Protein AF-K3X1Y2-F1 (afdb_monomer_lite)

Organism: Globisporangium ultimum (strain ATCC 200006 / CBS 805.95 / DAOM BR144) (NCBI:txid431595)

pLDDT: mean 75.15, std 17.42, range [36.97, 98.25]

InterPro domains:
  IPR013087 Zinc finger C2H2-type [PS00028] (235-256)
  IPR013087 Zinc finger C2H2-type [PS50157] (233-261)

Radius of gyration: 47.46 Å; chains: 1; bounding box: 99×83×150 Å

Structure (mmCIF, N/CA/C/O backbone):
data_AF-K3X1Y2-F1
#
_entry.id   AF-K3X1Y2-F1
#
loop_
_atom_site.group_PDB
_atom_site.id
_atom_site.type_symbol
_atom_site.label_atom_id
_atom_site.label_alt_id
_atom_site.label_comp_id
_atom_site.label_asym_id
_atom_site.label_entity_id
_atom_site.label_seq_id
_atom_site.pdbx_PDB_ins_code
_atom_site.Cartn_x
_atom_site.Cartn_y
_atom_site.Cartn_z
_atom_site.occupancy
_atom_site.B_iso_or_equiv
_atom_site.auth_seq_id
_atom_site.auth_comp_id
_atom_site.auth_asym_id
_atom_site.auth_atom_id
_atom_site.pdbx_PDB_model_num
ATOM 1 N N . MET A 1 1 ? 2.860 46.162 -14.986 1.00 41.25 1 MET A N 1
ATOM 2 C CA . MET A 1 1 ? 1.521 46.408 -14.408 1.00 41.25 1 MET A CA 1
ATOM 3 C C . MET A 1 1 ? 0.760 45.089 -14.364 1.00 41.25 1 MET A C 1
ATOM 5 O O . MET A 1 1 ? 0.280 44.643 -15.394 1.00 41.25 1 MET A O 1
ATOM 9 N N . LYS A 1 2 ? 0.745 44.403 -13.215 1.00 38.88 2 LYS A N 1
ATOM 10 C CA . LYS A 1 2 ? -0.015 43.159 -13.008 1.00 38.88 2 LYS A CA 1
ATOM 11 C C . LYS A 1 2 ? -1.015 43.423 -11.889 1.00 38.88 2 LYS A C 1
ATOM 13 O O . LYS A 1 2 ? -0.621 43.798 -10.790 1.00 38.88 2 LYS A O 1
ATOM 18 N N . THR A 1 3 ? -2.294 43.310 -12.218 1.00 49.97 3 THR A N 1
ATOM 19 C CA . THR A 1 3 ? -3.430 43.583 -11.338 1.00 49.97 3 THR A CA 1
ATOM 20 C C . THR A 1 3 ? -3.532 42.518 -10.253 1.00 49.97 3 THR A C 1
ATOM 22 O O . THR A 1 3 ? -3.735 41.336 -10.533 1.00 49.97 3 THR A O 1
ATOM 25 N N . SER A 1 4 ? -3.390 42.962 -9.011 1.00 41.72 4 SER A N 1
ATOM 26 C CA . SER A 1 4 ? -3.621 42.234 -7.770 1.00 41.72 4 SER A CA 1
ATOM 27 C C . SER A 1 4 ? -5.099 41.852 -7.644 1.00 41.72 4 SER A C 1
ATOM 29 O O . SER A 1 4 ? -5.947 42.653 -7.258 1.00 41.72 4 SER A O 1
ATOM 31 N N . SER A 1 5 ? -5.419 40.603 -7.982 1.00 47.81 5 SER A N 1
ATOM 32 C CA . SER A 1 5 ? -6.754 40.044 -7.777 1.00 47.81 5 SER A CA 1
ATOM 33 C C . SER A 1 5 ? -6.904 39.630 -6.310 1.00 47.81 5 SER A C 1
ATOM 35 O O . SER A 1 5 ? -6.429 38.582 -5.875 1.00 47.81 5 SER A O 1
ATOM 37 N N . SER A 1 6 ? -7.513 40.524 -5.532 1.00 52.84 6 SER A N 1
ATOM 38 C CA . SER A 1 6 ? -7.870 40.333 -4.127 1.00 52.84 6 SER A CA 1
ATOM 39 C C . SER A 1 6 ? -8.936 39.237 -4.003 1.00 52.84 6 SER A C 1
ATOM 41 O O . SER A 1 6 ? -10.128 39.469 -4.209 1.00 52.84 6 SER A O 1
ATOM 43 N N . ARG A 1 7 ? -8.508 38.010 -3.682 1.00 48.50 7 ARG A N 1
ATOM 44 C CA . ARG A 1 7 ? -9.407 36.933 -3.254 1.00 48.50 7 ARG A CA 1
ATOM 45 C C . ARG A 1 7 ? -9.869 37.231 -1.829 1.00 48.50 7 ARG A C 1
ATOM 47 O O . ARG A 1 7 ? -9.180 36.906 -0.867 1.00 48.50 7 ARG A O 1
ATOM 54 N N . ARG A 1 8 ? -11.051 37.840 -1.693 1.00 50.69 8 ARG A N 1
ATOM 55 C CA . ARG A 1 8 ? -11.809 37.847 -0.434 1.00 50.69 8 ARG A CA 1
ATOM 56 C C . ARG A 1 8 ? -12.130 36.401 -0.060 1.00 50.69 8 ARG A C 1
ATOM 58 O O . ARG A 1 8 ? -13.026 35.788 -0.636 1.00 50.69 8 ARG A O 1
ATOM 65 N N . ALA A 1 9 ? -11.375 35.859 0.890 1.00 50.19 9 ALA A N 1
ATOM 66 C CA . ALA A 1 9 ? -11.729 34.634 1.581 1.00 50.19 9 ALA A CA 1
ATOM 67 C C . ALA A 1 9 ? -13.025 34.896 2.360 1.00 50.19 9 ALA A C 1
ATOM 69 O O . ALA A 1 9 ? -13.038 35.613 3.360 1.00 50.19 9 ALA A O 1
ATOM 70 N N . ASN A 1 10 ? -14.140 34.369 1.853 1.00 51.22 10 ASN A N 1
ATOM 71 C CA . ASN A 1 10 ? -15.389 34.313 2.596 1.00 51.22 10 ASN A CA 1
ATOM 72 C C . ASN A 1 10 ? -15.176 33.370 3.784 1.00 51.22 10 ASN A C 1
ATOM 74 O O . ASN A 1 10 ? -15.303 32.155 3.637 1.00 51.22 10 ASN A O 1
ATOM 78 N N . ASN A 1 11 ? -14.869 33.938 4.952 1.00 47.56 11 ASN A N 1
ATOM 79 C CA . ASN A 1 11 ? -14.969 33.274 6.249 1.00 47.56 11 ASN A CA 1
ATOM 80 C C . ASN A 1 11 ? -16.443 32.933 6.513 1.00 47.56 11 ASN A C 1
ATOM 82 O O . ASN A 1 11 ? -17.141 33.616 7.261 1.00 47.56 11 ASN A O 1
ATOM 86 N N . ARG A 1 12 ? -16.952 31.889 5.853 1.00 53.38 12 ARG A N 1
ATOM 87 C CA . ARG A 1 12 ? -18.190 31.240 6.270 1.00 53.38 12 ARG A CA 1
ATOM 88 C C . ARG A 1 12 ? -17.865 30.508 7.559 1.00 53.38 12 ARG A C 1
ATOM 90 O O . ARG A 1 12 ? -17.148 29.512 7.538 1.00 53.38 12 ARG A O 1
ATOM 97 N N . VAL A 1 13 ? -18.375 31.038 8.667 1.00 62.00 13 VAL A N 1
ATOM 98 C CA . VAL A 1 13 ? -18.453 30.318 9.938 1.00 62.00 13 VAL A CA 1
ATOM 99 C C . VAL A 1 13 ? -19.019 28.928 9.622 1.00 62.00 13 VAL A C 1
ATOM 101 O O . VAL A 1 13 ? -20.068 28.865 8.970 1.00 62.00 13 VAL A O 1
ATOM 104 N N . PRO A 1 14 ? -18.324 27.832 9.978 1.00 59.53 14 PRO A N 1
ATOM 105 C CA . PRO A 1 14 ? -18.828 26.493 9.722 1.00 59.53 14 PRO A CA 1
ATOM 106 C C . PRO A 1 14 ? -20.204 26.397 10.372 1.00 59.53 14 PRO A C 1
ATOM 108 O O . PRO A 1 14 ? -20.348 26.629 11.574 1.00 59.53 14 PRO A O 1
ATOM 111 N N . ALA A 1 15 ? -21.227 26.153 9.550 1.00 64.62 15 ALA A N 1
ATOM 112 C CA . ALA A 1 15 ? -22.578 25.953 10.041 1.00 64.62 15 ALA A CA 1
ATOM 113 C C . ALA A 1 15 ? -22.507 24.868 11.116 1.00 64.62 15 ALA A C 1
ATOM 115 O O . ALA A 1 15 ? -21.937 23.802 10.869 1.00 64.62 15 ALA A O 1
ATOM 116 N N . ALA A 1 16 ? -23.016 25.175 12.314 1.00 59.22 16 ALA A N 1
ATOM 117 C CA . ALA A 1 16 ? -23.060 24.206 13.396 1.00 59.22 16 ALA A CA 1
ATOM 118 C C . ALA A 1 16 ? -23.652 22.900 12.842 1.00 59.22 16 ALA A C 1
ATOM 120 O O . ALA A 1 16 ? -24.638 22.969 12.096 1.00 59.22 16 ALA A O 1
ATOM 121 N N . PRO A 1 17 ? -23.035 21.741 13.138 1.00 60.00 17 PRO A N 1
ATOM 122 C CA . PRO A 1 17 ? -23.469 20.475 12.575 1.00 60.00 17 PRO A CA 1
ATOM 123 C C . PRO A 1 17 ? -24.973 20.329 12.815 1.00 60.00 17 PRO A C 1
ATOM 125 O O . PRO A 1 17 ? -25.437 20.671 13.911 1.00 60.00 17 PRO A O 1
ATOM 128 N N . PRO A 1 18 ? -25.742 19.905 11.796 1.00 55.44 18 PRO A N 1
ATOM 129 C CA . PRO A 1 18 ? -27.187 19.812 11.897 1.00 55.44 18 PRO A CA 1
ATOM 130 C C . PRO A 1 18 ? -27.520 18.962 13.117 1.00 55.44 18 PRO A C 1
ATOM 132 O O . PRO A 1 18 ? -27.262 17.760 13.148 1.00 55.44 18 PRO A O 1
ATOM 135 N N . ARG A 1 19 ? -28.044 19.611 14.161 1.00 52.03 19 ARG A N 1
ATOM 136 C CA . ARG A 1 19 ? -28.538 18.902 15.335 1.00 52.03 19 ARG A CA 1
ATOM 137 C C . ARG A 1 19 ? -29.664 18.013 14.846 1.00 52.03 19 ARG A C 1
ATOM 139 O O . ARG A 1 19 ? -30.581 18.494 14.180 1.00 52.03 19 ARG A O 1
ATOM 146 N N . PHE A 1 20 ? -29.560 16.726 15.144 1.00 48.69 20 PHE A N 1
ATOM 147 C CA . PHE A 1 20 ? -30.565 15.748 14.770 1.00 48.69 20 PHE A CA 1
ATOM 148 C C . PHE A 1 20 ? -31.905 16.167 15.397 1.00 48.69 20 PHE A C 1
ATOM 150 O O . PHE A 1 20 ? -32.106 16.065 16.604 1.00 48.69 20 PHE A O 1
ATOM 157 N N . CYS A 1 21 ? -32.788 16.754 14.587 1.00 51.03 21 CYS A N 1
ATOM 158 C CA . CYS A 1 21 ? -34.097 17.218 15.021 1.00 51.03 21 CYS A CA 1
ATOM 159 C C . CYS A 1 21 ? -35.076 16.063 14.836 1.00 51.03 21 CYS A C 1
ATOM 161 O O . CYS A 1 21 ? -35.530 15.784 13.723 1.00 51.03 21 CYS A O 1
ATOM 163 N N . TRP A 1 22 ? -35.384 15.367 15.929 1.00 53.59 22 TRP A N 1
ATOM 164 C CA . TRP A 1 22 ? -36.475 14.404 15.945 1.00 53.59 22 TRP A CA 1
ATOM 165 C C . TRP A 1 22 ? -37.784 15.146 15.646 1.00 53.59 22 TRP A C 1
ATOM 167 O O . TRP A 1 22 ? -38.179 16.046 16.387 1.00 53.59 22 TRP A O 1
ATOM 177 N N . ARG A 1 23 ? -38.460 14.797 14.542 1.00 52.69 23 ARG A N 1
ATOM 178 C CA . ARG A 1 23 ? -39.838 15.254 14.307 1.00 52.69 23 ARG A CA 1
ATOM 179 C C . ARG A 1 23 ? -40.718 14.669 15.405 1.00 52.69 23 ARG A C 1
ATOM 181 O O . ARG A 1 23 ? -40.729 13.454 15.585 1.00 52.69 23 ARG A O 1
ATOM 188 N N . GLU A 1 24 ? -41.468 15.514 16.104 1.00 49.50 24 GLU A N 1
ATOM 189 C CA . GLU A 1 24 ? -42.432 15.050 17.099 1.00 49.50 24 GLU A CA 1
ATOM 190 C C . GLU A 1 24 ? -43.492 14.168 16.428 1.00 49.50 24 GLU A C 1
ATOM 192 O O . GLU A 1 24 ? -44.312 14.641 15.640 1.00 49.50 24 GLU A O 1
ATOM 197 N N . ARG A 1 25 ? -43.489 12.874 16.752 1.00 53.34 25 ARG A N 1
ATOM 198 C CA . ARG A 1 25 ? -44.651 12.006 16.559 1.00 53.34 25 ARG A CA 1
ATOM 199 C C . ARG A 1 25 ? -45.376 11.878 17.893 1.00 53.34 25 ARG A C 1
ATOM 201 O O . ARG A 1 25 ? -44.753 11.700 18.931 1.00 53.34 25 ARG A O 1
ATOM 208 N N . THR A 1 26 ? -46.699 11.994 17.865 1.00 56.84 26 THR A N 1
ATOM 209 C CA . THR A 1 26 ? -47.581 12.016 19.047 1.00 56.84 26 THR A CA 1
ATOM 210 C C . THR A 1 26 ? -48.055 10.625 19.479 1.00 56.84 26 THR A C 1
ATOM 212 O O . THR A 1 26 ? -49.059 10.494 20.181 1.00 56.84 26 THR A O 1
ATOM 215 N N . GLU A 1 27 ? -47.365 9.569 19.056 1.00 64.44 27 GLU A N 1
ATOM 216 C CA . GLU A 1 27 ? -47.792 8.198 19.318 1.00 64.44 27 GLU A CA 1
ATOM 217 C C . GLU A 1 27 ? -47.586 7.829 20.797 1.00 64.44 27 GLU A C 1
ATOM 219 O O . GLU A 1 27 ? -46.585 8.174 21.427 1.00 64.44 27 GLU A O 1
ATOM 224 N N . LYS A 1 28 ? -48.574 7.142 21.384 1.00 72.31 28 LYS A N 1
ATOM 225 C CA . LYS A 1 28 ? -48.505 6.689 22.779 1.00 72.31 28 LYS A CA 1
ATOM 226 C C . LYS A 1 28 ? -47.437 5.600 22.923 1.00 72.31 28 LYS A C 1
ATOM 228 O O . LYS A 1 28 ? -47.372 4.681 22.111 1.00 72.31 28 LYS A O 1
ATOM 233 N N . VAL A 1 29 ? -46.651 5.666 24.000 1.00 74.56 29 VAL A N 1
ATOM 234 C CA . VAL A 1 29 ? -45.627 4.660 24.328 1.00 74.56 29 VAL A CA 1
ATOM 235 C C . VAL A 1 29 ? -46.273 3.285 24.511 1.00 74.56 29 VAL A C 1
ATOM 237 O O . VAL A 1 29 ? -47.171 3.112 25.339 1.00 74.56 29 VAL A O 1
ATOM 240 N N . ASN A 1 30 ? -45.802 2.287 23.759 1.00 81.00 30 ASN A N 1
ATOM 241 C CA . ASN A 1 30 ? -46.252 0.906 23.908 1.00 81.00 30 ASN A CA 1
ATOM 242 C C . ASN A 1 30 ? -45.519 0.228 25.078 1.00 81.00 30 ASN A C 1
ATOM 244 O O . ASN A 1 30 ? -44.522 -0.474 24.904 1.00 81.00 30 ASN A O 1
ATOM 248 N N . TRP A 1 31 ? -46.037 0.429 26.290 1.00 79.50 31 TRP A N 1
ATOM 249 C CA . TRP A 1 31 ? -45.464 -0.118 27.525 1.00 79.50 31 TRP A CA 1
ATOM 250 C C . TRP A 1 31 ? -45.366 -1.646 27.552 1.00 79.50 31 TRP A C 1
ATOM 252 O O . TRP A 1 31 ? -44.505 -2.181 28.245 1.00 79.50 31 TRP A O 1
ATOM 262 N N . ARG A 1 32 ? -46.212 -2.366 26.799 1.00 82.06 32 ARG A N 1
ATOM 263 C CA . ARG A 1 32 ? -46.119 -3.834 26.700 1.00 82.06 32 ARG A CA 1
ATOM 264 C C . ARG A 1 32 ? -44.834 -4.259 26.007 1.00 82.06 32 ARG A C 1
ATOM 266 O O . ARG A 1 32 ? -44.197 -5.208 26.443 1.00 82.06 32 ARG A O 1
ATOM 273 N N . MET A 1 33 ? -44.451 -3.524 24.968 1.00 80.56 33 MET A N 1
ATOM 274 C CA . MET A 1 33 ? -43.222 -3.779 24.234 1.00 80.56 33 MET A CA 1
ATOM 275 C C . MET A 1 33 ? -42.004 -3.464 25.105 1.00 80.56 33 MET A C 1
ATOM 277 O O . MET A 1 33 ? -41.124 -4.300 25.249 1.00 80.56 33 MET A O 1
ATOM 281 N N . LEU A 1 34 ? -42.001 -2.316 25.790 1.00 78.88 34 LEU A N 1
ATOM 282 C CA . LEU A 1 34 ? -40.912 -1.963 26.708 1.00 78.88 34 LEU A CA 1
ATOM 283 C C . LEU A 1 34 ? -40.792 -2.916 27.903 1.00 78.88 34 LEU A C 1
ATOM 285 O O . LEU A 1 34 ? -39.684 -3.183 28.345 1.00 78.88 34 LEU A O 1
ATOM 289 N N . ARG A 1 35 ? -41.898 -3.479 28.405 1.00 82.31 35 ARG A N 1
ATOM 290 C CA . ARG A 1 35 ? -41.845 -4.521 29.447 1.00 82.31 35 ARG A CA 1
ATOM 291 C C . ARG A 1 35 ? -41.225 -5.829 28.968 1.00 82.31 35 ARG A C 1
ATOM 293 O O . ARG A 1 35 ? -40.680 -6.555 29.789 1.00 82.31 35 ARG A O 1
ATOM 300 N N . ALA A 1 36 ? -41.324 -6.139 27.677 1.00 84.81 36 ALA A N 1
ATOM 301 C CA . ALA A 1 36 ? -40.681 -7.314 27.097 1.00 84.81 36 ALA A CA 1
ATOM 302 C C . ALA A 1 36 ? -39.165 -7.118 26.901 1.00 84.81 36 ALA A C 1
ATOM 304 O O . ALA A 1 36 ? -38.450 -8.090 26.665 1.00 84.81 36 ALA A O 1
ATOM 305 N N . LEU A 1 37 ? -38.664 -5.881 27.020 1.00 81.69 37 LEU A N 1
ATOM 306 C CA . LEU A 1 37 ? -37.241 -5.582 26.937 1.00 81.69 37 LEU A CA 1
ATOM 307 C C . LEU A 1 37 ? -36.532 -6.041 28.219 1.00 81.69 37 LEU A C 1
ATOM 309 O O . LEU A 1 37 ? -36.634 -5.409 29.271 1.00 81.69 37 LEU A O 1
ATOM 313 N N . HIS A 1 38 ? -35.774 -7.132 28.124 1.00 84.00 38 HIS A N 1
ATOM 314 C CA . HIS A 1 38 ? -34.967 -7.624 29.237 1.00 84.00 38 HIS A CA 1
ATOM 315 C C . HIS A 1 38 ? -33.691 -6.780 29.391 1.00 84.00 38 HIS A C 1
ATOM 317 O O . HIS A 1 38 ? -32.647 -7.079 28.812 1.00 84.00 38 HIS A O 1
ATOM 323 N N . LEU A 1 39 ? -33.783 -5.700 30.171 1.00 71.69 39 LEU A N 1
ATOM 324 C CA . LEU A 1 39 ? -32.690 -4.749 30.423 1.00 71.69 39 LEU A CA 1
ATOM 325 C C . LEU A 1 39 ? -31.332 -5.387 30.737 1.00 71.69 39 LEU A C 1
ATOM 327 O O . LEU A 1 39 ? -30.339 -4.989 30.122 1.00 71.69 39 LEU A O 1
ATOM 331 N N . PRO A 1 40 ? -31.259 -6.357 31.670 1.00 77.00 40 PRO A N 1
ATOM 332 C CA . PRO A 1 40 ? -29.990 -6.975 32.026 1.00 77.00 40 PRO A CA 1
ATOM 333 C C . PRO A 1 40 ? -29.325 -7.671 30.839 1.00 77.00 40 PRO A C 1
ATOM 335 O O . PRO A 1 40 ? -28.105 -7.626 30.720 1.00 77.00 40 PRO A O 1
ATOM 338 N N . ASP A 1 41 ? -30.108 -8.257 29.930 1.00 78.31 41 ASP A N 1
ATOM 339 C CA . ASP A 1 41 ? -29.567 -8.943 28.753 1.00 78.31 41 ASP A CA 1
ATOM 340 C C . ASP A 1 41 ? -29.036 -7.954 27.722 1.00 78.31 41 ASP A C 1
ATOM 342 O O . ASP A 1 41 ? -27.989 -8.202 27.128 1.00 78.31 41 ASP A O 1
ATOM 346 N N . VAL A 1 42 ? -29.718 -6.821 27.537 1.00 74.06 42 VAL A N 1
ATOM 347 C CA . VAL A 1 42 ? -29.262 -5.742 26.647 1.00 74.06 42 VAL A CA 1
ATOM 348 C C . VAL A 1 42 ? -27.926 -5.185 27.137 1.00 74.06 42 VAL A C 1
ATOM 350 O O . VAL A 1 42 ? -26.981 -5.075 26.359 1.00 74.06 42 VAL A O 1
ATOM 353 N N . ILE A 1 43 ? -27.822 -4.897 28.439 1.00 70.56 43 ILE A N 1
ATOM 354 C CA . ILE A 1 43 ? -26.587 -4.391 29.052 1.00 70.56 43 ILE A CA 1
ATOM 355 C C . ILE A 1 43 ? -25.473 -5.441 28.970 1.00 70.56 43 ILE A C 1
ATOM 357 O O . ILE A 1 43 ? -24.353 -5.118 28.588 1.00 70.56 43 ILE A O 1
ATOM 361 N N . LYS A 1 44 ? -25.775 -6.706 29.291 1.00 72.81 44 LYS A N 1
ATOM 362 C CA . LYS A 1 44 ? -24.792 -7.798 29.306 1.00 72.81 44 LYS A CA 1
ATOM 363 C C . LYS A 1 44 ? -24.252 -8.130 27.916 1.00 72.81 44 LYS A C 1
ATOM 365 O O . LYS A 1 44 ? -23.083 -8.482 27.795 1.00 72.81 44 LYS A O 1
ATOM 370 N N . ARG A 1 45 ? -25.093 -8.064 26.880 1.00 76.62 45 ARG A N 1
ATOM 371 C CA . ARG A 1 45 ? -24.681 -8.344 25.497 1.00 76.62 45 ARG A CA 1
ATOM 372 C C . ARG A 1 45 ? -23.934 -7.175 24.866 1.00 76.62 45 ARG A C 1
ATOM 374 O O . ARG A 1 45 ? -23.127 -7.416 23.979 1.00 76.62 45 ARG A O 1
ATOM 381 N N . GLY A 1 46 ? -24.219 -5.939 25.284 1.00 69.12 46 GLY A N 1
ATOM 382 C CA . GLY A 1 46 ? -23.624 -4.736 24.694 1.00 69.12 46 GLY A CA 1
ATOM 383 C C . GLY A 1 46 ? -23.954 -4.545 23.208 1.00 69.12 46 GLY A C 1
ATOM 384 O O . GLY A 1 46 ? -23.350 -3.698 22.559 1.00 69.12 46 GLY A O 1
ATOM 385 N N . ASP A 1 47 ? -24.893 -5.327 22.668 1.00 74.19 47 ASP A N 1
ATOM 386 C CA . ASP A 1 47 ? -25.261 -5.309 21.259 1.00 74.19 47 ASP A CA 1
ATOM 387 C C . ASP A 1 47 ? -26.422 -4.322 21.032 1.00 74.19 47 ASP A C 1
ATOM 389 O O . ASP A 1 47 ? -27.550 -4.572 21.479 1.00 74.19 47 ASP A O 1
ATOM 393 N N . PRO A 1 48 ? -26.182 -3.195 20.337 1.00 67.94 48 PRO A N 1
ATOM 394 C CA . PRO A 1 48 ? -27.204 -2.186 20.089 1.00 67.94 48 PRO A CA 1
ATOM 395 C C . PRO A 1 48 ? -28.320 -2.674 19.158 1.00 67.94 48 PRO A C 1
ATOM 397 O O . PRO A 1 48 ? -29.411 -2.102 19.168 1.00 67.94 48 PRO A O 1
ATOM 400 N N . SER A 1 49 ? -28.098 -3.755 18.406 1.00 76.94 49 SER A N 1
ATOM 401 C CA . SER A 1 49 ? -29.095 -4.370 17.519 1.00 76.94 49 SER A CA 1
ATOM 402 C C . SER A 1 49 ? -30.323 -4.856 18.297 1.00 76.94 49 SER A C 1
ATOM 404 O O . SER A 1 49 ? -31.445 -4.835 17.799 1.00 76.94 49 SER A O 1
ATOM 406 N N . VAL A 1 50 ? -30.141 -5.220 19.571 1.00 81.25 50 VAL A N 1
ATOM 407 C CA . VAL A 1 50 ? -31.229 -5.660 20.459 1.00 81.25 50 VAL A CA 1
ATOM 408 C C . VAL A 1 50 ? -32.201 -4.515 20.774 1.00 81.25 50 VAL A C 1
ATOM 410 O O . VAL A 1 50 ? -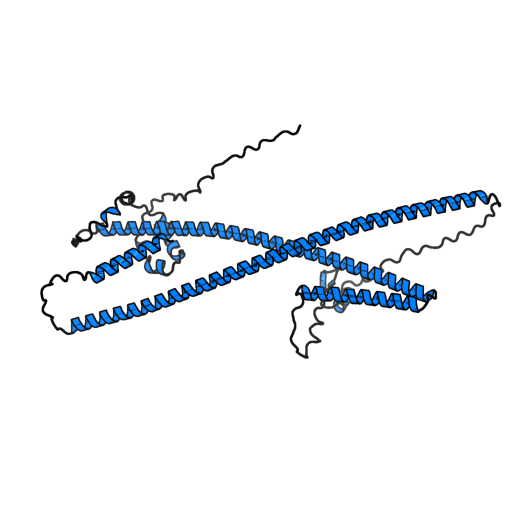33.377 -4.758 21.046 1.00 81.25 50 VAL A O 1
ATOM 413 N N . LEU A 1 51 ? -31.736 -3.263 20.708 1.00 78.56 51 LEU A N 1
ATOM 414 C CA . LEU A 1 51 ? -32.571 -2.078 20.897 1.00 78.56 51 LEU A CA 1
ATOM 415 C C . LEU A 1 51 ? -33.294 -1.660 19.615 1.00 78.56 51 LEU A C 1
ATOM 417 O O . LEU A 1 51 ? -34.299 -0.963 19.716 1.00 78.56 51 LEU A O 1
ATOM 421 N N . GLU A 1 52 ? -32.843 -2.092 18.434 1.00 80.19 52 GLU A N 1
ATOM 422 C CA . GLU A 1 52 ? -33.355 -1.652 17.127 1.00 80.19 52 GLU A CA 1
ATOM 423 C C . GLU A 1 52 ? -34.888 -1.775 16.976 1.00 80.19 52 GLU A C 1
ATOM 425 O O . GLU A 1 52 ? -35.512 -0.788 16.574 1.00 80.19 52 GLU A O 1
ATOM 430 N N . PRO A 1 53 ? -35.551 -2.873 17.407 1.00 84.62 53 PRO A N 1
ATOM 431 C CA . PRO A 1 53 ? -37.016 -2.974 17.368 1.00 84.62 53 PRO A CA 1
ATOM 432 C C . PRO A 1 53 ? -37.729 -1.956 18.274 1.00 84.62 53 PRO A C 1
ATOM 434 O O . PRO A 1 53 ? -38.896 -1.630 18.064 1.00 84.62 53 PRO A O 1
ATOM 437 N N . TYR A 1 54 ? -37.033 -1.456 19.296 1.00 81.69 54 TYR A N 1
ATOM 438 C CA . TYR A 1 54 ? -37.550 -0.556 20.326 1.00 81.69 54 TYR A CA 1
ATOM 439 C C . TYR A 1 54 ? -37.176 0.906 20.073 1.00 81.69 54 TYR A C 1
ATOM 441 O O . TYR A 1 54 ? -37.832 1.789 20.627 1.00 81.69 54 TYR A O 1
ATOM 449 N N . VAL A 1 55 ? -36.171 1.172 19.224 1.00 81.00 55 VAL A N 1
ATOM 450 C CA . VAL A 1 55 ? -35.626 2.511 18.948 1.00 81.00 55 VAL A CA 1
ATOM 451 C C . VAL A 1 55 ? -36.733 3.489 18.595 1.00 81.00 55 VAL A C 1
ATOM 453 O O . VAL A 1 55 ? -36.809 4.529 19.233 1.00 81.00 55 VAL A O 1
ATOM 456 N N . LEU A 1 56 ? -37.628 3.152 17.659 1.00 77.25 56 LEU A N 1
ATOM 457 C CA . LEU A 1 56 ? -38.732 4.037 17.260 1.00 77.25 56 LEU A CA 1
ATOM 458 C C . LEU A 1 56 ? -39.635 4.398 18.453 1.00 77.25 56 LEU A C 1
ATOM 460 O O . LEU A 1 56 ? -39.992 5.554 18.653 1.00 77.25 56 LEU A O 1
ATOM 464 N N . HIS A 1 57 ? -39.985 3.425 19.289 1.00 78.88 57 HIS A N 1
ATOM 465 C CA . HIS A 1 57 ? -40.882 3.663 20.419 1.00 78.88 57 HIS A CA 1
ATOM 466 C C . HIS A 1 57 ? -40.211 4.423 21.568 1.00 78.88 57 HIS A C 1
ATOM 468 O O . HIS A 1 57 ? -40.887 5.153 22.290 1.00 78.88 57 HIS A O 1
ATOM 474 N N . LEU A 1 58 ? -38.896 4.267 21.727 1.00 77.25 58 LEU A N 1
ATOM 475 C CA . LEU A 1 58 ? -38.094 4.983 22.712 1.00 77.25 58 LEU A CA 1
ATOM 476 C C . LEU A 1 58 ? -37.827 6.425 22.277 1.00 77.25 58 LEU A C 1
ATOM 478 O O . LEU A 1 58 ? -38.055 7.345 23.060 1.00 77.25 58 LEU A O 1
ATOM 482 N N . THR A 1 59 ? -37.399 6.649 21.034 1.00 71.56 59 THR A N 1
ATOM 483 C CA . THR A 1 59 ? -37.023 7.981 20.529 1.00 71.56 59 THR A CA 1
ATOM 484 C C . THR A 1 59 ? -38.216 8.912 20.359 1.00 71.56 59 THR A C 1
ATOM 486 O O . THR A 1 59 ? -38.069 10.116 20.553 1.00 71.56 59 THR A O 1
ATOM 489 N N . PHE A 1 60 ? -39.411 8.382 20.080 1.00 74.38 60 PHE A N 1
ATOM 490 C CA . PHE A 1 60 ? -40.630 9.188 19.942 1.00 74.38 60 PHE A CA 1
ATOM 491 C C . PHE A 1 60 ? -41.486 9.275 21.215 1.00 74.38 60 PHE A C 1
ATOM 493 O O . PHE A 1 60 ? -42.529 9.928 21.210 1.00 74.38 60 PHE A O 1
ATOM 500 N N . ALA A 1 61 ? -41.060 8.665 22.324 1.00 75.19 61 ALA A N 1
ATOM 501 C CA . ALA A 1 61 ? -41.767 8.778 23.595 1.00 75.19 61 ALA A CA 1
ATOM 502 C C . ALA A 1 61 ? -41.733 10.226 24.121 1.00 75.19 61 ALA A C 1
ATOM 504 O O . ALA A 1 61 ? -40.696 10.716 24.575 1.00 75.19 61 ALA A O 1
ATOM 505 N N . ARG A 1 62 ? -42.884 10.913 24.107 1.00 70.00 62 ARG A N 1
ATOM 506 C CA . ARG A 1 62 ? -43.030 12.223 24.757 1.00 70.00 62 ARG A CA 1
ATOM 507 C C . ARG A 1 62 ? -42.948 12.060 26.271 1.00 70.00 62 ARG A C 1
ATOM 509 O O . ARG A 1 62 ? -43.855 11.507 26.888 1.00 70.00 62 ARG A O 1
ATOM 516 N N . LEU A 1 63 ? -41.877 12.583 26.857 1.00 67.25 63 LEU A N 1
ATOM 517 C CA . LEU A 1 63 ? -41.758 12.713 28.303 1.00 67.25 63 LEU A CA 1
ATOM 518 C C . LEU A 1 63 ? -42.786 13.740 28.808 1.00 67.25 63 LEU A C 1
ATOM 520 O O . LEU A 1 63 ? -42.939 14.799 28.192 1.00 67.25 63 LEU A O 1
ATOM 524 N N . PRO A 1 64 ? -43.495 13.469 29.917 1.00 72.31 64 PRO A N 1
ATOM 525 C CA . PRO A 1 64 ? -44.369 14.449 30.544 1.00 72.31 64 PRO A CA 1
ATOM 526 C C . PRO A 1 64 ? -43.593 15.736 30.836 1.00 72.31 64 PRO A C 1
ATOM 528 O O . PRO A 1 64 ? -42.507 15.687 31.418 1.00 72.31 64 PRO A O 1
ATOM 531 N N . VAL A 1 65 ? -44.162 16.892 30.486 1.00 65.25 65 VAL A N 1
ATOM 532 C CA . VAL A 1 65 ? -43.541 18.220 30.682 1.00 65.25 65 VAL A CA 1
ATOM 533 C C . VAL A 1 65 ? -43.114 18.439 32.144 1.00 65.25 65 VAL A C 1
ATOM 535 O O . VAL A 1 65 ? -42.084 19.052 32.416 1.00 65.25 65 VAL A O 1
ATOM 538 N N . SER A 1 66 ? -43.839 17.833 33.090 1.00 58.03 66 SER A N 1
ATOM 539 C CA . SER A 1 66 ? -43.535 17.839 34.525 1.00 58.03 66 SER A CA 1
ATOM 540 C C . SER A 1 66 ? -42.226 17.133 34.909 1.00 58.03 66 SER A C 1
ATOM 542 O O . SER A 1 66 ? -41.663 17.444 35.951 1.00 58.03 66 SER A O 1
ATOM 544 N N . THR A 1 67 ? -41.724 16.198 34.098 1.00 54.53 67 THR A N 1
ATOM 545 C CA . THR A 1 67 ? -40.444 15.501 34.345 1.00 54.53 67 THR A CA 1
ATOM 546 C C . THR A 1 67 ? -39.242 16.201 33.712 1.00 54.53 67 THR A C 1
ATOM 548 O O . THR A 1 67 ? -38.137 16.095 34.235 1.00 54.53 67 THR A O 1
ATOM 551 N N . ALA A 1 68 ? -39.447 16.977 32.643 1.00 53.34 68 ALA A N 1
ATOM 552 C CA . ALA A 1 68 ? -38.376 17.732 31.989 1.00 53.34 68 ALA A CA 1
ATOM 553 C C . ALA A 1 68 ? -37.927 18.957 32.811 1.00 53.34 68 ALA A C 1
ATOM 555 O O . ALA A 1 68 ? -36.756 19.320 32.783 1.00 53.34 68 ALA A O 1
ATOM 556 N N . SER A 1 69 ? -38.843 19.563 33.577 1.00 51.78 69 SER A N 1
ATOM 557 C CA . SER A 1 69 ? -38.572 20.759 34.389 1.00 51.78 69 SER A CA 1
ATOM 558 C C . SER A 1 69 ? -37.813 20.482 35.694 1.00 51.78 69 SER A C 1
ATOM 560 O O . SER A 1 69 ? -37.228 21.409 36.241 1.00 51.78 69 SER A O 1
ATOM 562 N N . VAL A 1 70 ? -37.830 19.248 36.213 1.00 51.81 70 VAL A N 1
ATOM 563 C CA . VAL A 1 70 ? -37.252 18.913 37.535 1.00 51.81 70 VAL A CA 1
ATOM 564 C C . VAL A 1 70 ? -35.811 18.387 37.428 1.00 51.81 70 VAL A C 1
ATOM 566 O O . VAL A 1 70 ? -35.087 18.353 38.415 1.00 51.81 70 VAL A O 1
ATOM 569 N N . ALA A 1 71 ? -35.345 18.039 36.224 1.00 50.84 71 ALA A N 1
ATOM 570 C CA . ALA A 1 71 ? -33.958 17.623 35.987 1.00 50.84 71 ALA A CA 1
ATOM 571 C C . ALA A 1 71 ? -32.954 18.799 35.925 1.00 50.84 71 ALA A C 1
ATOM 573 O O . ALA A 1 71 ? -31.759 18.577 35.736 1.00 50.84 71 ALA A O 1
ATOM 574 N N . GLY A 1 72 ? -33.422 20.045 36.067 1.00 50.09 72 GLY A N 1
ATOM 575 C CA . GLY A 1 72 ? -32.580 21.237 36.132 1.00 50.09 72 GLY A CA 1
ATOM 576 C C . GLY A 1 72 ? -32.200 21.585 37.572 1.00 50.09 72 GLY A C 1
ATOM 577 O O . GLY A 1 72 ? -33.059 21.989 38.344 1.00 50.09 72 GLY A O 1
ATOM 578 N N . ALA A 1 73 ? -30.911 21.450 37.890 1.00 53.81 73 ALA A N 1
ATOM 579 C CA . ALA A 1 73 ? -30.189 21.977 39.060 1.00 53.81 73 ALA A CA 1
ATOM 580 C C . ALA A 1 73 ? -30.599 21.506 40.480 1.00 53.81 73 ALA A C 1
ATOM 582 O O . ALA A 1 73 ? -29.716 21.090 41.226 1.00 53.81 73 ALA A O 1
ATOM 583 N N . ASP A 1 74 ? -31.879 21.464 40.856 1.00 51.97 74 ASP A N 1
ATOM 584 C CA . ASP A 1 74 ? -32.271 21.330 42.278 1.00 51.97 74 ASP A CA 1
ATOM 585 C C . ASP A 1 74 ? -32.452 19.879 42.769 1.00 51.97 74 ASP A C 1
ATOM 587 O O . ASP A 1 74 ? -32.556 19.610 43.970 1.00 51.97 74 ASP A O 1
ATOM 591 N N . ALA A 1 75 ? -32.477 18.902 41.857 1.00 52.22 75 ALA A N 1
ATOM 592 C CA . ALA A 1 75 ? -32.708 17.499 42.211 1.00 52.22 75 ALA A CA 1
ATOM 593 C C . ALA A 1 75 ? -31.480 16.800 42.825 1.00 52.22 75 ALA A C 1
ATOM 595 O O . ALA A 1 75 ? -31.654 15.847 43.584 1.00 52.22 75 ALA A O 1
ATOM 596 N N . MET A 1 76 ? -30.250 17.257 42.552 1.00 52.44 76 MET A N 1
ATOM 597 C CA . MET A 1 76 ? -29.047 16.655 43.152 1.00 52.44 76 MET A CA 1
ATOM 598 C C . MET A 1 76 ? -28.795 17.122 44.591 1.00 52.44 76 MET A C 1
ATOM 600 O O . MET A 1 76 ? -28.259 16.351 45.385 1.00 52.44 76 MET A O 1
ATOM 604 N N . GLU A 1 77 ? -29.230 18.327 44.971 1.00 53.03 77 GLU A N 1
ATOM 605 C CA . GLU A 1 77 ? -28.939 18.879 46.303 1.00 53.03 77 GLU A CA 1
ATOM 606 C C . GLU A 1 77 ? -29.785 18.234 47.421 1.00 53.03 77 GLU A C 1
ATOM 608 O O . GLU A 1 77 ? -29.358 18.146 48.574 1.00 53.03 77 GLU A O 1
ATOM 613 N N . ASN A 1 78 ? -30.949 17.668 47.083 1.00 50.03 78 ASN A N 1
ATOM 614 C CA . ASN A 1 78 ? -31.841 17.027 48.057 1.00 50.03 78 ASN A CA 1
ATOM 615 C C . ASN A 1 78 ? -31.586 15.527 48.285 1.00 50.03 78 ASN A C 1
ATOM 617 O O . ASN A 1 78 ? -32.085 14.972 49.266 1.00 50.03 78 ASN A O 1
ATOM 621 N N . VAL A 1 79 ? -30.769 14.862 47.458 1.00 55.78 79 VAL A N 1
ATOM 622 C CA . VAL A 1 79 ? -30.431 13.435 47.651 1.00 55.78 79 VAL A CA 1
ATOM 623 C C . VAL A 1 79 ? -29.529 13.232 48.876 1.00 55.78 79 VAL A C 1
ATOM 625 O O . VAL A 1 79 ? -29.593 12.190 49.521 1.00 55.78 79 VAL A O 1
ATOM 628 N N . HIS A 1 80 ? -28.734 14.233 49.264 1.00 53.34 80 HIS A N 1
ATOM 629 C CA . HIS A 1 80 ? -27.815 14.120 50.405 1.00 53.34 80 HIS A CA 1
ATOM 630 C C . HIS A 1 80 ? -28.427 14.471 51.769 1.00 53.34 80 HIS A C 1
ATOM 632 O O . HIS A 1 80 ? -27.819 14.175 52.795 1.00 53.34 80 HIS A O 1
ATOM 638 N N . ARG A 1 81 ? -29.630 15.064 51.830 1.00 50.06 81 ARG A N 1
ATOM 639 C CA . ARG A 1 81 ? -30.198 15.569 53.098 1.00 50.06 81 ARG A CA 1
ATOM 640 C C . ARG A 1 81 ? -31.376 14.756 53.660 1.00 50.06 81 ARG A C 1
ATOM 642 O O . ARG A 1 81 ? -31.901 15.108 54.711 1.00 50.06 81 ARG A O 1
ATOM 649 N N . GLY A 1 82 ? -31.777 13.656 53.017 1.00 46.53 82 GLY A N 1
ATOM 650 C CA . GLY A 1 82 ? -33.032 12.959 53.336 1.00 46.53 82 GLY A CA 1
ATOM 651 C C . GLY A 1 82 ? -32.982 11.431 53.334 1.00 46.53 82 GLY A C 1
ATOM 652 O O . GLY A 1 82 ? -33.931 10.807 52.879 1.00 46.53 82 GLY A O 1
ATOM 653 N N . ALA A 1 83 ? -31.916 10.802 53.834 1.00 48.72 83 ALA A N 1
ATOM 654 C CA . ALA A 1 83 ? -31.785 9.338 53.810 1.00 48.72 83 ALA A CA 1
ATOM 655 C C . ALA A 1 83 ? -32.612 8.573 54.871 1.00 48.72 83 ALA A C 1
ATOM 657 O O . ALA A 1 83 ? -32.553 7.350 54.895 1.00 48.72 83 ALA A O 1
ATOM 658 N N . ASN A 1 84 ? -33.383 9.234 55.751 1.00 48.81 84 ASN A N 1
ATOM 659 C CA . ASN A 1 84 ? -33.916 8.560 56.951 1.00 48.81 84 ASN A CA 1
ATOM 660 C C . ASN A 1 84 ? -35.430 8.680 57.196 1.00 48.81 84 ASN A C 1
ATOM 662 O O . ASN A 1 84 ? -35.889 8.601 58.335 1.00 48.81 84 ASN A O 1
ATOM 666 N N . ARG A 1 85 ? -36.237 8.873 56.146 1.00 45.97 85 ARG A N 1
ATOM 667 C CA . ARG A 1 85 ? -37.704 8.911 56.284 1.00 45.97 85 ARG A CA 1
ATOM 668 C C . ARG A 1 85 ? -38.445 8.169 55.171 1.00 45.97 85 ARG A C 1
ATOM 670 O O . ARG A 1 85 ? -39.441 8.661 54.659 1.00 45.97 85 ARG A O 1
ATOM 677 N N . TYR A 1 86 ? -38.001 6.960 54.834 1.00 45.03 86 TYR A N 1
ATOM 678 C CA . TYR A 1 86 ? -38.848 6.014 54.102 1.00 45.03 86 TYR A CA 1
ATOM 679 C C . TYR A 1 86 ? -39.772 5.305 55.092 1.00 45.03 86 TYR A C 1
ATOM 681 O O . TYR A 1 86 ? -39.526 4.191 55.545 1.00 45.03 86 TYR A O 1
ATOM 689 N N . ARG A 1 87 ? -40.834 6.016 55.477 1.00 48.62 87 ARG A N 1
ATOM 690 C CA . ARG A 1 87 ? -42.027 5.390 56.037 1.00 48.62 87 ARG A CA 1
ATOM 691 C C . ARG A 1 87 ? -42.716 4.718 54.850 1.00 48.62 87 ARG A C 1
ATOM 693 O O . ARG A 1 87 ? -43.109 5.413 53.919 1.00 48.62 87 ARG A O 1
ATOM 700 N N . TYR A 1 88 ? -42.761 3.389 54.858 1.00 47.44 88 TYR A N 1
ATOM 701 C CA . TYR A 1 88 ? -43.572 2.594 53.940 1.00 47.44 88 TYR A CA 1
ATOM 702 C C . TYR A 1 88 ? -45.031 3.022 54.122 1.00 47.44 88 TYR A C 1
ATOM 704 O O . TYR A 1 88 ? -45.680 2.606 55.076 1.00 47.44 88 TYR A O 1
ATOM 712 N N . ASP A 1 89 ? -45.504 3.930 53.275 1.00 44.78 89 ASP A N 1
ATOM 713 C CA . ASP A 1 89 ? -46.922 4.233 53.137 1.00 44.78 89 ASP A CA 1
ATOM 714 C C . ASP A 1 89 ? -47.374 3.520 51.858 1.00 44.78 89 ASP A C 1
ATOM 716 O O . ASP A 1 89 ? -47.090 3.954 50.742 1.00 44.78 89 ASP A O 1
ATOM 720 N N . GLU A 1 90 ? -47.961 2.336 52.031 1.00 54.38 90 GLU A N 1
ATOM 721 C CA . GLU A 1 90 ? -48.305 1.344 50.995 1.00 54.38 90 GLU A CA 1
ATOM 722 C C . GLU A 1 90 ? -49.478 1.769 50.077 1.00 54.38 90 GLU A C 1
ATOM 724 O O . GLU A 1 90 ? -50.140 0.929 49.471 1.00 54.38 90 GLU A O 1
ATOM 729 N N . GLY A 1 91 ? -49.779 3.064 49.960 1.00 53.66 91 GLY A N 1
ATOM 730 C CA . GLY A 1 91 ? -51.113 3.506 49.543 1.00 53.66 91 GLY A CA 1
ATOM 731 C C . GLY A 1 91 ? -51.324 3.956 48.098 1.00 53.66 91 GLY A C 1
ATOM 732 O O . GLY A 1 91 ? -52.450 3.851 47.620 1.00 53.66 91 GLY A O 1
ATOM 733 N N . ASP A 1 92 ? -50.321 4.478 47.387 1.00 53.81 92 ASP A N 1
ATOM 734 C CA . ASP A 1 92 ? -50.595 5.147 46.105 1.00 53.81 92 ASP A CA 1
ATOM 735 C C . ASP A 1 92 ? -49.544 4.831 45.032 1.00 53.81 92 ASP A C 1
ATOM 737 O O . ASP A 1 92 ? -48.387 5.251 45.099 1.00 53.81 92 ASP A O 1
ATOM 741 N N . GLY A 1 93 ? -49.960 4.075 44.010 1.00 58.06 93 GLY A N 1
ATOM 742 C CA . GLY A 1 93 ? -49.144 3.588 42.886 1.00 58.06 93 GLY A CA 1
ATOM 743 C C . GLY A 1 93 ? -48.612 4.675 41.938 1.00 58.06 93 GLY A C 1
ATOM 744 O O . GLY A 1 93 ? -48.248 4.391 40.797 1.00 58.06 93 GLY A O 1
ATOM 745 N N . THR A 1 94 ? -48.564 5.928 42.381 1.00 56.56 94 THR A N 1
ATOM 746 C CA . THR A 1 94 ? -48.085 7.091 41.628 1.00 56.56 94 THR A CA 1
ATOM 747 C C . THR A 1 94 ? -46.555 7.206 41.608 1.00 56.56 94 THR A C 1
ATOM 749 O O . THR A 1 94 ? -46.000 7.803 40.680 1.00 56.56 94 THR A O 1
ATOM 752 N N . TYR A 1 95 ? -45.845 6.571 42.550 1.00 54.12 95 TYR A N 1
ATOM 753 C CA . TYR A 1 95 ? -44.372 6.551 42.588 1.00 54.12 95 TYR A CA 1
ATOM 754 C C . TYR A 1 95 ? -43.734 5.734 41.454 1.00 54.12 95 TYR A C 1
ATOM 756 O O . TYR A 1 95 ? -42.648 6.078 40.980 1.00 54.12 95 TYR A O 1
ATOM 764 N N . ASP A 1 96 ? -44.428 4.715 40.948 1.00 61.06 96 ASP A N 1
ATOM 765 C CA . ASP A 1 96 ? -43.884 3.792 39.945 1.00 61.06 96 ASP A CA 1
ATOM 766 C C . ASP A 1 96 ? -43.760 4.443 38.550 1.00 61.06 96 ASP A C 1
ATOM 768 O O . ASP A 1 96 ? -42.871 4.132 37.752 1.00 61.06 96 ASP A O 1
ATOM 772 N N . GLN A 1 97 ? -44.601 5.442 38.261 1.00 60.97 97 GLN A N 1
ATOM 773 C CA . GLN A 1 97 ? -44.594 6.126 36.966 1.00 60.97 97 GLN A CA 1
ATOM 774 C C . GLN A 1 97 ? -43.414 7.090 36.794 1.00 60.97 97 GLN A C 1
ATOM 776 O O . GLN A 1 97 ? -42.903 7.220 35.681 1.00 60.97 97 GLN A O 1
ATOM 781 N N . ARG A 1 98 ? -42.941 7.756 37.861 1.00 64.56 98 ARG A N 1
ATOM 782 C CA . ARG A 1 98 ? -41.767 8.651 37.764 1.00 64.56 98 ARG A CA 1
ATOM 783 C C . ARG A 1 98 ? -40.499 7.875 37.417 1.00 64.56 98 ARG A C 1
ATOM 785 O O . ARG A 1 98 ? -39.729 8.326 36.571 1.00 64.56 98 ARG A O 1
ATOM 792 N N . ASN A 1 99 ? -40.326 6.694 38.007 1.00 68.25 99 ASN A N 1
ATOM 793 C CA . ASN A 1 99 ? -39.185 5.823 37.725 1.00 68.25 99 ASN A CA 1
ATOM 794 C C . ASN A 1 99 ? -39.230 5.277 36.290 1.00 68.25 99 ASN A C 1
ATOM 796 O O . ASN A 1 99 ? -38.204 5.247 35.612 1.00 68.25 99 ASN A O 1
ATOM 800 N N . ALA A 1 100 ? -40.419 4.939 35.779 1.00 74.12 100 ALA A N 1
ATOM 801 C CA . ALA A 1 100 ? -40.581 4.475 34.402 1.00 74.12 100 ALA A CA 1
ATOM 802 C C . ALA A 1 100 ? -40.151 5.528 33.360 1.00 74.12 100 ALA A C 1
ATOM 804 O O . ALA A 1 100 ? -39.459 5.199 32.396 1.00 74.12 100 ALA A O 1
ATOM 805 N N . TRP A 1 101 ? -40.499 6.803 33.558 1.00 74.94 101 TRP A N 1
ATOM 806 C CA . TRP A 1 101 ? -40.096 7.880 32.643 1.00 74.94 101 TRP A CA 1
ATOM 807 C C . TRP A 1 101 ? -38.599 8.198 32.701 1.00 74.94 101 TRP A C 1
ATOM 809 O O . TRP A 1 101 ? -37.999 8.494 31.667 1.00 74.94 101 TRP A O 1
ATOM 819 N N . PHE A 1 102 ? -37.975 8.083 33.876 1.00 77.19 102 PHE A N 1
ATOM 820 C CA . PHE A 1 102 ? -36.523 8.212 34.012 1.00 77.19 102 PHE A CA 1
ATOM 821 C C . PHE A 1 102 ? -35.782 7.123 33.222 1.00 77.19 102 PHE A C 1
ATOM 823 O O . PHE A 1 102 ? -34.851 7.422 32.473 1.00 77.19 102 PHE A O 1
ATOM 830 N N . ILE A 1 103 ? -36.259 5.877 33.300 1.00 76.62 103 ILE A N 1
ATOM 831 C CA . ILE A 1 103 ? -35.732 4.753 32.516 1.00 76.62 103 ILE A CA 1
ATOM 832 C C . ILE A 1 103 ? -35.884 5.020 31.012 1.00 76.62 103 ILE A C 1
ATOM 834 O O . ILE A 1 103 ? -34.920 4.869 30.263 1.00 76.62 103 ILE A O 1
ATOM 838 N N . VAL A 1 104 ? -37.054 5.489 30.560 1.00 78.88 104 VAL A N 1
ATOM 839 C CA . VAL A 1 104 ? -37.274 5.869 29.151 1.00 78.88 104 VAL A CA 1
ATOM 840 C C . VAL A 1 104 ? -36.287 6.952 28.701 1.00 78.88 104 VAL A C 1
ATOM 842 O O . VAL A 1 104 ? -35.746 6.857 27.600 1.00 78.88 104 VAL A O 1
ATOM 845 N N . ARG A 1 105 ? -35.981 7.948 29.545 1.00 82.62 105 ARG A N 1
ATOM 846 C CA . ARG A 1 105 ? -34.992 8.984 29.208 1.00 82.62 105 ARG A CA 1
ATOM 847 C C . ARG A 1 105 ? -33.570 8.430 29.106 1.00 82.62 105 ARG A C 1
ATOM 849 O O . ARG A 1 105 ? -32.854 8.810 28.182 1.00 82.62 105 ARG A O 1
ATOM 856 N N . ILE A 1 106 ? -33.167 7.530 30.003 1.00 79.44 106 ILE A N 1
ATOM 857 C CA . ILE A 1 106 ? -31.869 6.841 29.904 1.00 79.44 106 ILE A CA 1
ATOM 858 C C . ILE A 1 106 ? -31.776 6.089 28.574 1.00 79.44 106 ILE A C 1
ATOM 860 O O . ILE A 1 106 ? -30.770 6.197 27.878 1.00 79.44 106 ILE A O 1
ATOM 864 N N . PHE A 1 107 ? -32.842 5.396 28.173 1.00 78.94 107 PHE A N 1
ATOM 865 C CA . PHE A 1 107 ? -32.881 4.703 26.888 1.00 78.94 107 PHE A CA 1
ATOM 866 C C . PHE A 1 107 ? -32.801 5.624 25.681 1.00 78.94 107 PHE A C 1
ATOM 868 O O . PHE A 1 107 ? -32.117 5.293 24.713 1.00 78.94 107 PHE A O 1
ATOM 875 N N . GLN A 1 108 ? -33.471 6.774 25.726 1.00 81.19 108 GLN A N 1
ATOM 876 C CA . GLN A 1 108 ? -33.352 7.788 24.683 1.00 81.19 108 GLN A CA 1
ATOM 877 C C . GLN A 1 108 ? -31.908 8.269 24.548 1.00 81.19 108 GLN A C 1
ATOM 879 O O . GLN A 1 108 ? -31.376 8.245 23.446 1.00 81.19 108 GLN A O 1
ATOM 884 N N . LEU A 1 109 ? -31.255 8.622 25.659 1.00 79.06 109 LEU A N 1
ATOM 885 C CA . LEU A 1 109 ? -29.858 9.065 25.658 1.00 79.06 109 LEU A CA 1
ATOM 886 C C . LEU A 1 109 ? -28.903 7.969 25.167 1.00 79.06 109 LEU A C 1
ATOM 888 O O . LEU A 1 109 ? -28.014 8.247 24.367 1.00 79.06 109 LEU A O 1
ATOM 892 N N . ALA A 1 110 ? -29.108 6.720 25.594 1.00 76.88 110 ALA A N 1
ATOM 893 C CA . ALA A 1 110 ? -28.324 5.582 25.120 1.00 76.88 110 ALA A CA 1
ATOM 894 C C . ALA A 1 110 ? -28.498 5.373 23.607 1.00 76.88 110 ALA A C 1
ATOM 896 O O . ALA A 1 110 ? -27.522 5.176 22.890 1.00 76.88 110 ALA A O 1
ATOM 897 N N . THR A 1 111 ? -29.729 5.485 23.105 1.00 77.75 111 THR A N 1
ATOM 898 C CA . THR A 1 111 ? -30.033 5.368 21.672 1.00 77.75 111 THR A CA 1
ATOM 899 C C . THR A 1 111 ? -29.431 6.525 20.871 1.00 77.75 111 THR A C 1
ATOM 901 O O . THR A 1 111 ? -28.834 6.298 19.822 1.00 77.75 111 THR A O 1
ATOM 904 N N . GLU A 1 112 ? -29.535 7.762 21.364 1.00 80.69 112 GLU A N 1
ATOM 905 C CA . GLU A 1 112 ? -28.910 8.946 20.761 1.00 80.69 112 GLU A CA 1
ATOM 906 C C . GLU A 1 112 ? -27.384 8.794 20.690 1.00 80.69 112 GLU A C 1
ATOM 908 O O . GLU A 1 112 ? -26.793 9.048 19.641 1.00 80.69 112 GLU A O 1
ATOM 913 N N . TYR A 1 113 ? -26.751 8.325 21.769 1.00 75.69 113 TYR A N 1
ATOM 914 C CA . TYR A 1 113 ? -25.312 8.066 21.809 1.00 75.69 113 TYR A CA 1
ATOM 915 C C . TYR A 1 113 ? -24.895 6.961 20.830 1.00 75.69 113 TYR A C 1
ATOM 917 O O . TYR A 1 113 ? -23.926 7.130 20.095 1.00 75.69 113 TYR A O 1
ATOM 925 N N . LEU A 1 114 ? -25.649 5.862 20.750 1.00 73.12 114 LEU A N 1
ATOM 926 C CA . LEU A 1 114 ? -25.392 4.781 19.793 1.00 73.12 114 LEU A CA 1
ATOM 927 C C . LEU A 1 114 ? -25.510 5.253 18.340 1.00 73.12 114 LEU A C 1
ATOM 929 O O . LEU A 1 114 ? -24.658 4.931 17.513 1.00 73.12 114 LEU A O 1
ATOM 933 N N . LEU A 1 115 ? -26.533 6.051 18.024 1.00 73.75 115 LEU A N 1
ATOM 934 C CA . LEU A 1 115 ? -26.696 6.643 16.695 1.00 73.75 115 LEU A CA 1
ATOM 935 C C . LEU A 1 115 ? -25.569 7.632 16.377 1.00 73.75 115 LEU A C 1
ATOM 937 O O . LEU A 1 115 ? -25.065 7.640 15.254 1.00 73.75 115 LEU A O 1
ATOM 941 N N . PHE A 1 116 ? -25.135 8.425 17.360 1.00 75.69 116 PHE A N 1
ATOM 942 C CA . PHE A 1 116 ? -23.980 9.308 17.226 1.00 75.69 116 PHE A CA 1
ATOM 943 C C . PHE A 1 116 ? -22.700 8.517 16.925 1.00 75.69 116 PHE A C 1
ATOM 945 O O . PHE A 1 116 ? -22.033 8.811 15.931 1.00 75.69 116 PHE A O 1
ATOM 952 N N . MET A 1 117 ? -22.399 7.480 17.711 1.00 71.81 117 MET A N 1
ATOM 953 C CA . MET A 1 117 ? -21.243 6.605 17.494 1.00 71.81 117 MET A CA 1
ATOM 954 C C . MET A 1 117 ? -21.285 5.968 16.105 1.00 71.81 117 MET A C 1
ATOM 956 O O . MET A 1 117 ? -20.338 6.117 15.342 1.00 71.81 117 MET A O 1
ATOM 960 N N . ARG A 1 118 ? -22.430 5.403 15.704 1.00 74.00 118 ARG A N 1
ATOM 961 C CA . ARG A 1 118 ? -22.613 4.802 14.375 1.00 74.00 118 ARG A CA 1
ATOM 962 C C . ARG A 1 118 ? -22.453 5.813 13.234 1.00 74.00 118 ARG A C 1
ATOM 964 O O . ARG A 1 118 ? -21.907 5.477 12.187 1.00 74.00 118 ARG A O 1
ATOM 971 N N . SER A 1 119 ? -22.907 7.055 13.417 1.00 73.19 119 SER A N 1
ATOM 972 C CA . SER A 1 119 ? -22.702 8.119 12.425 1.00 73.19 119 SER A CA 1
ATOM 973 C C . SER A 1 119 ? -21.224 8.496 12.287 1.00 73.19 119 SER A C 1
ATOM 975 O O . SER A 1 119 ? -20.741 8.693 11.171 1.00 73.19 119 SER A O 1
ATOM 977 N N . ARG A 1 120 ? -20.487 8.528 13.405 1.00 76.94 120 ARG A N 1
ATOM 978 C CA . ARG A 1 120 ? -19.046 8.786 13.428 1.00 76.94 120 ARG A CA 1
ATOM 979 C C . ARG A 1 120 ? -18.278 7.637 12.781 1.00 76.94 120 ARG A C 1
ATOM 981 O O . ARG A 1 120 ? -17.446 7.892 11.915 1.00 76.94 120 ARG A O 1
ATOM 988 N N . ASP A 1 121 ? -18.608 6.397 13.119 1.00 76.38 121 ASP A N 1
ATOM 989 C CA . ASP A 1 121 ? -18.005 5.207 12.517 1.00 76.38 121 ASP A CA 1
ATOM 990 C C . ASP A 1 121 ? -18.255 5.169 11.007 1.00 76.38 121 ASP A C 1
ATOM 992 O O . ASP A 1 121 ? -17.341 4.873 10.247 1.00 76.38 121 ASP A O 1
ATOM 996 N N . GLY A 1 122 ? -19.438 5.593 10.548 1.00 77.81 122 GLY A N 1
ATOM 997 C CA . GLY A 1 122 ? -19.717 5.788 9.125 1.00 77.81 122 GLY A CA 1
ATOM 998 C C . GLY A 1 122 ? -18.746 6.765 8.453 1.00 77.81 122 GLY A C 1
ATOM 999 O O . GLY A 1 122 ? -18.220 6.467 7.386 1.00 77.81 122 GLY A O 1
ATOM 1000 N N . THR A 1 123 ? -18.443 7.906 9.083 1.00 78.12 123 THR A N 1
ATOM 1001 C CA . THR A 1 123 ? -17.459 8.861 8.531 1.00 78.12 123 THR A CA 1
ATOM 1002 C C . THR A 1 123 ? -16.028 8.326 8.537 1.00 78.12 123 THR A C 1
ATOM 1004 O O . THR A 1 123 ? -15.279 8.584 7.593 1.00 78.12 123 THR A O 1
ATOM 1007 N N . VAL A 1 124 ? -15.647 7.565 9.568 1.00 74.38 124 VAL A N 1
ATOM 1008 C CA . VAL A 1 124 ? -14.322 6.935 9.662 1.00 74.38 124 VAL A CA 1
ATOM 1009 C C . VAL A 1 124 ? -14.179 5.857 8.592 1.00 74.38 124 VAL A C 1
ATOM 1011 O O . VAL A 1 124 ? -13.196 5.870 7.857 1.00 74.38 124 VAL A O 1
ATOM 1014 N N . LEU A 1 125 ? -15.183 4.992 8.429 1.00 66.50 125 LEU A N 1
ATOM 1015 C CA . LEU A 1 125 ? -15.213 3.967 7.385 1.00 66.50 125 LEU A CA 1
ATOM 1016 C C . LEU A 1 125 ? -15.155 4.579 5.984 1.00 66.50 125 LEU A C 1
ATOM 1018 O O . LEU A 1 125 ? -14.394 4.104 5.149 1.00 66.50 125 LEU A O 1
ATOM 1022 N N . GLU A 1 126 ? -15.891 5.663 5.729 1.00 81.12 126 GLU A N 1
ATOM 1023 C CA . GLU A 1 126 ? -15.847 6.345 4.431 1.00 81.12 126 GLU A CA 1
ATOM 1024 C C . GLU A 1 126 ? -14.478 6.995 4.166 1.00 81.12 126 GLU A C 1
ATOM 1026 O O . GLU A 1 126 ? -14.033 7.079 3.022 1.00 81.12 126 GLU A O 1
ATOM 1031 N N . THR A 1 127 ? -13.789 7.443 5.220 1.00 86.75 127 THR A N 1
ATOM 1032 C CA . THR A 1 127 ? -12.420 7.971 5.124 1.00 86.75 127 THR A CA 1
ATOM 1033 C C . THR A 1 127 ? -11.429 6.850 4.818 1.00 86.75 127 THR A C 1
ATOM 1035 O O . THR A 1 127 ? -10.699 6.951 3.836 1.00 86.75 127 THR A O 1
ATOM 1038 N N . MET A 1 128 ? -11.474 5.744 5.567 1.00 71.19 128 MET A N 1
ATOM 1039 C CA . MET A 1 128 ? -10.626 4.572 5.318 1.00 71.19 128 MET A CA 1
ATOM 1040 C C . MET A 1 128 ? -10.866 3.962 3.936 1.00 71.19 128 MET A C 1
ATOM 1042 O O . MET A 1 128 ? -9.922 3.563 3.263 1.00 71.19 128 MET A O 1
ATOM 1046 N N . LYS A 1 129 ? -12.116 3.941 3.463 1.00 80.88 129 LYS A N 1
ATOM 1047 C CA . LYS A 1 129 ? -12.452 3.492 2.110 1.00 80.88 129 LYS A CA 1
ATOM 1048 C C . LYS A 1 129 ? -11.774 4.352 1.038 1.00 80.88 129 LYS A C 1
ATOM 1050 O O . LYS A 1 129 ? -11.210 3.809 0.097 1.00 80.88 129 LYS A O 1
ATOM 1055 N N . LYS A 1 130 ? -11.781 5.681 1.191 1.00 88.44 130 LYS A N 1
ATOM 1056 C CA . LYS A 1 130 ? -11.086 6.593 0.263 1.00 88.44 130 LYS A CA 1
ATOM 1057 C C . LYS A 1 130 ? -9.569 6.428 0.300 1.00 88.44 130 LYS A C 1
ATOM 1059 O O . LYS A 1 130 ? -8.928 6.554 -0.740 1.00 88.44 130 LYS A O 1
ATOM 1064 N N . GLU A 1 131 ? -8.998 6.177 1.475 1.00 81.69 131 GLU A N 1
ATOM 1065 C CA . GLU A 1 131 ? -7.568 5.880 1.622 1.00 81.69 131 GLU A CA 1
ATOM 1066 C C . GLU A 1 131 ? -7.201 4.560 0.935 1.00 81.69 131 GLU A C 1
ATOM 1068 O O . GLU A 1 131 ? -6.198 4.504 0.226 1.00 81.69 131 GLU A O 1
ATOM 1073 N N . LEU A 1 132 ? -8.048 3.534 1.057 1.00 80.75 132 LEU A N 1
ATOM 1074 C CA . LEU A 1 132 ? -7.879 2.262 0.356 1.00 80.75 132 LEU A CA 1
ATOM 1075 C C . LEU A 1 132 ? -7.934 2.447 -1.170 1.00 80.75 132 LEU A C 1
ATOM 1077 O O . LEU A 1 132 ? -7.013 2.027 -1.861 1.00 80.75 132 LEU A O 1
ATOM 1081 N N . GLU A 1 133 ? -8.941 3.158 -1.689 1.00 86.94 133 GLU A N 1
ATOM 1082 C CA . GLU A 1 133 ? -9.071 3.476 -3.124 1.00 86.94 133 GLU A CA 1
ATOM 1083 C C . GLU A 1 133 ? -7.902 4.331 -3.662 1.00 86.94 133 GLU A C 1
ATOM 1085 O O . GLU A 1 133 ? -7.593 4.318 -4.857 1.00 86.94 133 GLU A O 1
ATOM 1090 N N . LEU A 1 134 ? -7.256 5.139 -2.815 1.00 90.12 134 LEU A N 1
ATOM 1091 C CA . LEU A 1 134 ? -6.037 5.864 -3.180 1.00 90.12 134 LEU A CA 1
ATOM 1092 C C . LEU A 1 134 ? -4.834 4.916 -3.244 1.00 90.12 134 LEU A C 1
ATOM 1094 O O . LEU A 1 134 ? -4.123 4.920 -4.245 1.00 90.12 134 LEU A O 1
ATOM 1098 N N . CYS A 1 135 ? -4.661 4.073 -2.226 1.00 80.38 135 CYS A N 1
ATOM 1099 C CA . CYS A 1 135 ? -3.585 3.088 -2.160 1.00 80.38 135 CYS A CA 1
ATOM 1100 C C . CYS A 1 135 ? -3.635 2.103 -3.342 1.00 80.38 135 CYS A C 1
ATOM 1102 O O . CYS A 1 135 ? -2.615 1.840 -3.973 1.00 80.38 135 CYS A O 1
ATOM 1104 N N . GLU A 1 136 ? -4.826 1.622 -3.711 1.00 80.75 136 GLU A N 1
ATOM 1105 C CA . GLU A 1 136 ? -5.020 0.747 -4.875 1.00 80.75 136 GLU A CA 1
ATOM 1106 C C . GLU A 1 136 ? -4.576 1.419 -6.184 1.00 80.75 136 GLU A C 1
ATOM 1108 O O . GLU A 1 136 ? -3.861 0.806 -6.980 1.00 80.75 136 GLU A O 1
ATOM 1113 N N . ARG A 1 137 ? -4.917 2.699 -6.388 1.00 90.56 137 ARG A N 1
ATOM 1114 C CA . ARG A 1 137 ? -4.472 3.465 -7.567 1.00 90.56 137 ARG A CA 1
ATOM 1115 C C . ARG A 1 137 ? -2.961 3.662 -7.599 1.00 90.56 137 ARG A C 1
ATOM 1117 O O . ARG A 1 137 ? -2.358 3.543 -8.666 1.00 90.56 137 ARG A O 1
ATOM 1124 N N . ASP A 1 138 ? -2.349 3.933 -6.451 1.00 80.81 138 ASP A N 1
ATOM 1125 C CA . ASP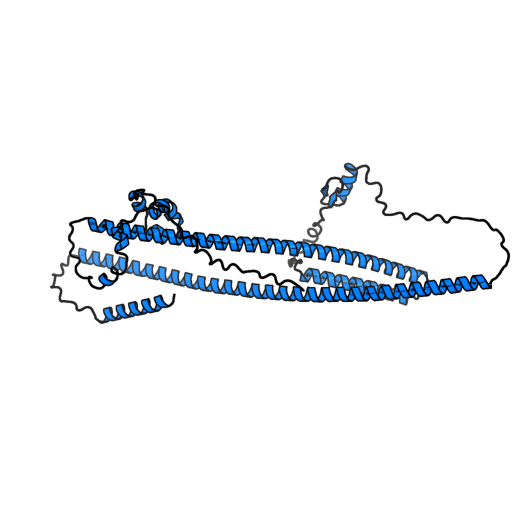 A 1 138 ? -0.897 4.064 -6.352 1.00 80.81 138 ASP A CA 1
ATOM 1126 C C . ASP A 1 138 ? -0.217 2.727 -6.693 1.00 80.81 138 ASP A C 1
ATOM 1128 O O . ASP A 1 138 ? 0.724 2.697 -7.491 1.00 80.81 138 ASP A O 1
ATOM 1132 N N . CYS A 1 139 ? -0.732 1.599 -6.185 1.00 74.56 139 CYS A N 1
ATOM 1133 C CA . CYS A 1 139 ? -0.261 0.260 -6.548 1.00 74.56 139 CYS A CA 1
ATOM 1134 C C . CYS A 1 139 ? -0.358 -0.004 -8.059 1.00 74.56 139 CYS A C 1
ATOM 1136 O O . CYS A 1 139 ? 0.613 -0.470 -8.663 1.00 74.56 139 CYS A O 1
ATOM 1138 N N . GLU A 1 140 ? -1.487 0.319 -8.695 1.00 83.75 140 GLU A N 1
ATOM 1139 C CA . GLU A 1 140 ? -1.653 0.195 -10.150 1.00 83.75 140 GLU A CA 1
ATOM 1140 C C . GLU A 1 140 ? -0.635 1.050 -10.919 1.00 83.75 140 GLU A C 1
ATOM 1142 O O . GLU A 1 140 ? -0.031 0.588 -11.897 1.00 83.75 140 GLU A O 1
ATOM 1147 N N . GLU A 1 141 ? -0.382 2.280 -10.464 1.00 88.81 141 GLU A N 1
ATOM 1148 C CA . GLU A 1 141 ? 0.615 3.156 -11.071 1.00 88.81 141 GLU A CA 1
ATOM 1149 C C . GLU A 1 141 ? 2.034 2.586 -10.929 1.00 88.81 141 GLU A C 1
ATOM 1151 O O . GLU A 1 141 ? 2.793 2.566 -11.908 1.00 88.81 141 GLU A O 1
ATOM 1156 N N . PHE A 1 142 ? 2.398 2.070 -9.753 1.00 79.00 142 PHE A N 1
ATOM 1157 C CA . PHE A 1 142 ? 3.688 1.416 -9.528 1.00 79.00 142 PHE A CA 1
ATOM 1158 C C . PHE A 1 142 ? 3.873 0.190 -10.426 1.00 79.00 142 PHE A C 1
ATOM 1160 O O . PHE A 1 142 ? 4.939 0.029 -11.035 1.00 79.00 142 PHE A O 1
ATOM 1167 N N . VAL A 1 143 ? 2.842 -0.642 -10.590 1.00 77.94 143 VAL A N 1
ATOM 1168 C CA . VAL A 1 143 ? 2.868 -1.791 -11.511 1.00 77.94 143 VAL A CA 1
ATOM 1169 C C . VAL A 1 143 ? 3.070 -1.321 -12.954 1.00 77.94 143 VAL A C 1
ATOM 1171 O O . VAL A 1 143 ? 3.930 -1.850 -13.667 1.00 77.94 143 VAL A O 1
ATOM 1174 N N . ALA A 1 144 ? 2.357 -0.277 -13.386 1.00 86.19 144 ALA A N 1
ATOM 1175 C CA . ALA A 1 144 ? 2.497 0.285 -14.727 1.00 86.19 144 ALA A CA 1
ATOM 1176 C C . ALA A 1 144 ? 3.893 0.890 -14.973 1.00 86.19 144 ALA A C 1
ATOM 1178 O O . ALA A 1 144 ? 4.486 0.681 -16.039 1.00 86.19 144 ALA A O 1
ATOM 1179 N N . ARG A 1 145 ? 4.456 1.617 -13.998 1.00 85.75 145 ARG A N 1
ATOM 1180 C CA . ARG A 1 145 ? 5.831 2.145 -14.061 1.00 85.75 145 ARG A CA 1
ATOM 1181 C C . ARG A 1 145 ? 6.845 1.006 -14.140 1.00 85.75 145 ARG A C 1
ATOM 1183 O O . ARG A 1 145 ? 7.716 1.030 -15.010 1.00 85.75 145 ARG A O 1
ATOM 1190 N N . THR A 1 146 ? 6.688 -0.023 -13.313 1.00 80.81 146 THR A N 1
ATOM 1191 C CA . THR A 1 146 ? 7.546 -1.217 -13.318 1.00 80.81 146 THR A CA 1
ATOM 1192 C C . THR A 1 146 ? 7.508 -1.929 -14.670 1.00 80.81 146 THR A C 1
ATOM 1194 O O . THR A 1 146 ? 8.554 -2.291 -15.211 1.00 80.81 146 THR A O 1
ATOM 1197 N N . ALA A 1 147 ? 6.330 -2.069 -15.285 1.00 82.00 147 ALA A N 1
ATOM 1198 C CA . ALA A 1 147 ? 6.194 -2.648 -16.621 1.00 82.00 147 ALA A CA 1
ATOM 1199 C C . ALA A 1 147 ? 6.935 -1.828 -17.695 1.00 82.00 147 ALA A C 1
ATOM 1201 O O . ALA A 1 147 ? 7.648 -2.400 -18.524 1.00 82.00 147 ALA A O 1
ATOM 1202 N N . LYS A 1 148 ? 6.839 -0.490 -17.653 1.00 90.81 148 LYS A N 1
ATOM 1203 C CA . LYS A 1 148 ? 7.587 0.401 -18.562 1.00 90.81 148 LYS A CA 1
ATOM 1204 C C . LYS A 1 148 ? 9.098 0.237 -18.402 1.00 90.81 148 LYS A C 1
ATOM 1206 O O . LYS A 1 148 ? 9.810 0.162 -19.403 1.00 90.81 148 LYS A O 1
ATOM 1211 N N . TRP A 1 149 ? 9.592 0.156 -17.167 1.00 82.88 149 TRP A N 1
ATOM 1212 C CA . TRP A 1 149 ? 11.012 -0.080 -16.895 1.00 82.88 149 TRP A CA 1
ATOM 1213 C C . TRP A 1 149 ? 11.478 -1.451 -17.389 1.00 82.88 149 TRP A C 1
ATOM 1215 O O . TRP A 1 149 ? 12.516 -1.530 -18.045 1.00 82.88 149 TRP A O 1
ATOM 1225 N N . LYS A 1 150 ? 10.681 -2.508 -17.181 1.00 79.94 150 LYS A N 1
ATOM 1226 C CA . LYS A 1 150 ? 10.959 -3.848 -17.722 1.00 79.94 150 LYS A CA 1
ATOM 1227 C C . LYS A 1 150 ? 11.052 -3.833 -19.252 1.00 79.94 150 LYS A C 1
ATOM 1229 O O . LYS A 1 150 ? 11.961 -4.446 -19.806 1.00 79.94 150 LYS A O 1
ATOM 1234 N N . GLU A 1 151 ? 10.178 -3.107 -19.949 1.00 87.62 151 GLU A N 1
ATOM 1235 C CA . GLU A 1 151 ? 10.244 -3.012 -21.414 1.00 87.62 151 GLU A CA 1
ATOM 1236 C C . GLU A 1 151 ? 11.462 -2.211 -21.902 1.00 87.62 151 GLU A C 1
ATOM 1238 O O . GLU A 1 151 ? 12.136 -2.625 -22.849 1.00 87.62 151 GLU A O 1
ATOM 1243 N N . ARG A 1 152 ? 11.821 -1.113 -21.220 1.00 86.12 152 ARG A N 1
ATOM 1244 C CA . ARG A 1 152 ? 13.064 -0.375 -21.513 1.00 86.12 152 ARG A CA 1
ATOM 1245 C C . ARG A 1 152 ? 14.300 -1.247 -21.312 1.00 86.12 152 ARG A C 1
ATOM 1247 O O . ARG A 1 152 ? 15.163 -1.261 -22.187 1.00 86.12 152 ARG A O 1
ATOM 1254 N N . ALA A 1 153 ? 14.359 -2.008 -20.219 1.00 77.75 153 ALA A N 1
ATOM 1255 C CA . ALA A 1 153 ? 15.449 -2.943 -19.949 1.00 77.75 153 ALA A CA 1
ATOM 1256 C C . ALA A 1 153 ? 15.567 -4.000 -21.061 1.00 77.75 153 ALA A C 1
ATOM 1258 O O . ALA A 1 153 ? 16.644 -4.180 -21.623 1.00 77.75 153 ALA A O 1
ATOM 1259 N N . ARG A 1 154 ? 14.445 -4.602 -21.487 1.00 85.75 154 ARG A N 1
ATOM 1260 C CA . ARG A 1 154 ? 14.413 -5.547 -22.621 1.00 85.75 154 ARG A CA 1
ATOM 1261 C C . ARG A 1 154 ? 14.889 -4.919 -23.930 1.00 85.75 154 ARG A C 1
ATOM 1263 O O . ARG A 1 154 ? 15.559 -5.579 -24.722 1.00 85.75 154 ARG A O 1
ATOM 1270 N N . SER A 1 155 ? 14.531 -3.664 -24.197 1.00 89.31 155 SER A N 1
ATOM 1271 C CA . SER A 1 155 ? 15.025 -2.939 -25.373 1.00 89.31 155 SER A CA 1
ATOM 1272 C C . SER A 1 155 ? 16.537 -2.702 -25.295 1.00 89.31 155 SER A C 1
ATOM 1274 O O . SER A 1 155 ? 17.236 -2.915 -26.287 1.00 89.31 155 SER A O 1
ATOM 1276 N N . GLY A 1 156 ? 17.048 -2.323 -24.120 1.00 82.88 156 GLY A N 1
ATOM 1277 C CA . GLY A 1 156 ? 18.483 -2.205 -23.853 1.00 82.88 156 GLY A CA 1
ATOM 1278 C C . GLY A 1 156 ? 19.220 -3.523 -24.095 1.00 82.88 156 GLY A C 1
ATOM 1279 O O . GLY A 1 156 ? 20.192 -3.553 -24.846 1.00 82.88 156 GLY A O 1
ATOM 1280 N N . ASP A 1 157 ? 18.696 -4.638 -23.582 1.00 79.69 157 ASP A N 1
ATOM 1281 C CA . ASP A 1 157 ? 19.263 -5.973 -23.802 1.00 79.69 157 ASP A CA 1
ATOM 1282 C C . ASP A 1 157 ? 19.321 -6.340 -25.294 1.00 79.69 157 ASP A C 1
ATOM 1284 O O . ASP A 1 157 ? 20.331 -6.863 -25.773 1.00 79.69 157 ASP A O 1
ATOM 1288 N N . LYS A 1 158 ? 18.279 -6.010 -26.072 1.00 89.69 158 LYS A N 1
ATOM 1289 C CA . LYS A 1 158 ? 18.282 -6.203 -27.534 1.00 89.69 158 LYS A CA 1
ATOM 1290 C C . LYS A 1 158 ? 19.370 -5.369 -28.220 1.00 89.69 158 LYS A C 1
ATOM 1292 O O . LYS A 1 158 ? 19.979 -5.843 -29.178 1.00 89.69 158 LYS A O 1
ATOM 1297 N N . GLN A 1 159 ? 19.617 -4.135 -27.774 1.00 87.19 159 GLN A N 1
ATOM 1298 C CA . GLN A 1 159 ? 20.689 -3.294 -28.321 1.00 87.19 159 GLN A CA 1
ATOM 1299 C C . GLN A 1 159 ? 22.074 -3.853 -27.978 1.00 87.19 159 GLN A C 1
ATOM 1301 O O . GLN A 1 159 ? 22.924 -3.940 -28.863 1.00 87.19 159 GLN A O 1
ATOM 1306 N N . VAL A 1 160 ? 22.276 -4.309 -26.740 1.00 81.31 160 VAL A N 1
ATOM 1307 C CA . VAL A 1 160 ? 23.523 -4.957 -26.307 1.00 81.31 160 VAL A CA 1
ATOM 1308 C C . VAL A 1 160 ? 23.797 -6.219 -27.127 1.00 81.31 160 VAL A C 1
ATOM 1310 O O . VAL A 1 160 ? 24.914 -6.404 -27.604 1.00 81.31 160 VAL A O 1
ATOM 1313 N N . GLN A 1 161 ? 22.783 -7.052 -27.381 1.00 82.62 161 GLN A N 1
ATOM 1314 C CA . GLN A 1 161 ? 22.924 -8.230 -28.248 1.00 82.62 161 GLN A CA 1
ATOM 1315 C C . GLN A 1 161 ? 23.320 -7.858 -29.683 1.00 82.62 161 GLN A C 1
ATOM 1317 O O . GLN A 1 161 ? 24.203 -8.492 -30.261 1.00 82.62 161 GLN A O 1
ATOM 1322 N N . LYS A 1 162 ? 22.711 -6.811 -30.258 1.00 90.06 162 LYS A N 1
ATOM 1323 C CA . LYS A 1 162 ? 23.094 -6.309 -31.588 1.00 90.06 162 LYS A CA 1
ATOM 1324 C C . LYS A 1 162 ? 24.543 -5.824 -31.611 1.00 90.06 162 LYS A C 1
ATOM 1326 O O . LYS A 1 162 ? 25.271 -6.173 -32.535 1.00 90.06 162 LYS A O 1
ATOM 1331 N N . LEU A 1 163 ? 24.971 -5.064 -30.601 1.00 85.25 163 LEU A N 1
ATOM 1332 C CA . LEU A 1 163 ? 26.352 -4.589 -30.489 1.00 85.25 163 LEU A CA 1
ATOM 1333 C C . LEU A 1 163 ? 27.332 -5.760 -30.369 1.00 85.25 163 LEU A C 1
ATOM 1335 O O . LEU A 1 163 ? 28.341 -5.793 -31.067 1.00 85.25 163 LEU A O 1
ATOM 1339 N N . HIS A 1 164 ? 27.002 -6.757 -29.548 1.00 80.88 164 HIS A N 1
ATOM 1340 C CA . HIS A 1 164 ? 27.793 -7.975 -29.418 1.00 80.88 164 HIS A CA 1
ATOM 1341 C C . HIS A 1 164 ? 27.934 -8.706 -30.761 1.00 80.88 164 HIS A C 1
ATOM 1343 O O . HIS A 1 164 ? 29.038 -9.095 -31.131 1.00 80.88 164 HIS A O 1
ATOM 1349 N N . GLN A 1 165 ? 26.852 -8.825 -31.539 1.00 89.19 165 GLN A N 1
ATOM 1350 C CA . GLN A 1 165 ? 26.896 -9.426 -32.874 1.00 89.19 165 GLN A CA 1
ATOM 1351 C C . GLN A 1 165 ? 27.789 -8.640 -33.845 1.00 89.19 165 GLN A C 1
ATOM 1353 O O . GLN A 1 165 ? 28.533 -9.242 -34.621 1.00 89.19 165 GLN A O 1
ATOM 1358 N N . VAL A 1 166 ? 27.731 -7.305 -33.810 1.00 85.94 166 VAL A N 1
ATOM 1359 C CA . VAL A 1 166 ? 28.613 -6.446 -34.615 1.00 85.94 166 VAL A CA 1
ATOM 1360 C C . VAL A 1 166 ? 30.072 -6.681 -34.229 1.00 85.94 166 VAL A C 1
ATOM 1362 O O . VAL A 1 166 ? 30.897 -6.903 -35.112 1.00 85.94 166 VAL A O 1
ATOM 1365 N N . LEU A 1 167 ? 30.388 -6.715 -32.933 1.00 80.38 167 LEU A N 1
ATOM 1366 C CA . LEU A 1 167 ? 31.750 -6.959 -32.451 1.00 80.38 167 LEU A CA 1
ATOM 1367 C C . LEU A 1 167 ? 32.260 -8.358 -32.827 1.00 80.38 167 LEU A C 1
ATOM 1369 O O . LEU A 1 167 ? 33.402 -8.487 -33.261 1.00 80.38 167 LEU A O 1
ATOM 1373 N N . GLN A 1 168 ? 31.412 -9.388 -32.759 1.00 80.81 168 GLN A N 1
ATOM 1374 C CA . GLN A 1 168 ? 31.750 -10.725 -33.260 1.00 80.81 168 GLN A CA 1
ATOM 1375 C C . GLN A 1 168 ? 32.051 -10.722 -34.765 1.00 80.81 168 GLN A C 1
ATOM 1377 O O . GLN A 1 168 ? 32.986 -11.383 -35.214 1.00 80.81 168 GLN A O 1
ATOM 1382 N N . ASN A 1 169 ? 31.272 -9.987 -35.563 1.00 82.69 169 ASN A N 1
ATOM 1383 C CA . ASN A 1 169 ? 31.513 -9.883 -37.002 1.00 82.69 169 ASN A CA 1
ATOM 1384 C C . ASN A 1 169 ? 32.831 -9.152 -37.300 1.00 82.69 169 ASN A C 1
ATOM 1386 O O . ASN A 1 169 ? 33.568 -9.577 -38.186 1.00 82.69 169 ASN A O 1
ATOM 1390 N N . VAL A 1 170 ? 33.157 -8.099 -36.542 1.00 80.06 170 VAL A N 1
ATOM 1391 C CA . VAL A 1 170 ? 34.448 -7.398 -36.641 1.00 80.06 170 VAL A CA 1
ATOM 1392 C C . VAL A 1 170 ? 35.603 -8.335 -36.290 1.00 80.06 170 VAL A C 1
ATOM 1394 O O . VAL A 1 170 ? 36.563 -8.405 -37.050 1.00 80.06 170 VAL A O 1
ATOM 1397 N N . ALA A 1 171 ? 35.496 -9.108 -35.205 1.00 76.06 171 ALA A N 1
ATOM 1398 C CA . ALA A 1 171 ? 36.514 -10.090 -34.828 1.00 76.06 171 ALA A CA 1
ATOM 1399 C C . ALA A 1 171 ? 36.762 -11.120 -35.948 1.00 76.06 171 ALA A C 1
ATOM 1401 O O . ALA A 1 171 ? 37.910 -11.363 -36.319 1.00 76.06 171 ALA A O 1
ATOM 1402 N N . LYS A 1 172 ? 35.693 -11.644 -36.568 1.00 81.44 172 LYS A N 1
ATOM 1403 C CA . LYS A 1 172 ? 35.788 -12.548 -37.729 1.00 81.44 172 LYS A CA 1
ATOM 1404 C C . LYS A 1 172 ? 36.464 -11.894 -38.938 1.00 81.44 172 LYS A C 1
ATOM 1406 O O . LYS A 1 172 ? 37.282 -12.530 -39.594 1.00 81.44 172 LYS A O 1
ATOM 1411 N N . LEU A 1 173 ? 36.142 -10.636 -39.246 1.00 76.06 173 LEU A N 1
ATOM 1412 C CA . LEU A 1 173 ? 36.776 -9.906 -40.352 1.00 76.06 173 LEU A CA 1
ATOM 1413 C C . LEU A 1 173 ? 38.271 -9.671 -40.099 1.00 76.06 173 LEU A C 1
ATOM 1415 O O . LEU A 1 173 ? 39.074 -9.862 -41.010 1.00 76.06 173 LEU A O 1
ATOM 1419 N N . LEU A 1 174 ? 38.648 -9.317 -38.866 1.00 77.81 174 LEU A N 1
ATOM 1420 C CA . LEU A 1 174 ? 40.049 -9.168 -38.463 1.00 77.81 174 LEU A CA 1
ATOM 1421 C C . LEU A 1 174 ? 40.816 -10.490 -38.601 1.00 77.81 174 LEU A C 1
ATOM 1423 O O . LEU A 1 174 ? 41.946 -10.495 -39.085 1.00 77.81 174 LEU A O 1
ATOM 1427 N N . GLN A 1 175 ? 40.181 -11.612 -38.257 1.00 78.25 175 GLN A N 1
ATOM 1428 C CA . GLN A 1 175 ? 40.752 -12.946 -38.437 1.00 78.25 175 GLN A CA 1
ATOM 1429 C C . GLN A 1 175 ? 41.004 -13.282 -39.918 1.00 78.25 175 GLN A C 1
ATOM 1431 O O . GLN A 1 175 ? 42.034 -13.865 -40.246 1.00 78.25 175 GLN A O 1
ATOM 1436 N N . ILE A 1 176 ? 40.104 -12.875 -40.824 1.00 77.38 176 ILE A N 1
ATOM 1437 C CA . ILE A 1 176 ? 40.252 -13.085 -42.277 1.00 77.38 176 ILE A CA 1
ATOM 1438 C C . ILE A 1 176 ? 41.373 -12.213 -42.866 1.00 77.38 176 ILE A C 1
ATOM 1440 O O . ILE A 1 176 ? 42.092 -12.665 -43.753 1.00 77.38 176 ILE A O 1
ATOM 1444 N N . GLN A 1 177 ? 41.546 -10.979 -42.385 1.00 76.38 177 GLN A N 1
ATOM 1445 C CA . GLN A 1 177 ? 42.548 -10.038 -42.909 1.00 76.38 177 GLN A CA 1
ATOM 1446 C C . GLN A 1 177 ? 43.971 -10.251 -42.363 1.00 76.38 177 GLN A C 1
ATOM 1448 O O . GLN A 1 177 ? 44.852 -9.432 -42.615 1.00 76.38 177 GLN A O 1
ATOM 1453 N N . GLY A 1 178 ? 44.223 -11.349 -41.642 1.00 71.81 178 GLY A N 1
ATOM 1454 C CA . GLY A 1 178 ? 45.556 -11.668 -41.130 1.00 71.81 178 GLY A CA 1
ATOM 1455 C C . GLY A 1 178 ? 45.992 -10.789 -39.957 1.00 71.81 178 GLY A C 1
ATOM 1456 O O . GLY A 1 178 ? 47.192 -10.625 -39.733 1.00 71.81 178 GLY A O 1
ATOM 1457 N N . ALA A 1 179 ? 45.044 -10.228 -39.194 1.00 71.94 179 ALA A N 1
ATOM 1458 C CA . ALA A 1 179 ? 45.374 -9.629 -37.906 1.00 71.94 179 ALA A CA 1
ATOM 1459 C C . ALA A 1 179 ? 46.078 -10.673 -37.022 1.00 71.94 179 ALA A C 1
ATOM 1461 O O . ALA A 1 179 ? 45.760 -11.865 -37.072 1.00 71.94 179 ALA A O 1
ATOM 1462 N N . THR A 1 180 ? 47.051 -10.241 -36.214 1.00 73.81 180 THR A N 1
ATOM 1463 C CA . THR A 1 180 ? 47.817 -11.155 -35.359 1.00 73.81 180 THR A CA 1
ATOM 1464 C C . THR A 1 180 ? 46.857 -11.970 -34.480 1.00 73.81 180 THR A C 1
ATOM 1466 O O . THR A 1 180 ? 46.014 -11.365 -33.812 1.00 73.81 180 THR A O 1
ATOM 1469 N N . PRO A 1 181 ? 46.969 -13.313 -34.421 1.00 75.50 181 PRO A N 1
ATOM 1470 C CA . PRO A 1 181 ? 46.044 -14.178 -33.671 1.00 75.50 181 PRO A CA 1
ATOM 1471 C C . PRO A 1 181 ? 45.827 -13.750 -32.210 1.00 75.50 181 PRO A C 1
ATOM 1473 O O . PRO A 1 181 ? 44.740 -13.905 -31.662 1.00 75.50 181 PRO A O 1
ATOM 1476 N N . SER A 1 182 ? 46.850 -13.132 -31.610 1.00 76.94 182 SER A N 1
ATOM 1477 C CA . SER A 1 182 ? 46.809 -12.527 -30.274 1.00 76.94 182 SER A CA 1
ATOM 1478 C C . SER A 1 182 ? 45.753 -11.415 -30.134 1.00 76.94 182 SER A C 1
ATOM 1480 O O . SER A 1 182 ? 45.024 -11.367 -29.143 1.00 76.94 182 SER A O 1
ATOM 1482 N N . SER A 1 183 ? 45.603 -10.551 -31.143 1.00 71.31 183 SER A N 1
ATOM 1483 C CA . SER A 1 183 ? 44.618 -9.459 -31.129 1.00 71.31 183 SER A CA 1
ATOM 1484 C C . SER A 1 183 ? 43.177 -9.973 -31.210 1.00 71.31 183 SER A C 1
ATOM 1486 O O . SER A 1 183 ? 42.310 -9.492 -30.481 1.00 71.31 183 SER A O 1
ATOM 1488 N N . VAL A 1 184 ? 42.934 -11.012 -32.016 1.00 74.38 184 VAL A N 1
ATOM 1489 C CA . VAL A 1 184 ? 41.623 -11.669 -32.132 1.00 74.38 184 VAL A CA 1
ATOM 1490 C C . VAL A 1 184 ? 41.256 -12.376 -30.822 1.00 74.38 184 VAL A C 1
ATOM 1492 O O . VAL A 1 184 ? 40.170 -12.140 -30.297 1.00 74.38 184 VAL A O 1
ATOM 1495 N N . ALA A 1 185 ? 42.181 -13.142 -30.231 1.00 76.19 185 ALA A N 1
ATOM 1496 C CA . ALA A 1 185 ? 41.964 -13.816 -28.947 1.00 76.19 185 ALA A CA 1
ATOM 1497 C C . ALA A 1 185 ? 41.686 -12.826 -27.800 1.00 76.19 185 ALA A C 1
ATOM 1499 O O . ALA A 1 185 ? 40.834 -13.072 -26.943 1.00 76.19 185 ALA A O 1
ATOM 1500 N N . THR A 1 186 ? 42.357 -11.670 -27.802 1.00 75.75 186 THR A N 1
ATOM 1501 C CA . THR A 1 186 ? 42.122 -10.608 -26.809 1.00 75.75 186 THR A CA 1
ATOM 1502 C C . THR A 1 186 ? 40.711 -10.027 -26.943 1.00 75.75 186 THR A C 1
ATOM 1504 O O . THR A 1 186 ? 40.015 -9.864 -25.942 1.00 75.75 186 THR A O 1
ATOM 1507 N N . ILE A 1 187 ? 40.244 -9.772 -28.172 1.00 74.88 187 ILE A N 1
ATOM 1508 C CA . ILE A 1 187 ? 38.882 -9.276 -28.427 1.00 74.88 187 ILE A CA 1
ATOM 1509 C C . ILE A 1 187 ? 37.832 -10.319 -28.016 1.00 74.88 187 ILE A C 1
ATOM 1511 O O . ILE A 1 187 ? 36.856 -9.969 -27.353 1.00 74.88 187 ILE A O 1
ATOM 1515 N N . GLU A 1 188 ? 38.028 -11.597 -28.349 1.00 76.38 188 GLU A N 1
ATOM 1516 C CA . GLU A 1 188 ? 37.121 -12.681 -27.943 1.00 76.38 188 GLU A CA 1
ATOM 1517 C C . GLU A 1 188 ? 37.029 -12.822 -26.417 1.00 76.38 188 GLU A C 1
ATOM 1519 O O . GLU A 1 188 ? 35.933 -12.978 -25.869 1.00 76.38 188 GLU A O 1
ATOM 1524 N N . THR A 1 189 ? 38.159 -12.700 -25.717 1.00 79.50 189 THR A N 1
ATOM 1525 C CA . THR A 1 189 ? 38.210 -12.775 -24.250 1.00 79.50 189 THR A CA 1
ATOM 1526 C C . THR A 1 189 ? 37.453 -11.608 -23.616 1.00 79.50 189 THR A C 1
ATOM 1528 O O . THR A 1 189 ? 36.581 -11.831 -22.775 1.00 79.50 189 THR A O 1
ATOM 1531 N N . LEU A 1 190 ? 37.691 -10.376 -24.084 1.00 75.00 190 LEU A N 1
ATOM 1532 C CA . LEU A 1 190 ? 36.983 -9.181 -23.607 1.00 75.00 190 LEU A CA 1
ATOM 1533 C C . LEU A 1 190 ? 35.468 -9.277 -23.850 1.00 75.00 190 LEU A C 1
ATOM 1535 O O . LEU A 1 190 ? 34.672 -8.920 -22.980 1.00 75.00 190 LEU A O 1
ATOM 1539 N N . LEU A 1 191 ? 35.047 -9.805 -25.003 1.00 77.94 191 LEU A N 1
ATOM 1540 C CA . LEU A 1 191 ? 33.630 -10.024 -25.305 1.00 77.94 191 LEU A CA 1
ATOM 1541 C C . LEU A 1 191 ? 32.991 -11.061 -24.374 1.00 77.94 191 LEU A C 1
ATOM 1543 O O . LEU A 1 191 ? 31.871 -10.855 -23.899 1.00 77.94 191 LEU A O 1
ATOM 1547 N N . THR A 1 192 ? 33.693 -12.157 -24.094 1.00 81.50 192 THR A N 1
ATOM 1548 C CA . THR A 1 192 ? 33.205 -13.240 -23.228 1.00 81.50 192 THR A CA 1
ATOM 1549 C C . THR A 1 192 ? 33.107 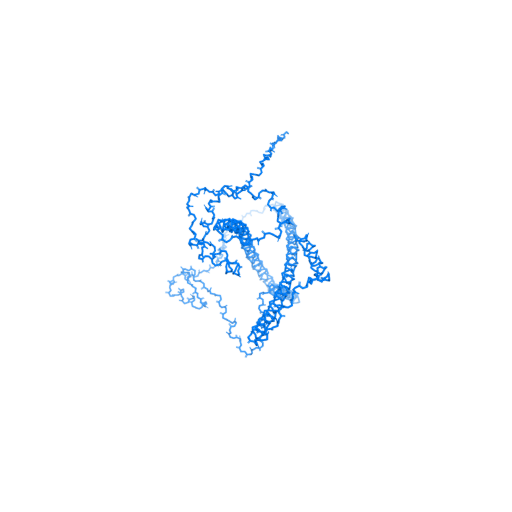-12.789 -21.769 1.00 81.50 192 THR A C 1
ATOM 1551 O O . THR A 1 192 ? 32.135 -13.107 -21.072 1.00 81.50 192 THR A O 1
ATOM 1554 N N . GLU A 1 193 ? 34.071 -11.992 -21.309 1.00 81.06 193 GLU A N 1
ATOM 1555 C CA . GLU A 1 193 ? 34.092 -11.437 -19.959 1.00 81.06 193 GLU A CA 1
ATOM 1556 C C . GLU A 1 193 ? 32.968 -10.412 -19.748 1.00 81.06 193 GLU A C 1
ATOM 1558 O O . GLU A 1 193 ? 32.253 -10.488 -18.747 1.00 81.06 193 GLU A O 1
ATOM 1563 N N . LEU A 1 194 ? 32.725 -9.520 -20.717 1.00 76.94 194 LEU A N 1
ATOM 1564 C CA . LEU A 1 194 ? 31.615 -8.560 -20.662 1.00 76.94 194 LEU A CA 1
ATOM 1565 C C . LEU A 1 194 ? 30.251 -9.260 -20.568 1.00 76.94 194 LEU A C 1
ATOM 1567 O O . LEU A 1 194 ? 29.434 -8.898 -19.718 1.00 76.94 194 LEU A O 1
ATOM 1571 N N . VAL A 1 195 ? 30.019 -10.308 -21.368 1.00 77.94 195 VAL A N 1
ATOM 1572 C CA . VAL A 1 195 ? 28.774 -11.099 -21.314 1.00 77.94 195 VAL A CA 1
ATOM 1573 C C . VAL A 1 195 ? 28.625 -11.811 -19.970 1.00 77.94 195 VAL A C 1
ATOM 1575 O O . VAL A 1 195 ? 27.544 -11.803 -19.378 1.00 77.94 195 VAL A O 1
ATOM 1578 N N . SER A 1 196 ? 29.703 -12.405 -19.459 1.00 79.19 196 SER A N 1
ATOM 1579 C CA . SER A 1 196 ? 29.693 -13.114 -18.175 1.00 79.19 196 SER A CA 1
ATOM 1580 C C . SER A 1 196 ? 29.425 -12.164 -17.008 1.00 79.19 196 SER A C 1
ATOM 1582 O O . SER A 1 196 ? 28.618 -12.463 -16.125 1.00 79.19 196 SER A O 1
ATOM 1584 N N . ARG A 1 197 ? 30.038 -10.977 -17.027 1.00 79.50 197 ARG A N 1
ATOM 1585 C CA . ARG A 1 197 ? 29.842 -9.929 -16.018 1.00 79.50 197 ARG A CA 1
ATOM 1586 C C . ARG A 1 197 ? 28.416 -9.380 -16.043 1.00 79.50 197 ARG A C 1
ATOM 1588 O O . ARG A 1 197 ? 27.837 -9.139 -14.984 1.00 79.50 197 ARG A O 1
ATOM 1595 N N . GLN A 1 198 ? 27.821 -9.249 -17.226 1.00 75.94 198 GLN A N 1
ATOM 1596 C CA . GLN A 1 198 ? 26.433 -8.816 -17.377 1.00 75.94 198 GLN A CA 1
ATOM 1597 C C . GLN A 1 198 ? 25.433 -9.890 -16.929 1.00 75.94 198 GLN A C 1
ATOM 1599 O O . GLN A 1 198 ? 24.496 -9.576 -16.199 1.00 75.94 198 GLN A O 1
ATOM 1604 N N . LYS A 1 199 ? 25.668 -11.169 -17.257 1.00 79.69 199 LYS A N 1
ATOM 1605 C CA . LYS A 1 199 ? 24.861 -12.287 -16.734 1.00 79.69 199 LYS A CA 1
ATOM 1606 C C . LYS A 1 199 ? 24.887 -12.351 -15.207 1.00 79.69 199 LYS A C 1
ATOM 1608 O O . LYS A 1 199 ? 23.831 -12.502 -14.603 1.00 79.69 199 LYS A O 1
ATOM 1613 N N . LYS A 1 200 ? 26.057 -12.176 -14.581 1.00 82.19 200 LYS A N 1
ATOM 1614 C CA . LYS A 1 200 ? 26.177 -12.127 -13.112 1.00 82.19 200 LYS A CA 1
ATOM 1615 C C . LYS A 1 200 ? 25.395 -10.958 -12.508 1.00 82.19 200 LYS A C 1
ATOM 1617 O O . LYS A 1 200 ? 24.672 -11.164 -11.539 1.00 82.19 200 LYS A O 1
ATOM 1622 N N . ARG A 1 201 ? 25.471 -9.760 -13.103 1.00 77.44 201 ARG A N 1
ATOM 1623 C CA . ARG A 1 201 ? 24.667 -8.600 -12.672 1.00 77.44 201 ARG A CA 1
ATOM 1624 C C . ARG A 1 201 ? 23.163 -8.862 -12.773 1.00 77.44 201 ARG A C 1
ATOM 1626 O O . ARG A 1 201 ? 22.443 -8.592 -11.819 1.00 77.44 201 ARG A O 1
ATOM 1633 N N . ASN A 1 202 ? 22.702 -9.441 -13.881 1.00 72.25 202 ASN A N 1
ATOM 1634 C CA . ASN A 1 202 ? 21.285 -9.764 -14.060 1.00 72.25 202 ASN A CA 1
ATOM 1635 C C . ASN A 1 202 ? 20.816 -10.870 -13.101 1.00 72.25 202 ASN A C 1
ATOM 1637 O O . ASN A 1 202 ? 19.701 -10.799 -12.593 1.00 72.25 202 ASN A O 1
ATOM 1641 N N . SER A 1 203 ? 21.662 -11.864 -12.816 1.00 78.69 203 SER A N 1
ATOM 1642 C CA . SER A 1 203 ? 21.372 -12.905 -11.823 1.00 78.69 203 SER A CA 1
ATOM 1643 C C . SER A 1 203 ? 21.237 -12.319 -10.419 1.00 78.69 203 SER A C 1
ATOM 1645 O O . SER A 1 203 ? 20.272 -12.613 -9.725 1.00 78.69 203 SER A O 1
ATOM 1647 N N . HIS A 1 204 ? 22.161 -11.441 -10.024 1.00 79.06 204 HIS A N 1
ATOM 1648 C CA . HIS A 1 204 ? 22.128 -10.790 -8.716 1.00 79.06 204 HIS A CA 1
ATOM 1649 C C . HIS A 1 204 ? 20.873 -9.923 -8.532 1.00 79.06 204 HIS A C 1
ATOM 1651 O O . HIS A 1 204 ? 20.322 -9.858 -7.438 1.00 79.06 204 HIS A O 1
ATOM 1657 N N . TYR A 1 205 ? 20.392 -9.273 -9.596 1.00 70.12 205 TYR A N 1
ATOM 1658 C CA . TYR A 1 205 ? 19.170 -8.466 -9.535 1.00 70.12 205 TYR A CA 1
ATOM 1659 C C . TYR A 1 205 ? 17.898 -9.318 -9.381 1.00 70.12 205 TYR A C 1
ATOM 1661 O O . TYR A 1 205 ? 16.957 -8.897 -8.720 1.00 70.12 205 TYR A O 1
ATOM 1669 N N . ARG A 1 206 ? 17.868 -10.531 -9.953 1.00 67.88 206 ARG A N 1
ATOM 1670 C CA . ARG A 1 206 ? 16.746 -11.472 -9.775 1.00 67.88 206 ARG A CA 1
ATOM 1671 C C . ARG A 1 206 ? 16.659 -12.012 -8.351 1.00 67.88 206 ARG A C 1
ATOM 1673 O O . ARG A 1 206 ? 15.563 -12.097 -7.818 1.00 67.88 206 ARG A O 1
ATOM 1680 N N . ILE A 1 207 ? 17.807 -12.314 -7.747 1.00 74.00 207 ILE A N 1
ATOM 1681 C CA . ILE A 1 207 ? 17.888 -12.785 -6.358 1.00 74.00 207 ILE A CA 1
ATOM 1682 C C . ILE A 1 207 ? 17.482 -11.662 -5.391 1.00 74.00 207 ILE A C 1
ATOM 1684 O O . ILE A 1 207 ? 16.676 -11.877 -4.496 1.00 74.00 207 ILE A O 1
ATOM 1688 N N . ALA A 1 208 ? 17.972 -10.436 -5.607 1.00 66.88 208 ALA A N 1
ATOM 1689 C CA . ALA A 1 208 ? 17.699 -9.304 -4.717 1.00 66.88 208 ALA A CA 1
ATOM 1690 C C . ALA A 1 208 ? 16.231 -8.834 -4.705 1.00 66.88 208 ALA A C 1
ATOM 1692 O O . ALA A 1 208 ? 15.802 -8.234 -3.725 1.00 66.88 208 ALA A O 1
ATOM 1693 N N . ASN A 1 209 ? 15.463 -9.092 -5.768 1.00 64.81 209 ASN A N 1
ATOM 1694 C CA . ASN A 1 209 ? 14.059 -8.677 -5.856 1.00 64.81 209 ASN A CA 1
ATOM 1695 C C . ASN A 1 209 ? 13.064 -9.721 -5.328 1.00 64.81 209 ASN A C 1
ATOM 1697 O O . ASN A 1 209 ? 11.865 -9.515 -5.478 1.00 64.81 209 ASN A O 1
ATOM 1701 N N . GLY A 1 210 ? 13.527 -10.823 -4.724 1.00 52.12 210 GLY A N 1
ATOM 1702 C CA . GLY A 1 210 ? 12.633 -11.796 -4.085 1.00 52.12 210 GLY A CA 1
ATOM 1703 C C . GLY A 1 210 ? 11.734 -12.577 -5.051 1.00 52.12 210 GLY A C 1
ATOM 1704 O O . GLY A 1 210 ? 10.819 -13.256 -4.607 1.00 52.12 210 GLY A O 1
ATOM 1705 N N . ASP A 1 211 ? 12.008 -12.527 -6.360 1.00 46.19 211 ASP A N 1
ATOM 1706 C CA . ASP A 1 211 ? 11.378 -13.412 -7.355 1.00 46.19 211 ASP A CA 1
ATOM 1707 C C . ASP A 1 211 ? 11.975 -14.841 -7.298 1.00 46.19 211 ASP A C 1
ATOM 1709 O O . ASP A 1 211 ? 11.594 -15.713 -8.080 1.00 46.19 211 ASP A O 1
ATOM 1713 N N . GLY A 1 212 ? 12.967 -15.065 -6.429 1.00 49.44 212 GLY A N 1
ATOM 1714 C CA . GLY A 1 212 ? 13.450 -16.386 -6.054 1.00 49.44 212 GLY A CA 1
ATOM 1715 C C . GLY A 1 212 ? 12.677 -16.859 -4.835 1.00 49.44 212 GLY A C 1
ATOM 1716 O O . GLY A 1 212 ? 13.066 -16.547 -3.715 1.00 49.44 212 GLY A O 1
ATOM 1717 N N . GLU A 1 213 ? 11.591 -17.595 -5.061 1.00 51.94 213 GLU A N 1
ATOM 1718 C CA . GLU A 1 213 ? 11.150 -18.573 -4.072 1.00 51.94 213 GLU A CA 1
ATOM 1719 C C . GLU A 1 213 ? 12.359 -19.473 -3.778 1.00 51.94 213 GLU A C 1
ATOM 1721 O O . GLU A 1 213 ? 12.900 -20.119 -4.679 1.00 51.94 213 GLU A O 1
ATOM 1726 N N . GLU A 1 214 ? 12.844 -19.412 -2.539 1.00 49.50 214 GLU A N 1
ATOM 1727 C CA . GLU A 1 214 ? 13.813 -20.346 -1.976 1.00 49.50 214 GLU A CA 1
ATOM 1728 C C . GLU A 1 214 ? 13.172 -21.741 -1.982 1.00 49.50 214 GLU A C 1
ATOM 1730 O O . GLU A 1 214 ? 12.503 -22.150 -1.037 1.00 49.50 214 GLU A O 1
ATOM 1735 N N . ASP A 1 215 ? 13.333 -22.458 -3.092 1.00 45.16 215 ASP A N 1
ATOM 1736 C CA . ASP A 1 215 ? 13.072 -23.894 -3.197 1.00 45.16 215 ASP A CA 1
ATOM 1737 C C . ASP A 1 215 ? 14.295 -24.641 -2.634 1.00 45.16 215 ASP A C 1
ATOM 1739 O O . ASP A 1 215 ? 15.020 -25.338 -3.341 1.00 45.16 215 ASP A O 1
ATOM 1743 N N . ASP A 1 216 ? 14.563 -24.421 -1.342 1.00 48.44 216 ASP A N 1
ATOM 1744 C CA . ASP A 1 216 ? 15.535 -25.169 -0.535 1.00 48.44 216 ASP A CA 1
ATOM 1745 C C . ASP A 1 216 ? 14.899 -26.481 -0.041 1.00 48.44 216 ASP A C 1
ATOM 1747 O O . ASP A 1 216 ? 14.843 -26.786 1.152 1.00 48.44 216 ASP A O 1
ATOM 1751 N N . LEU A 1 217 ? 14.401 -27.287 -0.979 1.00 52.47 217 LEU A N 1
ATOM 1752 C CA . LEU A 1 217 ? 14.107 -28.693 -0.734 1.00 52.47 217 LEU A CA 1
ATOM 1753 C C . LEU A 1 217 ? 15.030 -29.539 -1.605 1.00 52.47 217 LEU A C 1
ATOM 1755 O O . LEU A 1 217 ? 14.748 -29.836 -2.763 1.00 52.47 217 LEU A O 1
ATOM 1759 N N . GLU A 1 218 ? 16.145 -29.950 -0.997 1.00 53.16 218 GLU A N 1
ATOM 1760 C CA . GLU A 1 218 ? 16.949 -31.094 -1.421 1.00 53.16 218 GLU A CA 1
ATOM 1761 C C . GLU A 1 218 ? 16.045 -32.341 -1.499 1.00 53.16 218 GLU A C 1
ATOM 1763 O O . GLU A 1 218 ? 15.852 -33.075 -0.530 1.00 53.16 218 GLU A O 1
ATOM 1768 N N . GLY A 1 219 ? 15.439 -32.545 -2.667 1.00 44.66 219 GLY A N 1
ATOM 1769 C CA . GLY A 1 219 ? 14.617 -33.693 -3.025 1.00 44.66 219 GLY A CA 1
ATOM 1770 C C . GLY A 1 219 ? 14.954 -34.123 -4.448 1.00 44.66 219 GLY A C 1
ATOM 1771 O O . GLY A 1 219 ? 14.513 -33.509 -5.417 1.00 44.66 219 GLY A O 1
ATOM 1772 N N . ASP A 1 220 ? 15.765 -35.171 -4.536 1.00 51.16 220 ASP A N 1
ATOM 1773 C CA . ASP A 1 220 ? 16.350 -35.842 -5.706 1.00 51.16 220 ASP A CA 1
ATOM 1774 C C . ASP A 1 220 ? 15.318 -36.465 -6.682 1.00 51.16 220 ASP A C 1
ATOM 1776 O O . ASP A 1 220 ? 15.427 -37.631 -7.029 1.00 51.16 220 ASP A O 1
ATOM 1780 N N . ASP A 1 221 ? 14.280 -35.726 -7.102 1.00 51.38 221 ASP A N 1
ATOM 1781 C CA . ASP A 1 221 ? 13.235 -36.240 -8.017 1.00 51.38 221 ASP A CA 1
ATOM 1782 C C . ASP A 1 221 ? 12.439 -35.136 -8.777 1.00 51.38 221 ASP A C 1
ATOM 1784 O O . ASP A 1 221 ? 11.257 -35.294 -9.083 1.00 51.38 221 ASP A O 1
ATOM 1788 N N . SER A 1 222 ? 13.048 -33.982 -9.102 1.00 52.69 222 SER A N 1
ATOM 1789 C CA . SER A 1 222 ? 12.315 -32.801 -9.634 1.00 52.69 222 SER A CA 1
ATOM 1790 C C . SER A 1 222 ? 12.884 -32.152 -10.918 1.00 52.69 222 SER A C 1
ATOM 1792 O O . SER A 1 222 ? 12.434 -31.089 -11.350 1.00 52.69 222 SER A O 1
ATOM 1794 N N . GLU A 1 223 ? 13.815 -32.787 -11.642 1.00 51.84 223 GLU A N 1
ATOM 1795 C CA . GLU A 1 223 ? 14.296 -32.225 -12.927 1.00 51.84 223 GLU A CA 1
ATOM 1796 C C . GLU A 1 223 ? 13.227 -32.196 -14.053 1.00 51.84 223 GLU A C 1
ATOM 1798 O O . GLU A 1 223 ? 13.416 -31.537 -15.085 1.00 51.84 223 GLU A O 1
ATOM 1803 N N . ASP A 1 224 ? 12.065 -32.833 -13.858 1.00 55.16 224 ASP A N 1
ATOM 1804 C CA . ASP A 1 224 ? 10.998 -32.929 -14.866 1.00 55.16 224 ASP A CA 1
ATOM 1805 C C . ASP A 1 224 ? 9.827 -31.935 -14.701 1.00 55.16 224 ASP A C 1
ATOM 1807 O O . ASP A 1 224 ? 9.071 -31.709 -15.662 1.00 55.16 224 ASP A O 1
ATOM 1811 N N . GLU A 1 225 ? 9.683 -31.271 -13.548 1.00 49.78 225 GLU A N 1
ATOM 1812 C CA . GLU A 1 225 ? 8.542 -30.375 -13.286 1.00 49.78 225 GLU A CA 1
ATOM 1813 C C . GLU A 1 225 ? 8.853 -28.914 -13.676 1.00 49.78 225 GLU A C 1
ATOM 1815 O O . GLU A 1 225 ? 8.048 -28.247 -14.336 1.00 49.78 225 GLU A O 1
ATOM 1820 N N . GLN A 1 226 ? 10.075 -28.426 -13.432 1.00 49.47 226 GLN A N 1
ATOM 1821 C CA . GLN A 1 226 ? 10.471 -27.039 -13.746 1.00 49.47 226 GLN A CA 1
ATOM 1822 C C . GLN A 1 226 ? 10.640 -26.759 -15.258 1.00 49.47 226 GLN A C 1
ATOM 1824 O O . GLN A 1 226 ? 10.668 -25.607 -15.698 1.00 49.47 226 GLN A O 1
ATOM 1829 N N . LYS A 1 227 ? 10.608 -27.792 -16.115 1.00 53.31 227 LYS A N 1
ATOM 1830 C CA . LYS A 1 227 ? 10.505 -27.659 -17.586 1.00 53.31 227 LYS A CA 1
ATOM 1831 C C . LYS A 1 227 ? 9.078 -27.385 -18.096 1.00 53.31 227 LYS A C 1
ATOM 1833 O O . LYS A 1 227 ? 8.863 -27.316 -19.316 1.00 53.31 227 LYS A O 1
ATOM 1838 N N . ARG A 1 228 ? 8.081 -27.251 -17.208 1.00 52.25 228 ARG A N 1
ATOM 1839 C CA . ARG A 1 228 ? 6.654 -27.155 -17.573 1.00 52.25 228 ARG A CA 1
ATOM 1840 C C . ARG A 1 228 ? 6.018 -25.775 -17.468 1.00 52.25 228 ARG A C 1
ATOM 1842 O O . ARG A 1 228 ? 4.866 -25.654 -17.882 1.00 52.25 228 ARG A O 1
ATOM 1849 N N . ILE A 1 229 ? 6.744 -24.715 -17.107 1.00 51.00 229 ILE A N 1
ATOM 1850 C CA . ILE A 1 229 ? 6.270 -23.341 -17.364 1.00 51.00 229 ILE A CA 1
ATOM 1851 C C . ILE A 1 229 ? 6.519 -23.013 -18.844 1.00 51.00 229 ILE A C 1
ATOM 1853 O O . ILE A 1 229 ? 7.377 -22.225 -19.238 1.00 51.00 229 ILE A O 1
ATOM 1857 N N . LYS A 1 230 ? 5.786 -23.708 -19.715 1.00 55.12 230 LYS A N 1
ATOM 1858 C CA . LYS A 1 230 ? 5.733 -23.419 -21.144 1.00 55.12 230 LYS A CA 1
ATOM 1859 C C . LYS A 1 230 ? 4.856 -22.189 -21.295 1.00 55.12 230 LYS A C 1
ATOM 1861 O O . LYS A 1 230 ? 3.638 -22.305 -21.207 1.00 55.12 230 LYS A O 1
ATOM 1866 N N . GLU A 1 231 ? 5.484 -21.033 -21.514 1.00 64.50 231 GLU A N 1
ATOM 1867 C CA . GLU A 1 231 ? 4.817 -19.802 -21.949 1.00 64.50 231 GLU A CA 1
ATOM 1868 C C . GLU A 1 231 ? 3.702 -20.156 -22.939 1.00 64.50 231 GLU A C 1
ATOM 1870 O O . GLU A 1 231 ? 3.965 -20.664 -24.037 1.00 64.50 231 GLU A O 1
ATOM 1875 N N . ALA A 1 232 ? 2.450 -19.967 -22.519 1.00 64.50 232 ALA A N 1
ATOM 1876 C CA . ALA A 1 232 ? 1.306 -20.288 -23.347 1.00 64.50 232 ALA A CA 1
ATOM 1877 C C . ALA A 1 232 ? 1.358 -19.401 -24.596 1.00 64.50 232 ALA A C 1
ATOM 1879 O O . ALA A 1 232 ? 1.358 -18.173 -24.509 1.00 64.50 232 ALA A O 1
ATOM 1880 N N . ARG A 1 233 ? 1.459 -20.024 -25.773 1.00 83.81 233 ARG A N 1
ATOM 1881 C CA . ARG A 1 233 ? 1.637 -19.302 -27.037 1.00 83.81 233 ARG A CA 1
ATOM 1882 C C . ARG A 1 233 ? 0.288 -19.101 -27.702 1.00 83.81 233 ARG A C 1
ATOM 1884 O O . ARG A 1 233 ? -0.409 -20.077 -27.975 1.00 83.81 233 ARG A O 1
ATOM 1891 N N . GLN A 1 234 ? -0.062 -17.852 -27.982 1.00 94.12 234 GLN A N 1
ATOM 1892 C CA . GLN A 1 234 ? -1.312 -17.499 -28.644 1.00 94.12 234 GLN A CA 1
ATOM 1893 C C . GLN A 1 234 ? -1.167 -17.563 -30.171 1.00 94.12 234 GLN A C 1
ATOM 1895 O O . GLN A 1 234 ? -0.192 -17.063 -30.732 1.00 94.12 234 GLN A O 1
ATOM 1900 N N . CYS A 1 235 ? -2.135 -18.160 -30.867 1.00 93.50 235 CYS A N 1
ATOM 1901 C CA . CYS A 1 235 ? -2.253 -18.027 -32.317 1.00 93.50 235 CYS A CA 1
ATOM 1902 C C . CYS A 1 235 ? -2.703 -16.612 -32.668 1.00 93.50 235 CY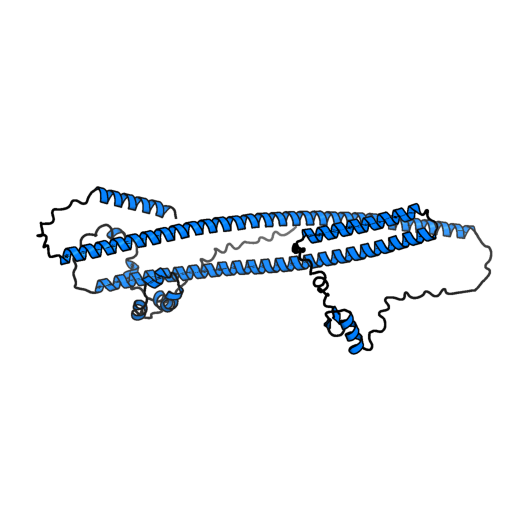S A C 1
ATOM 1904 O O . CYS A 1 235 ? -3.765 -16.180 -32.228 1.00 93.50 235 CYS A O 1
ATOM 1906 N N . PHE A 1 236 ? -1.931 -15.917 -33.500 1.00 87.44 236 PHE A N 1
ATOM 1907 C CA . PHE A 1 236 ? -2.232 -14.540 -33.889 1.00 87.44 236 PHE A CA 1
ATOM 1908 C C . PHE A 1 236 ? -3.522 -14.414 -34.716 1.00 87.44 236 PHE A C 1
ATOM 1910 O O . PHE A 1 236 ? -4.223 -13.416 -34.618 1.00 87.44 236 PHE A O 1
ATOM 1917 N N . TYR A 1 237 ? -3.867 -15.443 -35.492 1.00 88.88 237 TYR A N 1
ATOM 1918 C CA . TYR A 1 237 ? -5.019 -15.401 -36.393 1.00 88.88 237 TYR A CA 1
ATOM 1919 C C . TYR A 1 237 ? -6.359 -15.656 -35.698 1.00 88.88 237 TYR A C 1
ATOM 1921 O O . TYR A 1 237 ? -7.378 -15.120 -36.118 1.00 88.88 237 TYR A O 1
ATOM 1929 N N . CYS A 1 238 ? -6.386 -16.494 -34.657 1.00 94.06 238 CYS A N 1
ATOM 1930 C CA . CYS A 1 238 ? -7.639 -16.878 -33.994 1.00 94.06 238 CYS A CA 1
ATOM 1931 C C . CYS A 1 238 ? -7.641 -16.706 -32.469 1.00 94.06 238 CYS A C 1
ATOM 1933 O O . CYS A 1 238 ? -8.618 -17.069 -31.818 1.00 94.06 238 CYS A O 1
ATOM 1935 N N . GLY A 1 239 ? -6.551 -16.212 -31.877 1.00 92.25 239 GLY A N 1
ATOM 1936 C CA . GLY A 1 239 ? -6.450 -15.920 -30.447 1.00 92.25 239 GLY A CA 1
ATOM 1937 C C . GLY A 1 239 ? -6.364 -17.141 -29.522 1.00 92.25 239 GLY A C 1
ATOM 1938 O O . GLY A 1 239 ? -6.330 -16.967 -28.305 1.00 92.25 239 GLY A O 1
ATOM 1939 N N . LYS A 1 240 ? -6.324 -18.375 -30.043 1.00 95.00 240 LYS A N 1
ATOM 1940 C CA . LYS A 1 240 ? -6.268 -19.593 -29.211 1.00 95.00 240 LYS A CA 1
ATOM 1941 C C . LYS A 1 240 ? -4.902 -19.778 -28.555 1.00 95.00 240 LYS A C 1
ATOM 1943 O O . LYS A 1 240 ? -3.878 -19.620 -29.215 1.00 95.00 240 LYS A O 1
ATOM 1948 N N . MET A 1 241 ? -4.901 -20.164 -27.281 1.00 92.56 241 MET A N 1
ATOM 1949 C CA . MET A 1 241 ? -3.697 -20.427 -26.487 1.00 92.56 241 MET A CA 1
ATOM 1950 C C . MET A 1 241 ? -3.253 -21.887 -26.626 1.00 92.56 241 MET A C 1
ATOM 1952 O O . MET A 1 241 ? -4.080 -22.799 -26.600 1.00 92.56 241 MET A O 1
ATOM 1956 N N . PHE A 1 242 ? -1.947 -22.120 -26.756 1.00 92.88 242 PHE A N 1
ATOM 1957 C CA . PHE A 1 242 ? -1.359 -23.452 -26.892 1.00 92.88 242 PHE A CA 1
ATOM 1958 C C . PHE A 1 242 ? -0.241 -23.669 -25.876 1.00 92.88 242 PHE A C 1
ATOM 1960 O O . PHE A 1 242 ? 0.672 -22.855 -25.755 1.00 92.88 242 PHE A O 1
ATOM 1967 N N . ALA A 1 243 ? -0.265 -24.830 -25.219 1.00 85.75 243 ALA A N 1
ATOM 1968 C CA . ALA A 1 243 ? 0.748 -25.245 -24.248 1.00 85.75 243 ALA A CA 1
ATOM 1969 C C . ALA A 1 243 ? 2.113 -25.596 -24.879 1.00 85.75 243 ALA A C 1
ATOM 1971 O O . ALA A 1 243 ? 3.083 -25.848 -24.170 1.00 85.75 243 ALA A O 1
ATOM 1972 N N . SER A 1 244 ? 2.220 -25.673 -26.213 1.00 87.94 244 SER A N 1
ATOM 1973 C CA . SER A 1 244 ? 3.507 -25.873 -26.889 1.00 87.94 244 SER A CA 1
ATOM 1974 C C . SER A 1 244 ? 3.550 -25.256 -28.285 1.00 87.94 244 SER A C 1
ATOM 1976 O O . SER A 1 244 ? 2.546 -25.198 -29.002 1.00 87.94 244 SER A O 1
ATOM 1978 N N . ALA A 1 245 ? 4.755 -24.872 -28.715 1.00 88.31 245 ALA A N 1
ATOM 1979 C CA . ALA A 1 245 ? 5.011 -24.378 -30.068 1.00 88.31 245 ALA A CA 1
ATOM 1980 C C . ALA A 1 245 ? 4.654 -25.410 -31.156 1.00 88.31 245 ALA A C 1
ATOM 1982 O O . ALA A 1 245 ? 4.228 -25.040 -32.248 1.00 88.31 245 ALA A O 1
ATOM 1983 N N . VAL A 1 246 ? 4.781 -26.707 -30.856 1.00 90.88 246 VAL A N 1
ATOM 1984 C CA . VAL A 1 246 ? 4.445 -27.791 -31.791 1.00 90.88 246 VAL A CA 1
ATOM 1985 C C . VAL A 1 246 ? 2.938 -27.847 -32.039 1.00 90.88 246 VAL A C 1
ATOM 1987 O O . VAL A 1 246 ? 2.513 -28.001 -33.186 1.00 90.88 246 VAL A O 1
ATOM 1990 N N . TYR A 1 247 ? 2.120 -27.674 -30.995 1.00 93.62 247 TYR A N 1
ATOM 1991 C CA . TYR A 1 247 ? 0.664 -27.621 -31.141 1.00 93.62 247 TYR A CA 1
ATOM 1992 C C . TYR A 1 247 ? 0.204 -26.354 -31.856 1.00 93.62 247 TYR A C 1
ATOM 1994 O O . TYR A 1 247 ? -0.639 -26.452 -32.746 1.00 93.62 247 TYR A O 1
ATOM 2002 N N . LEU A 1 248 ? 0.816 -25.204 -31.558 1.00 94.44 248 LEU A N 1
ATOM 2003 C CA . LEU A 1 248 ? 0.562 -23.966 -32.294 1.00 94.44 248 LEU A CA 1
ATOM 2004 C C . LEU A 1 248 ? 0.890 -24.124 -33.790 1.00 94.44 248 LEU A C 1
ATOM 2006 O O . LEU A 1 248 ? 0.084 -23.770 -34.648 1.00 94.44 248 LEU A O 1
ATOM 2010 N N . LYS A 1 249 ? 2.031 -24.742 -34.124 1.00 92.31 249 LYS A N 1
ATOM 2011 C CA . LYS A 1 249 ? 2.432 -24.999 -35.516 1.00 92.31 249 LYS A CA 1
ATOM 2012 C C . LYS A 1 249 ? 1.476 -25.965 -36.224 1.00 92.31 249 LYS A C 1
ATOM 2014 O O . LYS A 1 249 ? 1.063 -25.695 -37.349 1.00 92.31 249 LYS A O 1
ATOM 2019 N N . LYS A 1 250 ? 1.073 -27.063 -35.571 1.00 95.00 250 LYS A N 1
ATOM 2020 C CA . LYS A 1 250 ? 0.049 -27.987 -36.103 1.00 95.00 250 LYS A CA 1
ATOM 2021 C C . LYS A 1 250 ? -1.297 -27.286 -36.302 1.00 95.00 250 LYS A C 1
ATOM 2023 O O . LYS A 1 250 ? -1.992 -27.573 -37.273 1.00 95.00 250 LYS A O 1
ATOM 2028 N N . HIS A 1 251 ? -1.657 -26.367 -35.410 1.00 94.62 251 HIS A N 1
ATOM 2029 C CA . HIS A 1 251 ? -2.861 -25.559 -35.533 1.00 94.62 251 HIS A CA 1
ATOM 2030 C C . HIS A 1 251 ? -2.795 -24.609 -36.738 1.00 94.62 251 HIS A C 1
ATOM 2032 O O . HIS A 1 251 ? -3.728 -24.627 -37.540 1.00 94.62 251 HIS A O 1
ATOM 2038 N N . HIS A 1 252 ? -1.689 -23.877 -36.934 1.00 94.31 252 HIS A N 1
ATOM 2039 C CA . HIS A 1 252 ? -1.478 -23.048 -38.130 1.00 94.31 252 HIS A CA 1
ATOM 2040 C C . HIS A 1 252 ? -1.618 -23.875 -39.412 1.00 94.31 252 HIS A C 1
ATOM 2042 O O . HIS A 1 252 ? -2.348 -23.490 -40.314 1.00 94.31 252 HIS A O 1
ATOM 2048 N N . LEU A 1 253 ? -1.013 -25.064 -39.465 1.00 92.06 253 LEU A N 1
ATOM 2049 C CA . LEU A 1 253 ? -1.088 -25.923 -40.651 1.00 92.06 253 LEU A CA 1
ATOM 2050 C C . LEU A 1 253 ? -2.498 -26.469 -40.934 1.00 92.06 253 LEU A C 1
ATOM 2052 O O . LEU A 1 253 ? -2.843 -26.665 -42.093 1.00 92.06 253 LEU A O 1
ATOM 2056 N N . ARG A 1 254 ? -3.315 -26.728 -39.904 1.00 95.25 254 ARG A N 1
ATOM 2057 C CA . ARG A 1 254 ? -4.662 -27.306 -40.075 1.00 95.25 254 ARG A CA 1
ATOM 2058 C C . ARG A 1 254 ? -5.764 -26.271 -40.271 1.00 95.25 254 ARG A C 1
ATOM 2060 O O . ARG A 1 254 ? -6.743 -26.560 -40.947 1.00 95.25 254 ARG A O 1
ATOM 2067 N N . ARG A 1 255 ? -5.667 -25.123 -39.600 1.00 93.75 255 ARG A N 1
ATOM 2068 C CA . ARG A 1 255 ? -6.732 -24.106 -39.541 1.00 93.75 255 ARG A CA 1
ATOM 2069 C C . ARG A 1 255 ? -6.388 -22.830 -40.309 1.00 93.75 255 ARG A C 1
ATOM 2071 O O . ARG A 1 255 ? -7.312 -22.115 -40.668 1.00 93.75 255 ARG A O 1
ATOM 2078 N N . HIS A 1 256 ? -5.107 -22.609 -40.615 1.00 90.75 256 HIS A N 1
ATOM 2079 C CA . HIS A 1 256 ? -4.609 -21.503 -41.442 1.00 90.75 256 HIS A CA 1
ATOM 2080 C C . HIS A 1 256 ? -3.756 -22.009 -42.634 1.00 90.75 256 HIS A C 1
ATOM 2082 O O . HIS A 1 256 ? -2.618 -21.558 -42.818 1.00 90.75 256 HIS A O 1
ATOM 2088 N N . PRO A 1 257 ? -4.249 -22.975 -43.447 1.00 76.25 257 PRO A N 1
ATOM 2089 C CA . PRO A 1 257 ? -3.526 -23.486 -44.610 1.00 76.25 257 PRO A CA 1
ATOM 2090 C C . PRO A 1 257 ? -3.509 -22.430 -45.729 1.00 76.25 257 PRO A C 1
ATOM 2092 O O . PRO A 1 257 ? -4.322 -22.451 -46.644 1.00 76.25 257 PRO A O 1
ATOM 2095 N N . GLY A 1 258 ? -2.599 -21.463 -45.633 1.00 72.81 258 GLY A N 1
ATOM 2096 C CA . GLY A 1 258 ? -2.436 -20.417 -46.648 1.00 72.81 258 GLY A CA 1
ATOM 2097 C C . GLY A 1 258 ? -1.507 -19.279 -46.236 1.00 72.81 258 GLY A C 1
ATOM 2098 O O . GLY A 1 258 ? -0.816 -18.720 -47.081 1.00 72.81 258 GLY A O 1
ATOM 2099 N N . GLU A 1 259 ? -1.412 -18.993 -44.937 1.00 62.00 259 GLU A N 1
ATOM 2100 C CA . GLU A 1 259 ? -0.693 -17.810 -44.434 1.00 62.00 259 GLU A CA 1
ATOM 2101 C C . GLU A 1 259 ? 0.728 -18.115 -43.934 1.00 62.00 259 GLU A C 1
ATOM 2103 O O . GLU A 1 259 ? 1.485 -17.213 -43.600 1.00 62.00 259 GLU A O 1
ATOM 2108 N N . ASN A 1 260 ? 1.152 -19.384 -43.974 1.00 55.25 260 ASN A N 1
ATOM 2109 C CA . ASN A 1 260 ? 2.535 -19.798 -43.686 1.00 55.25 260 ASN A CA 1
ATOM 2110 C C . ASN A 1 260 ? 3.511 -19.541 -44.859 1.00 55.25 260 ASN A C 1
ATOM 2112 O O . ASN A 1 260 ? 4.626 -20.068 -44.863 1.00 55.25 260 ASN A O 1
ATOM 2116 N N . LYS A 1 261 ? 3.107 -18.752 -45.864 1.00 53.62 261 LYS A N 1
ATOM 2117 C CA . LYS A 1 261 ? 3.990 -18.272 -46.933 1.00 53.62 261 LYS A CA 1
ATOM 2118 C C . LYS A 1 261 ? 4.869 -17.156 -46.368 1.00 53.62 261 LYS A C 1
ATOM 2120 O O . LYS A 1 261 ? 4.509 -15.992 -46.417 1.00 53.62 261 LYS A O 1
ATOM 2125 N N . GLU A 1 262 ? 5.989 -17.569 -45.779 1.00 53.12 262 GLU A N 1
ATOM 2126 C CA . GLU A 1 262 ? 7.200 -16.771 -45.572 1.00 53.12 262 GLU A CA 1
ATOM 2127 C C . GLU A 1 262 ? 6.966 -15.299 -45.174 1.00 53.12 262 GLU A C 1
ATOM 2129 O O . GLU A 1 262 ? 7.002 -14.394 -46.005 1.00 53.12 262 GLU A O 1
ATOM 2134 N N . LEU A 1 263 ? 6.927 -15.030 -43.864 1.00 50.78 263 LEU A N 1
ATOM 2135 C CA . LEU A 1 263 ? 7.528 -13.802 -43.328 1.00 50.78 263 LEU A CA 1
ATOM 2136 C C . LEU A 1 263 ? 9.051 -13.866 -43.572 1.00 50.78 263 LEU A C 1
ATOM 2138 O O . LEU A 1 263 ? 9.846 -13.997 -42.641 1.00 50.78 263 LEU A O 1
ATOM 2142 N N . ARG A 1 264 ? 9.470 -13.819 -44.844 1.00 44.38 264 ARG A N 1
ATOM 2143 C CA . ARG A 1 264 ? 10.817 -13.408 -45.229 1.00 44.38 264 ARG A CA 1
ATOM 2144 C C . ARG A 1 264 ? 10.912 -11.933 -44.887 1.00 44.38 264 ARG A C 1
ATOM 2146 O O . ARG A 1 264 ? 10.537 -11.060 -45.661 1.00 44.38 264 ARG A O 1
ATOM 2153 N N . LEU A 1 265 ? 11.366 -11.679 -43.668 1.00 46.66 265 LEU A N 1
ATOM 2154 C CA . LEU A 1 265 ? 11.891 -10.389 -43.262 1.00 46.66 265 LEU A CA 1
ATOM 2155 C C . LEU A 1 265 ? 12.891 -9.919 -44.327 1.00 46.66 265 LEU A C 1
ATOM 2157 O O . LEU A 1 265 ? 13.936 -10.537 -44.497 1.00 46.66 265 LEU A O 1
ATOM 2161 N N . ASN A 1 266 ? 12.538 -8.835 -45.018 1.00 42.91 266 ASN A N 1
ATOM 2162 C CA . ASN A 1 266 ? 13.436 -7.930 -45.728 1.00 42.91 266 ASN A CA 1
ATOM 2163 C C . ASN A 1 266 ? 14.570 -8.601 -46.520 1.00 42.91 266 ASN A C 1
ATOM 2165 O O . ASN A 1 266 ? 15.744 -8.513 -46.156 1.00 42.91 266 ASN A O 1
ATOM 2169 N N . GLU A 1 267 ? 14.238 -9.161 -47.682 1.00 36.97 267 GLU A N 1
ATOM 2170 C CA . GLU A 1 267 ? 15.198 -9.128 -48.782 1.00 36.97 267 GLU A CA 1
ATOM 2171 C C . GLU A 1 267 ? 15.386 -7.657 -49.176 1.00 36.97 267 GLU A C 1
ATOM 2173 O O . GLU A 1 267 ? 14.521 -7.036 -49.794 1.00 36.97 267 GLU A O 1
ATOM 2178 N N . PHE A 1 268 ? 16.507 -7.078 -48.745 1.00 46.84 268 PHE A N 1
ATOM 2179 C CA . PHE A 1 268 ? 16.992 -5.791 -49.228 1.00 46.84 268 PHE A CA 1
ATOM 2180 C C . PHE A 1 268 ? 16.899 -5.748 -50.763 1.00 46.84 268 PHE A C 1
ATOM 2182 O O . PHE A 1 268 ? 17.283 -6.726 -51.416 1.00 46.84 268 PHE A O 1
ATOM 2189 N N . PRO A 1 269 ? 16.431 -4.639 -51.367 1.00 44.19 269 PRO A N 1
ATOM 2190 C CA . PRO A 1 269 ? 16.406 -4.512 -52.814 1.00 44.19 269 PRO A CA 1
ATOM 2191 C C . PRO A 1 269 ? 17.834 -4.670 -53.345 1.00 44.19 269 PRO A C 1
ATOM 2193 O O . PRO A 1 269 ? 18.703 -3.834 -53.100 1.00 44.19 269 PRO A O 1
ATOM 2196 N N . LYS A 1 270 ? 18.083 -5.774 -54.059 1.00 44.16 270 LYS A N 1
ATOM 2197 C CA . LYS A 1 270 ? 19.322 -6.003 -54.804 1.00 44.16 270 LYS A CA 1
ATOM 2198 C C . LYS A 1 270 ? 19.497 -4.854 -55.792 1.00 44.16 270 LYS A C 1
ATOM 2200 O O . LYS A 1 270 ? 18.832 -4.803 -56.827 1.00 44.16 270 LYS A O 1
ATOM 2205 N N . TYR A 1 271 ? 20.396 -3.936 -55.460 1.00 43.00 271 TYR A N 1
ATOM 2206 C CA . TYR A 1 271 ? 20.849 -2.887 -56.357 1.00 43.00 271 TYR A CA 1
ATOM 2207 C C . TYR A 1 271 ? 21.529 -3.562 -57.557 1.00 43.00 271 TYR A C 1
ATOM 2209 O O . TYR A 1 271 ? 22.574 -4.198 -57.415 1.00 43.00 271 TYR A O 1
ATOM 2217 N N . LYS A 1 272 ? 20.904 -3.491 -58.738 1.00 39.88 272 LYS A N 1
ATOM 2218 C CA . LYS A 1 272 ? 21.532 -3.915 -59.994 1.00 39.88 272 LYS A CA 1
ATOM 2219 C C . LYS A 1 272 ? 22.669 -2.934 -60.308 1.00 39.88 272 LYS A C 1
ATOM 2221 O O . LYS A 1 272 ? 22.390 -1.737 -60.406 1.00 39.88 272 LYS A O 1
ATOM 2226 N N . PRO A 1 273 ? 23.914 -3.389 -60.530 1.00 44.53 273 PRO A N 1
ATOM 2227 C CA . PRO A 1 273 ? 24.937 -2.541 -61.117 1.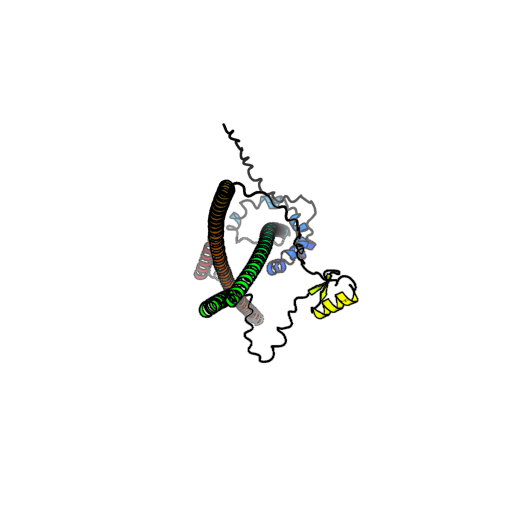00 44.53 273 PRO A CA 1
ATOM 2228 C C . PRO A 1 273 ? 24.485 -2.200 -62.537 1.00 44.53 273 PRO A C 1
ATOM 2230 O O . PRO A 1 273 ? 24.377 -3.073 -63.400 1.00 44.53 273 PRO A O 1
ATOM 2233 N N . ARG A 1 274 ? 24.150 -0.931 -62.767 1.00 42.81 274 ARG A N 1
ATOM 2234 C CA . ARG A 1 274 ? 23.844 -0.403 -64.094 1.00 42.81 274 ARG A CA 1
ATOM 2235 C C . ARG A 1 274 ? 25.156 -0.357 -64.872 1.00 42.81 274 ARG A C 1
ATOM 2237 O O . ARG A 1 274 ? 25.931 0.582 -64.734 1.00 42.81 274 ARG A O 1
ATOM 2244 N N . GLN A 1 275 ? 25.417 -1.409 -65.642 1.00 48.03 275 GLN A N 1
ATOM 2245 C CA . GLN A 1 275 ? 26.446 -1.409 -66.672 1.00 48.03 275 GLN A CA 1
ATOM 2246 C C . GLN A 1 275 ? 26.023 -0.410 -67.750 1.00 48.03 275 GLN A C 1
ATOM 2248 O O . GLN A 1 275 ? 25.143 -0.694 -68.556 1.00 48.03 275 GLN A O 1
ATOM 2253 N N . HIS A 1 276 ? 26.630 0.772 -67.731 1.00 44.03 276 HIS A N 1
ATOM 2254 C CA . HIS A 1 276 ? 26.681 1.653 -68.889 1.00 44.03 276 HIS A CA 1
ATOM 2255 C C . HIS A 1 276 ? 28.114 1.662 -69.388 1.00 44.03 276 HIS A C 1
ATOM 2257 O O . HIS A 1 276 ? 28.963 2.408 -68.908 1.00 44.03 276 HIS A O 1
ATOM 2263 N N . ALA A 1 277 ? 28.367 0.769 -70.339 1.00 49.38 277 ALA A N 1
ATOM 2264 C CA . ALA A 1 277 ? 29.410 0.965 -71.319 1.00 49.38 277 ALA A CA 1
ATOM 2265 C C . ALA A 1 277 ? 28.964 2.119 -72.223 1.00 49.38 277 ALA A C 1
ATOM 2267 O O . ALA A 1 277 ? 27.929 2.020 -72.874 1.00 49.38 277 ALA A O 1
ATOM 2268 N N . ASN A 1 278 ? 29.715 3.216 -72.225 1.00 45.38 278 ASN A N 1
ATOM 2269 C CA . ASN A 1 278 ? 29.936 4.000 -73.433 1.00 45.38 278 ASN A CA 1
ATOM 2270 C C . ASN A 1 278 ? 31.159 4.889 -73.237 1.00 45.38 278 ASN A C 1
ATOM 2272 O O . ASN A 1 278 ? 31.112 5.988 -72.685 1.00 45.38 278 ASN A O 1
ATOM 2276 N N . SER A 1 279 ? 32.275 4.339 -73.698 1.00 50.19 279 SER A N 1
ATOM 2277 C CA . SER A 1 279 ? 33.518 5.032 -73.971 1.00 50.19 279 SER A CA 1
ATOM 2278 C C . SER A 1 279 ? 33.249 6.132 -74.993 1.00 50.19 279 SER A C 1
ATOM 2280 O O . SER A 1 279 ? 33.016 5.850 -76.165 1.00 50.19 279 SER A O 1
ATOM 2282 N N . THR A 1 280 ? 33.305 7.385 -74.553 1.00 45.50 280 THR A N 1
ATOM 2283 C CA . THR A 1 280 ? 33.485 8.518 -75.462 1.00 45.50 280 THR A CA 1
ATOM 2284 C C . THR A 1 280 ? 34.733 9.245 -74.994 1.00 45.50 280 THR A C 1
ATOM 2286 O O . THR A 1 280 ? 34.776 9.795 -73.896 1.00 45.50 280 THR A O 1
ATOM 2289 N N . SER A 1 281 ? 35.784 9.133 -75.798 1.00 56.53 281 SER A N 1
ATOM 2290 C CA . SER A 1 281 ? 37.063 9.814 -75.646 1.00 56.53 281 SER A CA 1
ATOM 2291 C C . SER A 1 281 ? 36.845 11.327 -75.630 1.00 56.53 281 SER A C 1
ATOM 2293 O O . SER A 1 281 ? 36.560 11.919 -76.671 1.00 56.53 281 SER A O 1
ATOM 2295 N N . ALA A 1 282 ? 36.960 11.933 -74.451 1.00 50.62 282 ALA A N 1
ATOM 2296 C CA . ALA A 1 282 ? 37.010 13.379 -74.277 1.00 50.62 282 ALA A CA 1
ATOM 2297 C C . ALA A 1 282 ? 38.476 13.843 -74.157 1.00 50.62 282 ALA A C 1
ATOM 2299 O O . ALA A 1 282 ? 39.326 13.059 -73.720 1.00 50.62 282 ALA A O 1
ATOM 2300 N N . PRO A 1 283 ? 38.784 15.082 -74.577 1.00 51.59 283 PRO A N 1
ATOM 2301 C CA . PRO A 1 283 ? 40.143 15.561 -74.749 1.00 51.59 283 PRO A CA 1
ATOM 2302 C C . PRO A 1 283 ? 40.829 15.799 -73.404 1.00 51.59 283 PRO A C 1
ATOM 2304 O O . PRO A 1 283 ? 40.203 16.143 -72.403 1.00 51.59 283 PRO A O 1
ATOM 2307 N N . ILE A 1 284 ? 42.142 15.594 -73.417 1.00 57.62 284 ILE A N 1
ATOM 2308 C CA . ILE A 1 284 ? 43.076 15.864 -72.328 1.00 57.62 284 ILE A CA 1
ATOM 2309 C C . ILE A 1 284 ? 43.122 17.384 -72.132 1.00 57.62 284 ILE A C 1
ATOM 2311 O O . ILE A 1 284 ? 43.975 18.056 -72.702 1.00 57.62 284 ILE A O 1
ATOM 2315 N N . GLU A 1 285 ? 42.187 17.932 -71.361 1.00 53.72 285 GLU A N 1
ATOM 2316 C CA . GLU A 1 285 ? 42.241 19.322 -70.918 1.00 53.72 285 GLU A CA 1
ATOM 2317 C C . GLU A 1 285 ? 42.170 19.433 -69.390 1.00 53.72 285 GLU A C 1
ATOM 2319 O O . GLU A 1 285 ? 41.296 18.888 -68.718 1.00 53.72 285 GLU A O 1
ATOM 2324 N N . ASP A 1 286 ? 43.168 20.161 -68.892 1.00 63.16 286 ASP A N 1
ATOM 2325 C CA . ASP A 1 286 ? 43.307 20.814 -67.595 1.00 63.16 286 ASP A CA 1
ATOM 2326 C C . ASP A 1 286 ? 43.235 19.961 -66.314 1.00 63.16 286 ASP A C 1
ATOM 2328 O O . ASP A 1 286 ? 42.284 19.991 -65.528 1.00 63.16 286 ASP A O 1
ATOM 2332 N N . ASN A 1 287 ? 44.352 19.283 -66.034 1.00 68.69 287 ASN A N 1
ATOM 2333 C CA . ASN A 1 287 ? 44.634 18.589 -64.774 1.00 68.69 287 ASN A CA 1
ATOM 2334 C C . ASN A 1 287 ? 44.526 19.512 -63.529 1.00 68.69 287 ASN A C 1
ATOM 2336 O O . ASN A 1 287 ? 44.294 19.028 -62.421 1.00 68.69 287 ASN A O 1
ATOM 2340 N N . GLY A 1 288 ? 44.652 20.838 -63.695 1.00 80.94 288 GLY A N 1
ATOM 2341 C CA . GLY A 1 288 ? 44.608 21.808 -62.597 1.00 80.94 288 GLY A CA 1
ATOM 2342 C C . GLY A 1 288 ? 43.206 22.068 -62.034 1.00 80.94 288 GLY A C 1
ATOM 2343 O O . GLY A 1 288 ? 43.058 22.296 -60.830 1.00 80.94 288 GLY A O 1
ATOM 2344 N N . SER A 1 289 ? 42.157 22.004 -62.860 1.00 83.88 289 SER A N 1
ATOM 2345 C CA . SER A 1 289 ? 40.769 22.192 -62.406 1.00 83.88 289 SER A CA 1
ATOM 2346 C C . SER A 1 289 ? 40.274 21.014 -61.558 1.00 83.88 289 SER A C 1
ATOM 2348 O O . SER A 1 289 ? 39.690 21.212 -60.489 1.00 83.88 289 SER A O 1
ATOM 2350 N N . ARG A 1 290 ? 40.601 19.783 -61.967 1.00 87.06 290 ARG A N 1
ATOM 2351 C CA . ARG A 1 290 ? 40.243 18.546 -61.257 1.00 87.06 290 ARG A CA 1
ATOM 2352 C C . ARG A 1 290 ? 40.859 18.473 -59.861 1.00 87.06 290 ARG A C 1
ATOM 2354 O O . ARG A 1 290 ? 40.191 18.048 -58.918 1.00 87.06 290 ARG A O 1
ATOM 2361 N N . GLU A 1 291 ? 42.112 18.896 -59.714 1.00 90.00 291 GLU A N 1
ATOM 2362 C CA . GLU A 1 291 ? 42.782 18.915 -58.412 1.00 90.00 291 GLU A CA 1
ATOM 2363 C C . GLU A 1 291 ? 42.121 19.913 -57.447 1.00 90.00 291 GLU A C 1
ATOM 2365 O O . GLU A 1 291 ? 41.913 19.594 -56.274 1.00 90.00 291 GLU A O 1
ATOM 2370 N N . LYS A 1 292 ? 41.710 21.090 -57.938 1.00 93.06 292 LYS A N 1
ATOM 2371 C CA . LYS A 1 292 ? 40.967 22.072 -57.131 1.00 93.06 292 LYS A CA 1
ATOM 2372 C C . LYS A 1 292 ? 39.623 21.519 -56.656 1.00 93.06 292 LYS A C 1
ATOM 2374 O O . LYS A 1 292 ? 39.307 21.662 -55.476 1.00 93.06 292 LYS A O 1
ATOM 2379 N N . THR A 1 293 ? 38.868 20.842 -57.524 1.00 91.50 293 THR A N 1
ATOM 2380 C CA . THR A 1 293 ? 37.601 20.196 -57.139 1.00 91.50 293 THR A CA 1
ATOM 2381 C C . THR A 1 293 ? 37.814 19.107 -56.090 1.00 91.50 293 THR A C 1
ATOM 2383 O O . THR A 1 293 ? 37.073 19.052 -55.111 1.00 91.50 293 THR A O 1
ATOM 2386 N N . LEU A 1 294 ? 38.853 18.277 -56.237 1.00 93.31 294 LEU A N 1
ATOM 2387 C CA . LEU A 1 294 ? 39.170 17.237 -55.256 1.00 93.31 294 LEU A CA 1
ATOM 2388 C C . LEU A 1 294 ? 39.529 17.839 -53.891 1.00 93.31 294 LEU A C 1
ATOM 2390 O O . LEU A 1 294 ? 39.016 17.382 -52.873 1.00 93.31 294 LEU A O 1
ATOM 2394 N N . ARG A 1 295 ? 40.361 18.888 -53.859 1.00 95.50 295 ARG A N 1
ATOM 2395 C CA . ARG A 1 295 ? 40.700 19.595 -52.612 1.00 95.50 295 ARG A CA 1
ATOM 2396 C C . ARG A 1 295 ? 39.463 20.206 -51.956 1.00 95.50 295 ARG A C 1
ATOM 2398 O O . ARG A 1 295 ? 39.305 20.088 -50.747 1.00 95.50 295 ARG A O 1
ATOM 2405 N N . GLN A 1 296 ? 38.563 20.803 -52.738 1.00 96.56 296 GLN A N 1
ATOM 2406 C CA . GLN A 1 296 ? 37.310 21.353 -52.219 1.00 96.56 296 GLN A CA 1
ATOM 2407 C C . GLN A 1 296 ? 36.402 20.264 -51.632 1.00 96.56 296 GLN A C 1
ATOM 2409 O O . GLN A 1 296 ? 35.842 20.456 -50.556 1.00 96.56 296 GLN A O 1
ATOM 2414 N N . MET A 1 297 ? 36.289 19.112 -52.296 1.00 94.69 297 MET A N 1
ATOM 2415 C CA . MET A 1 297 ? 35.541 17.970 -51.767 1.00 94.69 297 MET A CA 1
ATOM 2416 C C . MET A 1 297 ? 36.152 17.428 -50.472 1.00 94.69 297 MET A C 1
ATOM 2418 O O . MET A 1 297 ? 35.413 17.127 -49.540 1.00 94.69 297 MET A O 1
ATOM 2422 N N . LEU A 1 298 ? 37.482 17.319 -50.388 1.00 95.25 298 LEU A N 1
ATOM 2423 C CA . LEU A 1 298 ? 38.160 16.871 -49.168 1.00 95.25 298 LEU A CA 1
ATOM 2424 C C . LEU A 1 298 ? 37.894 17.822 -47.997 1.00 95.25 298 LEU A C 1
ATOM 2426 O O . LEU A 1 298 ? 37.544 17.352 -46.920 1.00 95.25 298 LEU A O 1
ATOM 2430 N N . LEU A 1 299 ? 37.957 19.138 -48.226 1.00 97.19 299 LEU A N 1
ATOM 2431 C CA . LEU A 1 299 ? 37.618 20.140 -47.209 1.00 97.19 299 LEU A CA 1
ATOM 2432 C C . LEU A 1 299 ? 36.150 20.051 -46.767 1.00 97.19 299 LEU A C 1
ATOM 2434 O O . LEU A 1 299 ? 35.857 20.179 -45.582 1.00 97.19 299 LEU A O 1
ATOM 2438 N N . GLN A 1 300 ? 35.220 19.797 -47.693 1.00 96.62 300 GLN A N 1
ATOM 2439 C CA . GLN A 1 300 ? 33.808 19.592 -47.348 1.00 96.62 300 GLN A CA 1
ATOM 2440 C C . GLN A 1 300 ? 33.593 18.330 -46.507 1.00 96.62 300 GLN A C 1
ATOM 2442 O O . GLN A 1 300 ? 32.816 18.357 -45.555 1.00 96.62 300 GLN A O 1
ATOM 2447 N N . VAL A 1 301 ? 34.280 17.232 -46.836 1.00 95.00 301 VAL A N 1
ATOM 2448 C CA . VAL A 1 301 ? 34.219 15.992 -46.051 1.00 95.00 301 VAL A CA 1
ATOM 2449 C C . VAL A 1 301 ? 34.831 16.200 -44.668 1.00 95.00 301 VAL A C 1
ATOM 2451 O O . VAL A 1 301 ? 34.254 15.750 -43.683 1.00 95.00 301 VAL A O 1
ATOM 2454 N N . GLU A 1 302 ? 35.956 16.906 -44.572 1.00 95.88 302 GLU A N 1
ATOM 2455 C CA . GLU A 1 302 ? 36.593 17.230 -43.295 1.00 95.88 302 GLU A CA 1
ATOM 2456 C C . GLU A 1 302 ? 35.675 18.078 -42.405 1.00 95.88 302 GLU A C 1
ATOM 2458 O O . GLU A 1 302 ? 35.466 17.726 -41.245 1.00 95.88 302 GLU A O 1
ATOM 2463 N N . HIS A 1 303 ? 35.044 19.119 -42.958 1.00 97.06 303 HIS A N 1
ATOM 2464 C CA . HIS A 1 303 ? 34.065 19.935 -42.236 1.00 97.06 303 HIS A CA 1
ATOM 2465 C C . HIS A 1 303 ? 32.856 19.107 -41.781 1.00 97.06 303 HIS A C 1
ATOM 2467 O O . HIS A 1 303 ? 32.472 19.157 -40.617 1.00 97.06 303 HIS A O 1
ATOM 2473 N N . ALA A 1 304 ? 32.284 18.280 -42.665 1.00 94.38 304 ALA A N 1
ATOM 2474 C CA . ALA A 1 304 ? 31.149 17.426 -42.318 1.00 94.38 304 ALA A CA 1
ATOM 2475 C C . ALA A 1 304 ? 31.496 16.404 -41.217 1.00 94.38 304 ALA A C 1
ATOM 2477 O O . ALA A 1 304 ? 30.657 16.088 -40.372 1.00 94.38 304 ALA A O 1
ATOM 2478 N N . LEU A 1 305 ? 32.731 15.892 -41.203 1.00 94.12 305 LEU A N 1
ATOM 2479 C CA . LEU A 1 305 ? 33.220 15.009 -40.143 1.00 94.12 305 LEU A CA 1
ATOM 2480 C C . LEU A 1 305 ? 33.411 15.754 -38.818 1.00 94.12 305 LEU A C 1
ATOM 2482 O O . LEU A 1 305 ? 33.064 15.198 -37.775 1.00 94.12 305 LEU A O 1
ATOM 2486 N N . GLN A 1 306 ? 33.916 16.990 -38.846 1.00 97.44 306 GLN A N 1
ATOM 2487 C CA . GLN A 1 306 ? 34.037 17.836 -37.655 1.00 97.44 306 GLN A CA 1
ATOM 2488 C C . GLN A 1 306 ? 32.659 18.166 -37.065 1.00 97.44 306 GLN A C 1
ATOM 2490 O O . GLN A 1 306 ? 32.441 17.916 -35.879 1.00 97.44 306 GLN A O 1
ATOM 2495 N N . ASP A 1 307 ? 31.696 18.587 -37.889 1.00 95.69 307 ASP A N 1
ATOM 2496 C CA . ASP A 1 307 ? 30.313 18.849 -37.462 1.00 95.69 307 ASP A CA 1
ATOM 2497 C C . ASP A 1 307 ? 29.669 17.601 -36.840 1.00 95.69 307 ASP A C 1
ATOM 2499 O O . ASP A 1 307 ? 29.027 17.656 -35.786 1.00 95.69 307 ASP A O 1
ATOM 2503 N N . HIS A 1 308 ? 29.859 16.438 -37.472 1.00 95.06 308 HIS A N 1
ATOM 2504 C CA . HIS A 1 308 ? 29.340 15.179 -36.949 1.00 95.06 308 HIS A CA 1
ATOM 2505 C C . HIS A 1 308 ? 30.005 14.799 -35.619 1.00 95.06 308 HIS A C 1
ATOM 2507 O O . HIS A 1 308 ? 29.328 14.359 -34.688 1.00 95.06 308 HIS A O 1
ATOM 2513 N N . GLN A 1 309 ? 31.318 15.006 -35.492 1.00 96.19 309 GLN A N 1
ATOM 2514 C CA . GLN A 1 309 ? 32.053 14.768 -34.254 1.00 96.19 309 GLN A CA 1
ATOM 2515 C C . GLN A 1 309 ? 31.564 15.679 -33.118 1.00 96.19 309 GLN A C 1
ATOM 2517 O O . GLN A 1 309 ? 31.397 15.212 -31.987 1.00 96.19 309 GLN A O 1
ATOM 2522 N N . GLU A 1 310 ? 31.316 16.959 -33.388 1.00 97.31 310 GLU A N 1
ATOM 2523 C CA . GLU A 1 310 ? 30.755 17.898 -32.414 1.00 97.31 310 GLU A CA 1
ATOM 2524 C C . GLU A 1 310 ? 29.324 17.531 -32.021 1.00 97.31 310 GLU A C 1
ATOM 2526 O O . GLU A 1 310 ? 29.000 17.519 -30.830 1.00 97.31 310 GLU A O 1
ATOM 2531 N N . SER A 1 311 ? 28.497 17.131 -32.990 1.00 97.56 311 SER A N 1
ATOM 2532 C CA . SER A 1 311 ? 27.142 16.632 -32.748 1.00 97.56 311 SER A CA 1
ATOM 2533 C C . SER A 1 311 ? 27.144 15.413 -31.819 1.00 97.56 311 SER A C 1
ATOM 2535 O O . SER A 1 311 ? 26.424 15.402 -30.819 1.00 97.56 311 SER A O 1
ATOM 2537 N N . LEU A 1 312 ? 28.017 14.429 -32.065 1.00 91.50 312 LEU A N 1
ATOM 2538 C CA . LEU A 1 312 ? 28.160 13.252 -31.202 1.00 91.50 312 LEU A CA 1
ATOM 2539 C C . LEU A 1 312 ? 28.647 13.614 -29.795 1.00 91.50 312 LEU A C 1
ATOM 2541 O O . LEU A 1 312 ? 28.158 13.053 -28.815 1.00 91.50 312 LEU A O 1
ATOM 2545 N N . ARG A 1 313 ? 29.580 14.565 -29.665 1.00 96.75 313 ARG A N 1
ATOM 2546 C CA . ARG A 1 313 ? 30.034 15.057 -28.353 1.00 96.75 313 ARG A CA 1
ATOM 2547 C C . ARG A 1 313 ? 28.916 15.771 -27.595 1.00 96.75 313 ARG A C 1
ATOM 2549 O O . ARG A 1 313 ? 28.813 15.594 -26.384 1.00 96.75 313 ARG A O 1
ATOM 2556 N N . SER A 1 314 ? 28.100 16.570 -28.280 1.00 97.19 314 SER A N 1
ATOM 2557 C CA . SER A 1 314 ? 26.943 17.247 -27.686 1.00 97.19 314 SER A CA 1
ATOM 2558 C C . SER A 1 314 ? 25.903 16.237 -27.198 1.00 97.19 314 SER A C 1
ATOM 2560 O O . SER A 1 314 ? 25.509 16.275 -26.034 1.00 97.19 314 SER A O 1
ATOM 2562 N N . LEU A 1 315 ? 25.558 15.257 -28.041 1.00 94.94 315 LEU A N 1
ATOM 2563 C CA . LEU A 1 315 ? 24.631 14.179 -27.694 1.00 94.94 315 LEU A CA 1
ATOM 2564 C C . LEU A 1 315 ? 25.143 13.352 -26.507 1.00 94.94 315 LEU A C 1
ATOM 2566 O O . LEU A 1 315 ? 24.387 13.055 -25.588 1.00 94.94 315 LEU A O 1
ATOM 2570 N N . ALA A 1 316 ? 26.439 13.029 -26.476 1.00 92.75 316 ALA A N 1
ATOM 2571 C CA . ALA A 1 316 ? 27.040 12.324 -25.349 1.00 92.75 316 ALA A CA 1
ATOM 2572 C C . ALA A 1 316 ? 26.908 13.120 -24.040 1.00 92.75 316 ALA A C 1
ATOM 2574 O O . ALA A 1 316 ? 26.548 12.543 -23.017 1.00 92.75 316 ALA A O 1
ATOM 2575 N N . LYS A 1 317 ? 27.141 14.441 -24.066 1.00 96.62 317 LYS A N 1
ATOM 2576 C CA . LYS A 1 317 ? 26.946 15.308 -22.893 1.00 96.62 317 LYS A CA 1
ATOM 2577 C C . LYS A 1 317 ? 25.486 15.319 -22.438 1.00 96.62 317 LYS A C 1
ATOM 2579 O O . LYS A 1 317 ? 25.227 15.158 -21.249 1.00 96.62 317 LYS A O 1
ATOM 2584 N N . GLU A 1 318 ? 24.541 15.454 -23.363 1.00 96.38 318 GLU A N 1
ATOM 2585 C CA . GLU A 1 318 ? 23.110 15.421 -23.044 1.00 96.38 318 GLU A CA 1
ATOM 2586 C C . GLU A 1 318 ? 22.705 14.089 -22.390 1.00 96.38 318 GLU A C 1
ATOM 2588 O O . GLU A 1 318 ? 22.057 14.082 -21.343 1.00 96.38 318 GLU A O 1
ATOM 2593 N N . GLU A 1 319 ? 23.150 12.960 -22.946 1.00 92.44 319 GLU A N 1
ATOM 2594 C CA . GLU A 1 319 ? 22.884 11.637 -22.377 1.00 92.44 319 GLU A CA 1
ATOM 2595 C C . GLU A 1 319 ? 23.552 11.450 -21.007 1.00 92.44 319 GLU A C 1
ATOM 2597 O O . GLU A 1 319 ? 22.935 10.879 -20.109 1.00 92.44 319 GLU A O 1
ATOM 2602 N N . THR A 1 320 ? 24.756 11.991 -20.776 1.00 94.38 320 THR A N 1
ATOM 2603 C CA . THR A 1 320 ? 25.370 11.944 -19.436 1.00 94.38 320 THR A CA 1
ATOM 2604 C C . THR A 1 320 ? 24.561 12.705 -18.388 1.00 94.38 320 THR A C 1
ATOM 2606 O O . THR A 1 320 ? 24.385 12.198 -17.281 1.00 94.38 320 THR A O 1
ATOM 2609 N N . VAL A 1 321 ? 23.999 13.867 -18.741 1.00 96.69 321 VAL A N 1
ATOM 2610 C CA . VAL A 1 321 ? 23.139 14.648 -17.839 1.00 96.69 321 VAL A CA 1
ATOM 2611 C C . VAL A 1 321 ? 21.834 13.902 -17.554 1.00 96.69 321 VAL A C 1
ATOM 2613 O O . VAL A 1 321 ? 21.405 13.837 -16.404 1.00 96.69 321 VAL A O 1
ATOM 2616 N N . LYS A 1 322 ? 21.221 13.273 -18.567 1.00 94.38 322 LYS A N 1
ATOM 2617 C CA . LYS A 1 322 ? 20.021 12.439 -18.375 1.00 94.38 322 LYS A CA 1
ATOM 2618 C C . LYS A 1 322 ? 20.293 11.254 -17.453 1.00 94.38 322 LYS A C 1
ATOM 2620 O O . LYS A 1 322 ? 19.500 10.986 -16.556 1.00 94.38 322 LYS A O 1
ATOM 2625 N N . ILE A 1 323 ? 21.410 10.556 -17.656 1.00 91.75 323 ILE A N 1
ATOM 2626 C CA . ILE A 1 323 ? 21.816 9.429 -16.809 1.00 91.75 323 ILE A CA 1
ATOM 2627 C C . ILE A 1 323 ? 22.033 9.900 -15.369 1.00 91.75 323 ILE A C 1
ATOM 2629 O O . ILE A 1 323 ? 21.528 9.262 -14.449 1.00 91.75 323 ILE A O 1
ATOM 2633 N N . GLN A 1 324 ? 22.724 11.024 -15.168 1.00 95.31 324 GLN A N 1
ATOM 2634 C CA . GLN A 1 324 ? 22.918 11.604 -13.840 1.00 95.31 324 GLN A CA 1
ATOM 2635 C C . GLN A 1 324 ? 21.579 11.922 -13.160 1.00 95.31 324 GLN A C 1
ATOM 2637 O O . GLN A 1 324 ? 21.366 11.518 -12.019 1.00 95.31 324 GLN A O 1
ATOM 2642 N N . HIS A 1 325 ? 20.649 12.550 -13.880 1.00 95.81 325 HIS A N 1
ATOM 2643 C CA . HIS A 1 325 ? 19.314 12.840 -13.363 1.00 95.81 325 HIS A CA 1
ATOM 2644 C C . HIS A 1 325 ? 18.549 11.567 -12.961 1.00 95.81 325 HIS A C 1
ATOM 2646 O O . HIS A 1 325 ? 17.925 11.530 -11.902 1.00 95.81 325 HIS A O 1
ATOM 2652 N N . PHE A 1 326 ? 18.638 10.492 -13.753 1.00 92.38 326 PHE A N 1
ATOM 2653 C CA . PHE A 1 326 ? 18.035 9.207 -13.386 1.00 92.38 326 PHE A CA 1
ATOM 2654 C C . PHE A 1 326 ? 18.660 8.592 -12.130 1.00 92.38 326 PHE A C 1
ATOM 2656 O O . PHE A 1 326 ? 17.937 7.998 -11.335 1.00 92.38 326 PHE A O 1
ATOM 2663 N N . TYR A 1 327 ? 19.973 8.731 -11.925 1.00 91.06 327 TYR A N 1
ATOM 2664 C CA . TYR A 1 327 ? 20.624 8.268 -10.697 1.00 91.06 327 TYR A CA 1
ATOM 2665 C C . TYR A 1 327 ? 20.171 9.059 -9.468 1.00 91.06 327 TYR A C 1
ATOM 2667 O O . TYR A 1 327 ? 19.906 8.457 -8.429 1.00 91.06 327 TYR A O 1
ATOM 2675 N N . GLU A 1 328 ? 20.045 10.381 -9.585 1.00 94.44 328 GLU A N 1
ATOM 2676 C CA . GLU A 1 328 ? 19.527 11.239 -8.513 1.00 94.44 328 GLU A CA 1
ATOM 2677 C C . GLU A 1 328 ? 18.076 10.880 -8.167 1.00 94.44 328 GLU A C 1
ATOM 2679 O O . GLU A 1 328 ? 17.741 10.723 -6.992 1.00 94.44 328 GLU A O 1
ATOM 2684 N N . GLN A 1 329 ? 17.232 10.662 -9.182 1.00 92.19 329 GLN A N 1
ATOM 2685 C CA . GLN A 1 329 ? 15.852 10.225 -8.982 1.00 92.19 329 GLN A CA 1
ATOM 2686 C C . GLN A 1 329 ? 15.781 8.846 -8.312 1.00 92.19 329 GLN A C 1
ATOM 2688 O O . GLN A 1 329 ? 15.057 8.681 -7.334 1.00 92.19 329 GLN A O 1
ATOM 2693 N N . LEU A 1 330 ? 16.555 7.868 -8.793 1.00 91.06 330 LEU A N 1
ATOM 2694 C CA . LEU A 1 330 ? 16.602 6.526 -8.208 1.00 91.06 330 LEU A CA 1
ATOM 2695 C C . LEU A 1 330 ? 17.069 6.564 -6.746 1.00 91.06 330 LEU A C 1
ATOM 2697 O O . LEU A 1 330 ? 16.557 5.828 -5.908 1.00 91.06 330 LEU A O 1
ATOM 2701 N N . HIS A 1 331 ? 18.030 7.430 -6.426 1.00 93.62 331 HIS A N 1
ATOM 2702 C CA . HIS A 1 331 ? 18.502 7.610 -5.058 1.00 93.62 331 HIS A CA 1
ATOM 2703 C C . HIS A 1 331 ? 17.412 8.191 -4.147 1.00 93.62 331 HIS A C 1
ATOM 2705 O O . HIS A 1 331 ? 17.220 7.691 -3.042 1.00 93.62 331 HIS A O 1
ATOM 2711 N N . ALA A 1 332 ? 16.670 9.202 -4.610 1.00 90.75 332 ALA A N 1
ATOM 2712 C CA . ALA A 1 332 ? 15.544 9.766 -3.866 1.00 90.75 332 ALA A CA 1
ATOM 2713 C C . ALA A 1 332 ? 14.412 8.742 -3.659 1.00 90.75 332 ALA A C 1
ATOM 2715 O O . ALA A 1 332 ? 13.859 8.645 -2.565 1.00 90.75 332 ALA A O 1
ATOM 2716 N N . GLU A 1 333 ? 14.099 7.936 -4.678 1.00 89.06 333 GLU A N 1
ATOM 2717 C CA . GLU A 1 333 ? 13.111 6.853 -4.574 1.00 89.06 333 GLU A CA 1
ATOM 2718 C C . GLU A 1 333 ? 13.551 5.776 -3.568 1.00 89.06 333 GLU A C 1
ATOM 2720 O O . GLU A 1 333 ? 12.742 5.340 -2.751 1.00 89.06 333 GLU A O 1
ATOM 2725 N N . ASN A 1 334 ? 14.835 5.401 -3.554 1.00 88.50 334 ASN A N 1
ATOM 2726 C CA . ASN A 1 334 ? 15.376 4.468 -2.561 1.00 88.50 334 ASN A CA 1
ATOM 2727 C C . ASN A 1 334 ? 15.308 5.026 -1.131 1.00 88.50 334 ASN A C 1
ATOM 2729 O O . ASN A 1 334 ? 14.981 4.287 -0.208 1.00 88.50 334 ASN A O 1
ATOM 2733 N N . GLN A 1 335 ? 15.588 6.318 -0.935 1.00 93.56 335 GLN A N 1
ATOM 2734 C CA . GLN A 1 335 ? 15.452 6.957 0.379 1.00 93.56 335 GLN A CA 1
ATOM 2735 C C . GLN A 1 335 ? 14.005 6.917 0.876 1.00 93.56 335 GLN A C 1
ATOM 2737 O O . GLN A 1 335 ? 13.755 6.516 2.010 1.00 93.56 335 GLN A O 1
ATOM 2742 N N . LEU A 1 336 ? 13.050 7.256 0.008 1.00 90.62 336 LEU A N 1
ATOM 2743 C CA . LEU A 1 336 ? 11.628 7.207 0.335 1.00 90.62 336 LEU A CA 1
ATOM 2744 C C . LEU A 1 336 ? 11.156 5.774 0.639 1.00 90.62 336 LEU A C 1
ATOM 2746 O O . LEU A 1 336 ? 10.362 5.567 1.555 1.00 90.62 336 LEU A O 1
ATOM 2750 N N . ALA A 1 337 ? 11.673 4.771 -0.074 1.00 86.44 337 ALA A N 1
ATOM 2751 C CA . ALA A 1 337 ? 11.381 3.367 0.213 1.00 86.44 337 ALA A CA 1
ATOM 2752 C C . ALA A 1 337 ? 11.881 2.935 1.606 1.00 86.44 337 ALA A C 1
ATOM 2754 O O . ALA A 1 337 ? 11.152 2.256 2.334 1.00 86.44 337 ALA A O 1
ATOM 2755 N N . GLU A 1 338 ? 13.082 3.359 2.010 1.00 90.56 338 GLU A N 1
ATOM 2756 C CA . GLU A 1 338 ? 13.614 3.094 3.354 1.00 90.56 338 GLU A CA 1
ATOM 2757 C C . GLU A 1 338 ? 12.819 3.825 4.449 1.00 90.56 338 GLU A C 1
ATOM 2759 O O . GLU A 1 338 ? 12.537 3.241 5.496 1.00 90.56 338 GLU A O 1
ATOM 2764 N N . GLU A 1 339 ? 12.372 5.061 4.205 1.00 91.00 339 GLU A N 1
ATOM 2765 C CA . GLU A 1 339 ? 11.491 5.792 5.129 1.00 91.00 339 GLU A CA 1
ATOM 2766 C C . GLU A 1 339 ? 10.140 5.085 5.321 1.00 91.00 339 GLU A C 1
ATOM 2768 O O . GLU A 1 339 ? 9.682 4.914 6.455 1.00 91.00 339 GLU A O 1
ATOM 2773 N N . ILE A 1 340 ? 9.520 4.607 4.235 1.00 85.94 340 ILE A N 1
ATOM 2774 C CA . ILE A 1 340 ? 8.275 3.826 4.295 1.00 85.94 340 ILE A CA 1
ATOM 2775 C C . ILE A 1 340 ? 8.492 2.531 5.082 1.00 85.94 340 ILE A C 1
ATOM 2777 O O . ILE A 1 340 ? 7.675 2.181 5.937 1.00 85.94 340 ILE A O 1
ATOM 2781 N N . LYS A 1 341 ? 9.605 1.828 4.844 1.00 90.25 341 LYS A N 1
ATOM 2782 C CA . LYS A 1 341 ? 9.954 0.601 5.570 1.00 90.25 341 LYS A CA 1
ATOM 2783 C C . LYS A 1 341 ? 10.139 0.862 7.066 1.00 90.25 341 LYS A C 1
ATOM 2785 O O . LYS A 1 341 ? 9.600 0.117 7.883 1.00 90.25 341 LYS A O 1
ATOM 2790 N N . ALA A 1 342 ? 10.834 1.936 7.435 1.00 92.19 342 ALA A N 1
ATOM 2791 C CA . ALA A 1 342 ? 11.004 2.339 8.828 1.00 92.19 342 ALA A CA 1
ATOM 2792 C C . ALA A 1 342 ? 9.662 2.696 9.493 1.00 92.19 342 ALA A C 1
ATOM 2794 O O . ALA A 1 342 ? 9.392 2.264 10.616 1.00 92.19 342 ALA A O 1
ATOM 2795 N N . SER A 1 343 ? 8.792 3.428 8.788 1.00 88.88 343 SER A N 1
ATOM 2796 C CA . SER A 1 343 ? 7.448 3.772 9.267 1.00 88.88 343 SER A CA 1
ATOM 2797 C C . SER A 1 343 ? 6.582 2.528 9.491 1.00 88.88 343 SER A C 1
ATOM 2799 O O . SER A 1 343 ? 5.922 2.412 10.526 1.00 88.88 343 SER A O 1
ATOM 2801 N N . ARG A 1 344 ? 6.646 1.554 8.575 1.00 89.12 344 ARG A N 1
ATOM 2802 C CA . ARG A 1 344 ? 5.947 0.271 8.700 1.00 89.12 344 ARG A CA 1
ATOM 2803 C C . ARG A 1 344 ? 6.391 -0.506 9.940 1.00 89.12 344 ARG A C 1
ATOM 2805 O O . ARG A 1 344 ? 5.535 -0.905 10.721 1.00 89.12 344 ARG A O 1
ATOM 2812 N N . ILE A 1 345 ? 7.699 -0.651 10.163 1.00 92.38 345 ILE A N 1
ATOM 2813 C CA . ILE A 1 345 ? 8.243 -1.332 11.355 1.00 92.38 345 ILE A CA 1
ATOM 2814 C C . ILE A 1 345 ? 7.772 -0.635 12.641 1.00 92.38 345 ILE A C 1
ATOM 2816 O O . ILE A 1 345 ? 7.413 -1.287 13.621 1.00 92.38 345 ILE A O 1
ATOM 2820 N N . GLN A 1 346 ? 7.725 0.700 12.649 1.00 93.56 346 GLN A N 1
ATOM 2821 C CA . GLN A 1 346 ? 7.221 1.453 13.796 1.00 93.56 346 GLN A CA 1
ATOM 2822 C C . GLN A 1 346 ? 5.724 1.210 14.046 1.00 93.56 346 GLN A C 1
ATOM 2824 O O . GLN A 1 346 ? 5.305 1.111 15.200 1.00 93.56 346 GLN A O 1
ATOM 2829 N N . ALA A 1 347 ? 4.914 1.139 12.989 1.00 85.75 347 ALA A N 1
ATOM 2830 C CA . ALA A 1 347 ? 3.491 0.841 13.095 1.00 85.75 347 ALA A CA 1
ATOM 2831 C C . ALA A 1 347 ? 3.253 -0.592 13.597 1.00 85.75 347 ALA A C 1
ATOM 2833 O O . ALA A 1 347 ? 2.465 -0.777 14.521 1.00 85.75 347 ALA A O 1
ATOM 2834 N N . GLU A 1 348 ? 3.982 -1.574 13.062 1.00 87.44 348 GLU A N 1
ATOM 2835 C CA . GLU A 1 348 ? 3.940 -2.976 13.503 1.00 87.44 348 GLU A CA 1
ATOM 2836 C C . GLU A 1 348 ? 4.296 -3.099 14.991 1.00 87.44 348 GLU A C 1
ATOM 2838 O O . GLU A 1 348 ? 3.551 -3.715 15.751 1.00 87.44 348 GLU A O 1
ATOM 2843 N N . LYS A 1 349 ? 5.345 -2.401 15.447 1.00 96.75 349 LYS A N 1
ATOM 2844 C CA . LYS A 1 349 ? 5.712 -2.354 16.869 1.00 96.75 349 LYS A CA 1
ATOM 2845 C C . LYS A 1 349 ? 4.594 -1.791 17.753 1.00 96.75 349 LYS A C 1
ATOM 2847 O O . LYS A 1 349 ? 4.312 -2.342 18.811 1.00 96.75 349 LYS A O 1
ATOM 2852 N N . LYS A 1 350 ? 3.935 -0.704 17.333 1.00 93.00 350 LYS A N 1
ATOM 2853 C CA . LYS A 1 350 ? 2.803 -0.137 18.090 1.00 93.00 350 LYS A CA 1
ATOM 2854 C C . LYS A 1 350 ? 1.624 -1.103 18.157 1.00 93.00 350 LYS A C 1
ATOM 2856 O O . LYS A 1 350 ? 0.984 -1.195 19.200 1.00 93.00 350 LYS A O 1
ATOM 2861 N N . VAL A 1 351 ? 1.335 -1.813 17.066 1.00 91.56 351 VAL A N 1
ATOM 2862 C CA . VAL A 1 351 ? 0.288 -2.843 17.051 1.00 91.56 351 VAL A CA 1
ATOM 2863 C C . VAL A 1 351 ? 0.620 -3.934 18.066 1.00 91.56 351 VAL A C 1
ATOM 2865 O O . VAL A 1 351 ? -0.228 -4.248 18.899 1.00 91.56 351 VAL A O 1
ATOM 2868 N N . GLU A 1 352 ? 1.857 -4.430 18.079 1.00 94.94 352 GLU A N 1
ATOM 2869 C CA . GLU A 1 352 ? 2.310 -5.433 19.046 1.00 94.94 352 GLU A CA 1
ATOM 2870 C C . GLU A 1 352 ? 2.186 -4.939 20.499 1.00 94.94 352 GLU A C 1
ATOM 2872 O O . GLU A 1 352 ? 1.609 -5.631 21.336 1.00 94.94 352 GLU A O 1
ATOM 2877 N N . GLU A 1 353 ? 2.629 -3.713 20.796 1.00 96.69 353 GLU A N 1
ATOM 2878 C CA . GLU A 1 353 ? 2.488 -3.094 22.123 1.00 96.69 353 GLU A CA 1
ATOM 2879 C C . GLU A 1 353 ? 1.014 -2.997 22.555 1.00 96.69 353 GLU A C 1
ATOM 2881 O O . GLU A 1 353 ? 0.663 -3.362 23.680 1.00 96.69 353 GLU A O 1
ATOM 2886 N N . THR A 1 354 ? 0.120 -2.552 21.664 1.00 91.44 354 THR A N 1
ATOM 2887 C CA . THR A 1 354 ? -1.320 -2.477 21.969 1.00 91.44 354 THR A CA 1
ATOM 2888 C C . THR A 1 354 ? -1.957 -3.854 22.145 1.00 91.44 354 THR A C 1
ATOM 2890 O O . THR A 1 354 ? -2.840 -4.020 22.987 1.00 91.44 354 THR A O 1
ATOM 2893 N N . GLN A 1 355 ? -1.492 -4.860 21.403 1.00 92.75 355 GLN A N 1
ATOM 2894 C CA . GLN A 1 355 ? -1.963 -6.234 21.524 1.00 92.75 355 GLN A CA 1
ATOM 2895 C C . GLN A 1 355 ? -1.523 -6.858 22.854 1.00 92.75 355 GLN A C 1
ATOM 2897 O O . GLN A 1 355 ? -2.325 -7.526 23.506 1.00 92.75 355 GLN A O 1
ATOM 2902 N N . GLN A 1 356 ? -0.295 -6.583 23.302 1.00 97.56 356 GLN A N 1
ATOM 2903 C CA . GLN A 1 356 ? 0.186 -6.977 24.628 1.00 97.56 356 GLN A CA 1
ATOM 2904 C C . GLN A 1 356 ? -0.635 -6.311 25.740 1.00 97.56 356 GLN A C 1
ATOM 2906 O O . GLN A 1 356 ? -1.083 -6.993 26.660 1.00 97.56 356 GLN A O 1
ATOM 2911 N N . GLN A 1 357 ? -0.905 -5.004 25.634 1.00 96.75 357 GLN A N 1
ATOM 2912 C CA . GLN A 1 357 ? -1.752 -4.285 26.596 1.00 96.75 357 GLN A CA 1
ATOM 2913 C C . GLN A 1 357 ? -3.166 -4.866 26.672 1.00 96.75 357 GLN A C 1
ATOM 2915 O O . GLN A 1 357 ? -3.687 -5.079 27.766 1.00 96.75 357 GLN A O 1
ATOM 2920 N N . LEU A 1 358 ? -3.776 -5.166 25.521 1.00 95.31 358 LEU A N 1
ATOM 2921 C CA . LEU A 1 358 ? -5.084 -5.813 25.469 1.00 95.31 358 LEU A CA 1
ATOM 2922 C C . LEU A 1 358 ? -5.051 -7.198 26.130 1.00 95.31 358 LEU A C 1
ATOM 2924 O O . LEU A 1 358 ? -5.978 -7.537 26.860 1.00 95.31 358 LEU A O 1
ATOM 2928 N N . GLY A 1 359 ? -3.979 -7.968 25.920 1.00 97.00 359 GLY A N 1
ATOM 2929 C CA . GLY A 1 359 ? -3.763 -9.254 26.584 1.00 97.00 359 GLY A CA 1
ATOM 2930 C C . GLY A 1 359 ? -3.738 -9.137 28.110 1.00 97.00 359 GLY A C 1
ATOM 2931 O O . GLY A 1 359 ? -4.429 -9.895 28.785 1.00 97.00 359 GLY A O 1
ATOM 2932 N N . MET A 1 360 ? -3.025 -8.145 28.655 1.00 97.88 360 MET A N 1
ATOM 2933 C CA . MET A 1 360 ? -3.008 -7.893 30.104 1.00 97.88 360 MET A CA 1
ATOM 2934 C C . MET A 1 360 ? -4.397 -7.530 30.642 1.00 97.88 360 MET A C 1
ATOM 2936 O O . MET A 1 360 ? -4.826 -8.085 31.647 1.00 97.88 360 MET A O 1
ATOM 2940 N N . ILE A 1 361 ? -5.134 -6.654 29.951 1.00 96.44 361 ILE A N 1
ATOM 2941 C CA . ILE A 1 361 ? -6.492 -6.250 30.360 1.00 96.44 361 ILE A CA 1
ATOM 2942 C C . ILE A 1 361 ? -7.458 -7.442 30.338 1.00 96.44 361 ILE A C 1
ATOM 2944 O O . ILE A 1 361 ? -8.323 -7.565 31.207 1.00 96.44 361 ILE A O 1
ATOM 2948 N N . LEU A 1 362 ? -7.342 -8.325 29.342 1.00 95.75 362 LEU A N 1
ATOM 2949 C CA . LEU A 1 362 ? -8.153 -9.540 29.276 1.00 95.75 362 LEU A CA 1
ATOM 2950 C C . LEU A 1 362 ? -7.835 -10.490 30.434 1.00 95.75 362 LEU A C 1
ATOM 2952 O O . LEU A 1 362 ? -8.772 -11.006 31.039 1.00 95.75 362 LEU A O 1
ATOM 2956 N N . GLN A 1 363 ? -6.559 -10.647 30.791 1.00 98.25 363 GLN A N 1
ATOM 2957 C CA . GLN A 1 363 ? -6.150 -11.434 31.955 1.00 98.25 363 GLN A CA 1
ATOM 2958 C C . GLN A 1 363 ? -6.706 -10.846 33.261 1.00 98.25 363 GLN A C 1
ATOM 2960 O O . GLN A 1 363 ? -7.339 -11.559 34.034 1.00 98.25 363 GLN A O 1
ATOM 2965 N N . GLU A 1 364 ? -6.559 -9.536 33.483 1.00 97.62 364 GLU A N 1
ATOM 2966 C CA . GLU A 1 364 ? -7.110 -8.853 34.665 1.00 97.62 364 GLU A CA 1
ATOM 2967 C C . GLU A 1 364 ? -8.632 -9.024 34.768 1.00 97.62 364 GLU A C 1
ATOM 2969 O O . GLU A 1 364 ? -9.185 -9.219 35.854 1.00 97.62 364 GLU A O 1
ATOM 2974 N N . LYS A 1 365 ? -9.331 -8.980 33.628 1.00 96.75 365 LYS A N 1
ATOM 2975 C CA . LYS A 1 365 ? -10.769 -9.246 33.560 1.00 96.75 365 LYS A CA 1
ATOM 2976 C C . LYS A 1 365 ? -11.089 -10.687 33.961 1.00 96.75 365 LYS A C 1
ATOM 2978 O O . LYS A 1 365 ? -12.069 -10.893 34.675 1.00 96.75 365 LYS A O 1
ATOM 2983 N N . GLU A 1 366 ? -10.334 -11.672 33.485 1.00 98.06 366 GLU A N 1
ATOM 2984 C CA . GLU A 1 366 ? -10.530 -13.082 33.843 1.00 98.06 366 GLU A CA 1
ATOM 2985 C C . GLU A 1 366 ? -10.305 -13.317 35.339 1.00 98.06 366 GLU A C 1
ATOM 2987 O O . GLU A 1 366 ? -11.159 -13.921 35.992 1.00 98.06 366 GLU A O 1
ATOM 2992 N N . ASP A 1 367 ? -9.245 -12.740 35.906 1.00 97.94 367 ASP A N 1
ATOM 2993 C CA . ASP A 1 367 ? -8.949 -12.807 37.338 1.00 97.94 367 ASP A CA 1
ATOM 2994 C C . ASP A 1 367 ? -10.071 -12.165 38.172 1.00 97.94 367 ASP A C 1
ATOM 2996 O O . ASP A 1 367 ? -10.529 -12.733 39.167 1.00 97.94 367 ASP A O 1
ATOM 3000 N N . ALA A 1 368 ? -10.586 -11.007 37.745 1.00 96.38 368 ALA A N 1
ATOM 3001 C CA . ALA A 1 368 ? -11.719 -10.352 38.397 1.00 96.38 368 ALA A CA 1
ATOM 3002 C C . ALA A 1 368 ? -13.009 -11.188 38.304 1.00 96.38 368 ALA A C 1
ATOM 3004 O O . ALA A 1 368 ? -13.785 -11.251 39.260 1.00 96.38 368 ALA A O 1
ATOM 3005 N N . VAL A 1 369 ? -13.252 -11.854 37.170 1.00 97.62 369 VAL A N 1
ATOM 3006 C CA . VAL A 1 369 ? -14.394 -12.767 36.999 1.00 97.62 369 VAL A CA 1
ATOM 3007 C C . VAL A 1 369 ? -14.265 -13.988 37.913 1.00 97.62 369 VAL A C 1
ATOM 3009 O O . VAL A 1 369 ? -15.270 -14.392 38.501 1.00 97.62 369 VAL A O 1
ATOM 3012 N N . ALA A 1 370 ? -13.061 -14.539 38.084 1.00 97.50 370 ALA A N 1
ATOM 3013 C CA . ALA A 1 370 ? -12.801 -15.637 39.014 1.00 97.50 370 ALA A CA 1
ATOM 3014 C C . ALA A 1 370 ? -13.072 -15.222 40.470 1.00 97.50 370 ALA A C 1
ATOM 3016 O O . ALA A 1 370 ? -13.851 -15.880 41.157 1.00 97.50 370 ALA A O 1
ATOM 3017 N N . GLN A 1 371 ? -12.557 -14.065 40.902 1.00 97.50 371 GLN A N 1
ATOM 3018 C CA . GLN A 1 371 ? -12.816 -13.517 42.242 1.00 97.50 371 GLN A CA 1
ATOM 3019 C C . GLN A 1 371 ? -14.311 -13.281 42.504 1.00 97.50 371 GLN A C 1
ATOM 3021 O O . GLN A 1 371 ? -14.814 -13.554 43.595 1.00 97.50 371 GLN A O 1
ATOM 3026 N N . LEU A 1 372 ? -15.052 -12.791 41.503 1.00 96.19 372 LEU A N 1
ATOM 3027 C CA . LEU A 1 372 ? -16.509 -12.655 41.598 1.00 96.19 372 LEU A CA 1
ATOM 3028 C C . LEU A 1 372 ? -17.212 -14.014 41.725 1.00 96.19 372 LEU A C 1
ATOM 3030 O O . LEU A 1 372 ? -18.243 -14.100 42.397 1.00 96.19 372 LEU A O 1
ATOM 3034 N N . GLY A 1 373 ? -16.673 -15.060 41.095 1.00 96.56 373 GLY A N 1
ATOM 3035 C CA . GLY A 1 373 ? -17.105 -16.445 41.276 1.00 96.56 373 GLY A CA 1
ATOM 3036 C C . GLY A 1 373 ? -16.969 -16.892 42.730 1.00 96.56 373 GLY A C 1
ATOM 3037 O O . GLY A 1 373 ? -17.970 -17.266 43.343 1.00 96.56 373 GLY A O 1
ATOM 3038 N N . ASP A 1 374 ? -15.779 -16.740 43.308 1.00 97.69 374 ASP A N 1
ATOM 3039 C CA . ASP A 1 374 ? -15.487 -17.126 44.694 1.00 97.69 374 ASP A CA 1
ATOM 3040 C C . ASP A 1 374 ? -16.375 -16.380 45.702 1.00 97.69 374 ASP A C 1
ATOM 3042 O O . ASP A 1 374 ? -16.959 -16.977 46.610 1.00 97.69 374 ASP A O 1
ATOM 3046 N N . LEU A 1 375 ? -16.543 -15.063 45.527 1.00 96.88 375 LEU A N 1
ATOM 3047 C CA . LEU A 1 375 ? -17.421 -14.253 46.379 1.00 96.88 375 LEU A CA 1
ATOM 3048 C C . LEU A 1 375 ? -18.880 -14.714 46.299 1.00 96.88 375 LEU A C 1
ATOM 3050 O O . LEU A 1 375 ? -19.587 -14.735 47.309 1.00 96.88 375 LEU A O 1
ATOM 3054 N N . LYS A 1 376 ? -19.346 -15.108 45.111 1.00 97.62 376 LYS A N 1
ATOM 3055 C CA . LYS A 1 376 ? -20.701 -15.634 44.928 1.00 97.62 376 LYS A CA 1
ATOM 3056 C C . LYS A 1 376 ? -20.889 -16.959 45.668 1.00 97.62 376 LYS A C 1
ATOM 3058 O O . LYS A 1 376 ? -21.937 -17.147 46.288 1.00 97.62 376 LYS A O 1
ATOM 3063 N N . GLU A 1 377 ? -19.901 -17.850 45.638 1.00 98.00 377 GLU A N 1
ATOM 3064 C CA . GLU A 1 377 ? -19.929 -19.109 46.393 1.00 98.00 377 GLU A CA 1
ATOM 3065 C C . GLU A 1 377 ? -19.935 -18.866 47.908 1.00 98.00 377 GLU A C 1
ATOM 3067 O O . GLU A 1 377 ? -20.741 -19.464 48.623 1.00 98.00 377 GLU A O 1
ATOM 3072 N N . GLN A 1 378 ? -19.128 -17.921 48.402 1.00 98.06 378 GLN A N 1
ATOM 3073 C CA . GLN A 1 378 ? -19.130 -17.526 49.816 1.00 98.06 378 GLN A CA 1
ATOM 3074 C C . GLN A 1 378 ? -20.495 -16.989 50.266 1.00 98.06 378 GLN A C 1
ATOM 3076 O O . GLN A 1 378 ? -20.989 -17.373 51.329 1.00 98.06 378 GLN A O 1
ATOM 3081 N N . ILE A 1 379 ? -21.138 -16.140 49.456 1.00 96.06 379 ILE A N 1
ATOM 3082 C CA . ILE A 1 379 ? -22.487 -15.627 49.745 1.00 96.06 379 ILE A CA 1
ATOM 3083 C C . ILE A 1 379 ? -23.495 -16.780 49.808 1.00 96.06 379 ILE A C 1
ATOM 3085 O O . ILE A 1 379 ? -24.270 -16.862 50.761 1.00 96.06 379 ILE A O 1
ATOM 3089 N N . GLN A 1 380 ? -23.460 -17.708 48.846 1.00 97.50 380 GLN A N 1
ATOM 3090 C CA . GLN A 1 380 ? -24.347 -18.877 48.840 1.00 97.50 380 GLN A CA 1
ATOM 3091 C C . GLN A 1 380 ? -24.138 -19.775 50.066 1.00 97.50 380 GLN A C 1
ATOM 3093 O O . GLN A 1 380 ? -25.111 -20.257 50.651 1.00 97.50 380 GLN A O 1
ATOM 3098 N N . PHE A 1 381 ? -22.886 -19.974 50.482 1.00 98.00 381 PHE A N 1
ATOM 3099 C CA . PHE A 1 381 ? -22.547 -20.722 51.688 1.00 98.00 381 PHE A CA 1
ATOM 3100 C C . PHE A 1 381 ? -23.105 -20.055 52.954 1.00 98.00 381 PHE A C 1
A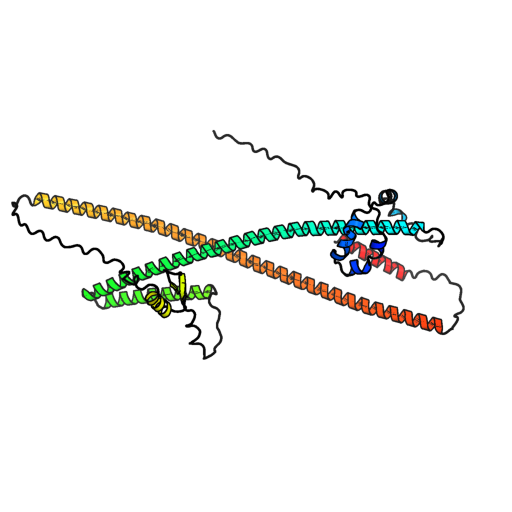TOM 3102 O O . PHE A 1 381 ? -23.733 -20.722 53.780 1.00 98.00 381 PHE A O 1
ATOM 3109 N N . LEU A 1 382 ? -22.931 -18.736 53.100 1.00 96.38 382 LEU A N 1
ATOM 3110 C CA . LEU A 1 382 ? -23.468 -17.976 54.234 1.00 96.38 382 LEU A CA 1
ATOM 3111 C C . LEU A 1 382 ? -25.002 -17.995 54.269 1.00 96.38 382 LEU A C 1
ATOM 3113 O O . LEU A 1 382 ? -25.587 -18.145 55.343 1.00 96.38 382 LEU A O 1
ATOM 3117 N N . ASP A 1 383 ? -25.657 -17.911 53.111 1.00 96.62 383 ASP A N 1
ATOM 3118 C CA . ASP A 1 383 ? -27.112 -18.033 53.003 1.00 96.62 383 ASP A CA 1
ATOM 3119 C C . ASP A 1 383 ? -27.606 -19.425 53.415 1.00 96.62 383 ASP A C 1
ATOM 3121 O O . ASP A 1 383 ? -28.617 -19.544 54.115 1.00 96.62 383 ASP A O 1
ATOM 3125 N N . LEU A 1 384 ? -26.902 -20.490 53.017 1.00 97.38 384 LEU A N 1
ATOM 3126 C CA . LEU A 1 384 ? -27.222 -21.857 53.429 1.00 97.38 384 LEU A CA 1
ATOM 3127 C C . LEU A 1 384 ? -27.054 -22.030 54.944 1.00 97.38 384 LEU A C 1
ATOM 3129 O O . LEU A 1 384 ? -27.955 -22.548 55.607 1.00 97.38 384 LEU A O 1
ATOM 3133 N N . LYS A 1 385 ? -25.944 -21.537 55.506 1.00 95.94 385 LYS A N 1
ATOM 3134 C CA . LYS A 1 385 ? -25.677 -21.567 56.949 1.00 95.94 385 LYS A CA 1
ATOM 3135 C C . LYS A 1 385 ? -26.764 -20.835 57.737 1.00 95.94 385 LYS A C 1
ATOM 3137 O O . LYS A 1 385 ? -27.316 -21.401 58.678 1.00 95.94 385 LYS A O 1
ATOM 3142 N N . ARG A 1 386 ? -27.144 -19.626 57.305 1.00 94.25 386 ARG A N 1
ATOM 3143 C CA . ARG A 1 386 ? -28.244 -18.853 57.905 1.00 94.25 386 ARG A CA 1
ATOM 3144 C C . ARG A 1 386 ? -29.559 -19.641 57.890 1.00 94.25 386 ARG A C 1
ATOM 3146 O O . ARG A 1 386 ? -30.283 -19.638 58.881 1.00 94.25 386 ARG A O 1
ATOM 3153 N N . LYS A 1 387 ? -29.880 -20.333 56.790 1.00 94.75 387 LYS A N 1
ATOM 3154 C CA . LYS A 1 387 ? -31.090 -21.174 56.698 1.00 94.75 387 LYS A CA 1
ATOM 3155 C C . LYS A 1 387 ? -31.063 -22.344 57.686 1.00 94.75 387 LYS A C 1
ATOM 3157 O O . LYS A 1 387 ? -32.098 -22.638 58.280 1.00 94.75 387 LYS A O 1
ATOM 3162 N N . MET A 1 388 ? -29.906 -22.977 57.889 1.00 93.19 388 MET A N 1
ATOM 3163 C CA . MET A 1 388 ? -29.751 -24.053 58.877 1.00 93.19 388 MET A CA 1
ATOM 3164 C C . MET A 1 388 ? -29.911 -23.548 60.316 1.00 93.19 388 MET A C 1
ATOM 3166 O O . MET A 1 388 ? -30.610 -24.178 61.108 1.00 93.19 388 MET A O 1
ATOM 3170 N N . GLU A 1 389 ? -29.329 -22.392 60.646 1.00 90.88 389 GLU A N 1
ATOM 3171 C CA . GLU A 1 389 ? -29.477 -21.766 61.968 1.00 90.88 389 GLU A CA 1
ATOM 3172 C C . GLU A 1 389 ? -30.951 -21.455 62.276 1.00 90.88 389 GLU A C 1
ATOM 3174 O O . GLU A 1 389 ? -31.436 -21.795 63.354 1.00 90.88 389 GLU A O 1
ATOM 3179 N N . ILE A 1 390 ? -31.705 -20.923 61.304 1.00 89.44 390 ILE A N 1
ATOM 3180 C CA . ILE A 1 390 ? -33.145 -20.647 61.453 1.00 89.44 390 ILE A CA 1
ATOM 3181 C C . ILE A 1 390 ? -33.960 -21.936 61.669 1.00 89.44 390 ILE A C 1
ATOM 3183 O O . ILE A 1 390 ? -34.876 -21.951 62.489 1.00 89.44 390 ILE A O 1
ATOM 3187 N N . GLN A 1 391 ? -33.643 -23.026 60.961 1.00 88.31 391 GLN A N 1
ATOM 3188 C CA . GLN A 1 391 ? -34.367 -24.300 61.092 1.00 88.31 391 GLN A CA 1
ATOM 3189 C C . GLN A 1 391 ? -34.081 -25.036 62.403 1.00 88.31 391 GLN A C 1
ATOM 3191 O O . GLN A 1 391 ? -34.929 -25.789 62.874 1.00 88.31 391 GLN A O 1
ATOM 3196 N N . SER A 1 392 ? -32.914 -24.814 63.011 1.00 85.69 392 SER A N 1
ATOM 3197 C CA . SER A 1 392 ? -32.511 -25.508 64.238 1.00 85.69 392 SER A CA 1
ATOM 3198 C C . SER A 1 392 ? -33.304 -25.114 65.495 1.00 85.69 392 SER A C 1
ATOM 3200 O O . SER A 1 392 ? -33.077 -25.688 66.555 1.00 85.69 392 SER A O 1
ATOM 3202 N N . GLY A 1 393 ? -34.266 -24.185 65.399 1.00 61.22 393 GLY A N 1
ATOM 3203 C CA . GLY A 1 393 ? -35.277 -23.958 66.442 1.00 61.22 393 GLY A CA 1
ATOM 3204 C C . GLY A 1 393 ? -34.730 -23.452 67.778 1.00 61.22 393 GLY A C 1
ATOM 3205 O O . GLY A 1 393 ? -35.485 -23.327 68.743 1.00 61.22 393 GLY A O 1
ATOM 3206 N N . ILE A 1 394 ? -33.439 -23.115 67.850 1.00 59.72 394 ILE A N 1
ATOM 3207 C CA . ILE A 1 394 ? -32.870 -22.386 68.976 1.00 59.72 394 ILE A CA 1
ATOM 3208 C C . ILE A 1 394 ? -33.392 -20.958 68.842 1.00 59.72 394 ILE A C 1
ATOM 3210 O O . ILE A 1 394 ? -32.772 -20.094 68.224 1.00 59.72 394 ILE A O 1
ATOM 3214 N N . HIS A 1 395 ? -34.587 -20.732 69.389 1.00 50.00 395 HIS A N 1
ATOM 3215 C CA . HIS A 1 395 ? -35.110 -19.414 69.699 1.00 50.00 395 HIS A CA 1
ATOM 3216 C C . HIS A 1 395 ? -34.115 -18.745 70.649 1.00 50.00 395 HIS A C 1
ATOM 3218 O O . HIS A 1 395 ? -34.239 -18.824 71.870 1.00 50.00 395 HIS A O 1
ATOM 3224 N N . SER A 1 396 ? -33.084 -18.123 70.076 1.00 49.75 396 SER A N 1
ATOM 3225 C CA . SER A 1 396 ? -32.221 -17.195 70.782 1.00 49.75 396 SER A CA 1
ATOM 3226 C C . SER A 1 396 ? -33.123 -16.046 71.206 1.00 49.75 396 SER A C 1
ATOM 3228 O O . SER A 1 396 ? -33.525 -15.211 70.395 1.00 49.75 396 SER A O 1
ATOM 3230 N N . SER A 1 397 ? -33.560 -16.127 72.463 1.00 45.56 397 SER A N 1
ATOM 3231 C CA . SER A 1 397 ? -34.343 -15.129 73.171 1.00 45.56 397 SER A CA 1
ATOM 3232 C C . SER A 1 397 ? -33.814 -13.750 72.809 1.00 45.56 397 SER A C 1
ATOM 3234 O O . SER A 1 397 ? -32.679 -13.412 73.140 1.00 45.56 397 SER A O 1
ATOM 3236 N N . VAL A 1 398 ? -34.654 -12.991 72.107 1.00 47.53 398 VAL A N 1
ATOM 3237 C CA . VAL A 1 398 ? -34.452 -11.602 71.704 1.00 47.53 398 VAL A CA 1
ATOM 3238 C C . VAL A 1 398 ? -34.003 -10.805 72.926 1.00 47.53 398 VAL A C 1
ATOM 3240 O O . VAL A 1 398 ? -34.815 -10.399 73.754 1.00 47.53 398 VAL A O 1
ATOM 3243 N N . LEU A 1 399 ? -32.692 -10.605 73.059 1.00 46.41 399 LEU A N 1
ATOM 3244 C CA . LEU A 1 399 ? -32.168 -9.548 73.902 1.00 46.41 399 LEU A CA 1
ATOM 3245 C C . LEU A 1 399 ? -32.353 -8.232 73.142 1.00 46.41 399 LEU A C 1
ATOM 3247 O O . LEU A 1 399 ? -32.132 -8.185 71.927 1.00 46.41 399 LEU A O 1
ATOM 3251 N N . PRO A 1 400 ? -32.796 -7.171 73.833 1.00 46.44 400 PRO A N 1
ATOM 3252 C CA . PRO A 1 400 ? -33.082 -5.897 73.208 1.00 46.44 400 PRO A CA 1
ATOM 3253 C C . PRO A 1 400 ? -31.810 -5.376 72.554 1.00 46.44 400 PRO A C 1
ATOM 3255 O O . PRO A 1 400 ? -30.731 -5.425 73.146 1.00 46.44 400 PRO A O 1
ATOM 3258 N N . VAL A 1 401 ? -31.977 -4.900 71.321 1.00 45.94 401 VAL A N 1
ATOM 3259 C CA . VAL A 1 401 ? -30.982 -4.231 70.485 1.00 45.94 401 VAL A CA 1
ATOM 3260 C C . VAL A 1 401 ? -30.320 -3.119 71.300 1.00 45.94 401 VAL A C 1
ATOM 3262 O O . VAL A 1 401 ? -30.769 -1.976 71.338 1.00 45.94 401 VAL A O 1
ATOM 3265 N N . SER A 1 402 ? -29.250 -3.483 72.001 1.00 45.44 402 SER A N 1
ATOM 3266 C CA . SER A 1 402 ? -28.245 -2.557 72.487 1.00 45.44 402 SER A CA 1
ATOM 3267 C C . SER A 1 402 ? -27.658 -1.910 71.248 1.00 45.44 402 SER A C 1
ATOM 3269 O O . SER A 1 402 ? -27.225 -2.610 70.333 1.00 45.44 402 SER A O 1
ATOM 3271 N N . SER A 1 403 ? -27.720 -0.582 71.198 1.00 51.31 403 SER A N 1
ATOM 3272 C CA . SER A 1 403 ? -27.133 0.259 70.164 1.00 51.31 403 SER A CA 1
ATOM 3273 C C . SER A 1 403 ? -25.683 -0.154 69.910 1.00 51.31 403 SER A C 1
ATOM 3275 O O . SER A 1 403 ? -24.762 0.309 70.590 1.00 51.31 403 SER A O 1
ATOM 3277 N N . VAL A 1 404 ? -25.471 -1.039 68.940 1.00 54.56 404 VAL A N 1
ATOM 3278 C CA . VAL A 1 404 ? -24.140 -1.347 68.441 1.00 54.56 404 VAL A CA 1
ATOM 3279 C C . VAL A 1 404 ? -23.697 -0.075 67.745 1.00 54.56 404 VAL A C 1
ATOM 3281 O O . VAL A 1 404 ? -24.166 0.260 66.658 1.00 54.56 404 VAL A O 1
ATOM 3284 N N . LYS A 1 405 ? -22.875 0.704 68.453 1.00 57.50 405 LYS A N 1
ATOM 3285 C CA . LYS A 1 405 ? -22.199 1.862 67.885 1.00 57.50 405 LYS A CA 1
ATOM 3286 C C . LYS A 1 405 ? -21.487 1.361 66.627 1.00 57.50 405 LYS A C 1
ATOM 3288 O O . LYS A 1 405 ? -20.756 0.377 66.743 1.00 57.50 405 LYS A O 1
ATOM 3293 N N . PRO A 1 406 ? -21.735 1.971 65.456 1.00 57.78 406 PRO A N 1
ATOM 3294 C CA . PRO A 1 406 ? -21.072 1.562 64.232 1.00 57.78 406 PRO A CA 1
ATOM 3295 C C . PRO A 1 406 ? -19.572 1.589 64.490 1.00 57.78 406 PRO A C 1
ATOM 3297 O O . PRO A 1 406 ? -19.047 2.580 65.005 1.00 57.78 406 PRO A O 1
ATOM 3300 N N . ASP A 1 407 ? -18.927 0.458 64.221 1.00 69.94 407 ASP A N 1
ATOM 3301 C CA . ASP A 1 407 ? -17.495 0.307 64.382 1.00 69.94 407 ASP A CA 1
ATOM 3302 C C . ASP A 1 407 ? -16.811 1.388 63.541 1.00 69.94 407 ASP A C 1
ATOM 3304 O O . ASP A 1 407 ? -16.896 1.404 62.309 1.00 69.94 407 ASP A O 1
ATOM 3308 N N . ILE A 1 408 ? -16.202 2.350 64.236 1.00 79.38 408 ILE A N 1
ATOM 3309 C CA . ILE A 1 408 ? -15.608 3.556 63.654 1.00 79.38 408 ILE A CA 1
ATOM 3310 C C . ILE A 1 408 ? -14.567 3.166 62.598 1.00 79.38 408 ILE A C 1
ATOM 3312 O O . ILE A 1 408 ? -14.410 3.871 61.596 1.00 79.38 408 ILE A O 1
ATOM 3316 N N . SER A 1 409 ? -13.926 2.008 62.787 1.00 77.69 409 SER A N 1
ATOM 3317 C CA . SER A 1 409 ? -12.979 1.415 61.848 1.00 77.69 409 SER A CA 1
ATOM 3318 C C . SER A 1 409 ? -13.610 1.192 60.471 1.00 77.69 409 SER A C 1
ATOM 3320 O O . SER A 1 409 ? -13.094 1.669 59.461 1.00 77.69 409 SER A O 1
ATOM 3322 N N . MET A 1 410 ? -14.799 0.587 60.431 1.00 73.88 410 MET A N 1
ATOM 3323 C CA . MET A 1 410 ? -15.493 0.266 59.183 1.00 73.88 410 MET A CA 1
ATOM 3324 C C . MET A 1 410 ? -15.942 1.532 58.442 1.00 73.88 410 MET A C 1
ATOM 3326 O O . MET A 1 410 ? -15.812 1.634 57.225 1.00 73.88 410 MET A O 1
ATOM 3330 N N . THR A 1 411 ? -16.406 2.550 59.171 1.00 79.12 411 THR A N 1
ATOM 3331 C CA . THR A 1 411 ? -16.765 3.844 58.566 1.00 79.12 411 THR A CA 1
ATOM 3332 C C . THR A 1 411 ? -15.565 4.629 58.034 1.00 79.12 411 THR A C 1
ATOM 3334 O O . THR A 1 411 ? -15.707 5.360 57.053 1.00 79.12 411 THR A O 1
ATOM 3337 N N . LEU A 1 412 ? -14.387 4.499 58.652 1.00 88.62 412 LEU A N 1
ATOM 3338 C CA . LEU A 1 412 ? -13.159 5.124 58.153 1.00 88.62 412 LEU A CA 1
ATOM 3339 C C . LEU A 1 412 ? -12.656 4.433 56.884 1.00 88.62 412 LEU A C 1
ATOM 3341 O O . LEU A 1 412 ? -12.199 5.107 55.962 1.00 88.62 412 LEU A O 1
ATOM 3345 N N . GLU A 1 413 ? -12.787 3.112 56.814 1.00 89.94 413 GLU A N 1
ATOM 3346 C CA . GLU A 1 413 ? -12.391 2.327 55.647 1.00 89.94 413 GLU A CA 1
ATOM 3347 C C . GLU A 1 413 ? -13.283 2.617 54.433 1.00 89.94 413 GLU A C 1
ATOM 3349 O O . GLU A 1 413 ? -12.770 2.873 53.343 1.00 89.94 413 GLU A O 1
ATOM 3354 N N . ILE A 1 414 ? -14.602 2.728 54.638 1.00 86.00 414 ILE A N 1
ATOM 3355 C CA . ILE A 1 414 ? -15.547 3.153 53.591 1.00 86.00 414 ILE A CA 1
ATOM 3356 C C . ILE A 1 414 ? -15.182 4.546 53.057 1.00 86.00 414 ILE A C 1
ATOM 3358 O O . ILE A 1 414 ? -15.050 4.720 51.847 1.00 86.00 414 ILE A O 1
ATOM 3362 N N . LYS A 1 415 ? -14.914 5.519 53.940 1.00 92.25 415 LYS A N 1
ATOM 3363 C CA . LYS A 1 415 ? -14.498 6.870 53.519 1.00 92.25 415 LYS A CA 1
ATOM 3364 C C . LYS A 1 415 ? -13.196 6.878 52.720 1.00 92.25 415 LYS A C 1
ATOM 3366 O O . LYS A 1 415 ? -13.047 7.676 51.798 1.00 92.25 415 LYS A O 1
ATOM 3371 N N . ARG A 1 416 ? -12.241 6.012 53.065 1.00 94.31 416 ARG A N 1
ATOM 3372 C CA . ARG A 1 416 ? -10.962 5.904 52.351 1.00 94.31 416 ARG A CA 1
ATOM 3373 C C . ARG A 1 416 ? -11.152 5.335 50.941 1.00 94.31 416 ARG A C 1
ATOM 3375 O O . ARG A 1 416 ? -10.513 5.809 49.999 1.00 94.31 416 ARG A O 1
ATOM 3382 N N . LEU A 1 417 ? -12.043 4.355 50.789 1.00 89.25 417 LEU A N 1
ATOM 3383 C CA . LEU A 1 417 ? -12.392 3.765 49.493 1.00 89.25 417 LEU A CA 1
ATOM 3384 C C . LEU A 1 417 ? -13.134 4.762 48.592 1.00 89.25 417 LEU A C 1
ATOM 3386 O O . LEU A 1 417 ? -12.787 4.882 47.417 1.00 89.25 417 LEU A O 1
ATOM 3390 N N . GLU A 1 418 ? -14.072 5.538 49.141 1.00 90.75 418 GLU A N 1
ATOM 3391 C CA . GLU A 1 418 ? -14.755 6.623 48.416 1.00 90.75 418 GLU A CA 1
ATOM 3392 C C . GLU A 1 418 ? -13.757 7.667 47.889 1.00 90.75 418 GLU A C 1
ATOM 3394 O O . GLU A 1 418 ? -13.768 7.997 46.704 1.00 90.75 418 GLU A O 1
ATOM 3399 N N . GLN A 1 419 ? -12.809 8.103 48.726 1.00 92.50 419 GLN A N 1
ATOM 3400 C CA . GLN A 1 419 ? -11.770 9.061 48.325 1.00 92.50 419 GLN A CA 1
ATOM 3401 C C . GLN A 1 419 ? -10.869 8.541 47.195 1.00 92.50 419 GLN A C 1
ATOM 3403 O O . GLN A 1 419 ? -10.425 9.302 46.334 1.00 92.50 419 GLN A O 1
ATOM 3408 N N . THR A 1 420 ? -10.591 7.237 47.195 1.00 88.75 420 THR A N 1
ATOM 3409 C CA . THR A 1 420 ? -9.749 6.598 46.174 1.00 88.75 420 THR A CA 1
ATOM 3410 C C . THR A 1 420 ? -10.484 6.507 44.833 1.00 88.75 420 THR A C 1
ATOM 3412 O O . THR A 1 420 ? -9.884 6.726 43.779 1.00 88.75 420 THR A O 1
ATOM 3415 N N . LEU A 1 421 ? -11.795 6.246 44.858 1.00 83.62 421 LEU A N 1
ATOM 3416 C CA . LEU A 1 421 ? -12.638 6.228 43.661 1.00 83.62 421 LEU A CA 1
ATOM 3417 C C . LEU A 1 421 ? -12.768 7.613 43.014 1.00 83.62 421 LEU A C 1
ATOM 3419 O O . LEU A 1 421 ? -12.684 7.716 41.788 1.00 83.62 421 LEU A O 1
ATOM 3423 N N . ASP A 1 422 ? -12.904 8.674 43.810 1.00 86.88 422 ASP A N 1
ATOM 3424 C CA . ASP A 1 422 ? -12.982 10.045 43.290 1.00 86.88 422 ASP A CA 1
ATOM 3425 C C . ASP A 1 422 ? -11.667 10.497 42.635 1.00 86.88 422 ASP A C 1
ATOM 3427 O O . ASP A 1 422 ? -11.682 11.115 41.567 1.00 86.88 422 ASP A O 1
ATOM 3431 N N . LEU A 1 423 ? -10.516 10.119 43.204 1.00 85.31 423 LEU A N 1
ATOM 3432 C CA . LEU A 1 423 ? -9.202 10.403 42.611 1.00 85.31 423 LEU A CA 1
ATOM 3433 C C . LEU A 1 423 ? -8.988 9.703 41.263 1.00 85.31 423 LEU A C 1
ATOM 3435 O O . LEU A 1 423 ? -8.313 10.252 40.390 1.00 85.31 423 LEU A O 1
ATOM 3439 N N . ASN A 1 424 ? -9.559 8.512 41.081 1.00 76.69 424 ASN A N 1
ATOM 3440 C CA . ASN A 1 424 ? -9.472 7.778 39.820 1.00 76.69 424 ASN A CA 1
ATOM 3441 C C . ASN A 1 424 ? -10.467 8.298 38.773 1.00 76.69 424 ASN A C 1
ATOM 3443 O O . ASN A 1 424 ? -10.149 8.299 37.586 1.00 76.69 424 ASN A O 1
ATOM 3447 N N . ARG A 1 425 ? -11.627 8.824 39.189 1.00 80.25 425 ARG A N 1
ATOM 3448 C CA . ARG A 1 425 ? -12.593 9.467 38.281 1.00 80.25 425 ARG A CA 1
ATOM 3449 C C . ARG A 1 425 ? -12.091 10.765 37.654 1.00 80.25 425 ARG A C 1
ATOM 3451 O O . ARG A 1 425 ? -12.522 11.087 36.557 1.00 80.25 425 ARG A O 1
ATOM 3458 N N . GLY A 1 426 ? -11.193 11.496 38.314 1.00 61.66 426 GLY A N 1
ATOM 3459 C CA . GLY A 1 426 ? -10.638 12.750 37.787 1.00 61.66 426 GLY A CA 1
ATOM 3460 C C . GLY A 1 426 ? -9.507 12.595 36.760 1.00 61.66 426 GLY A C 1
ATOM 3461 O O . GLY A 1 426 ? -8.983 13.607 36.302 1.00 61.66 426 GLY A O 1
ATOM 3462 N N . LYS A 1 427 ? -9.082 11.363 36.442 1.00 56.47 427 LYS A N 1
ATOM 3463 C CA . LYS A 1 427 ? -7.934 11.076 35.556 1.00 56.47 427 LYS A CA 1
ATOM 3464 C C . LYS A 1 427 ? -8.304 10.433 34.210 1.00 56.47 427 LYS A C 1
ATOM 3466 O O . LYS A 1 427 ? -7.404 10.215 33.403 1.00 56.47 427 LYS A O 1
ATOM 3471 N N . SER A 1 428 ? -9.581 10.121 33.976 1.00 41.81 428 SER A N 1
ATOM 3472 C CA . SER A 1 428 ? -10.139 9.804 32.645 1.00 41.81 428 SER A CA 1
ATOM 3473 C C . SER A 1 428 ? -10.755 11.052 32.037 1.00 41.81 428 SER A C 1
ATOM 3475 O O . SER A 1 428 ? -10.690 11.174 30.795 1.00 41.81 428 SER A O 1
#

Secondary structure (DSSP, 8-state):
------------PPPPP---------PPP-HHHHHH--HHHHHHH--GGGGHHHHHHHHT----HHHHTTSSSTTTTTTTS-TT-----TT-TTHHHHHHHHHHHHHHHHHHHHHHHHHHHHHHHHHHHHHHHHHHHHHHHHHHHHHHHHHHHHHHHHHHHHHHHHHHHHHHHHHHTT--HHHHHHHHHHHHHHHHHHHHHHHHHHHHTT---------S--TTTGGG---PEEPTTT--EESSHHHHHHHHHHH-TTS-S-------------------------HHHHHHHHHHHHHHHHHHHHHHHHHHHHHHHHHHHHHHHHHHHHHHHHHHHHHHHHHHHHHHHHHHHHHHHHHHHHHHHHHHHHHHHHHHHHHHHHHHHHHHHHHT---------------HHHHHHHHHHHHHHHHHHTT-

Foldseek 3Di:
DDDDDDPPDPPPPPDDPPDPDDDADPDAQPVVVVVVDPVVVCVVVVDCVSCVVVLVSLQNHDQDPVLVVVPPDPVVVVVVPDPPDPPPPVPDPPVVVSVVSVVSVVVNVVSVVVVVVVVVVVVVVVVVVVVVVVVVVVVVVVVVVVVVVVVVVVVVVVVVVVVLVVLVVVLVVCVVVCNPVVVSVVSVVVSVVVVVVVVVVVVVVCVVVPVDPPPPDPDPPPPPPVVQPQPFDAQPVPRDTHSDPVVSVVCCVPVVVPPPPDPPPDPDPPDDPPDDDDDDDDDPDDPPVVVVVVVVVVVVVVVVVVVVVVVVVVVVVVVVVVVVVVVVVVVVVVVVVVVVVVVVVVVVVVVVVVVVVVVVVVVVVVVVVVVVVVVVVVVVVVVVVVVVVVVVPPPPPDDDPDPPPPPVVVVVVVVVVVVVVVVVVVPD

Sequence (428 aa):
MKTSSSRRANNRVPAAPPRFCWRERTEKVNWRMLRALHLPDVIKRGDPSVLEPYVLHLTFARLPVSTASVAGADAMENVHRGANRYRYDEGDGTYDQRNAWFIVRIFQLATEYLLFMRSRDGTVLETMKKELELCERDCEEFVARTAKWKERARSGDKQVQKLHQVLQNVAKLLQIQGATPSSVATIETLLTELVSRQKKRNSHYRIANGDGEEDDLEGDDSEDEQKRIKEARQCFYCGKMFASAVYLKKHHLRRHPGENKELRLNEFPKYKPRQHANSTSAPIEDNGSREKTLRQMLLQVEHALQDHQESLRSLAKEETVKIQHFYEQLHAENQLAEEIKASRIQAEKKVEETQQQLGMILQEKEDAVAQLGDLKEQIQFLDLKRKMEIQSGIHSSVLPVSSVKPDISMTLEIKRLEQTLDLNRGKS